Protein AF-0000000065986222 (afdb_homodimer)

InterPro domains:
  IPR003439 ABC transporter-like, ATP-binding domain [PF00005] (18-166)
  IPR003439 ABC transporter-like, ATP-binding domain [PS50893] (3-219)
  IPR003593 AAA+ ATPase domain [SM00382] (27-215)
  IPR017871 ABC transporter-like, conserved site [PS00211] (139-153)
  IPR017911 MacB-like, ATP-binding domain [cd03255] (3-216)
  IPR027417 P-loop containing nucleoside triphosphate hydrolase [G3DSA:3.40.50.300] (1-219)
  IPR027417 P-loop containing nucleoside triphosphate hydrolase [SSF52540] (2-217)

Sequence (438 aa):
MIIEARNIRKSFGSLEVLKGVDIAIDRGEIVSIVGTSGAGKTTLLQILGTLDRADSGELRIDGTDIMGMNNRKQAEFRNRRLGFIFQFHRLLPEFTALENVMIPALIAGKSRKEASCEAERLLSDLNLSDRASHKPSELSGGEKQRIAVARALVNHPAIILADEPSGSLDSAHKEELHALFFRLCREMGQTFLIVTHDEKLAAGTDRILHMRDGLLFSEMIIEARNIRKSFGSLEVLKGVDIAIDRGEIVSIVGTSGAGKTTLLQILGTLDRADSGELRIDGTDIMGMNNRKQAEFRNRRLGFIFQFHRLLPEFTALENVMIPALIAGKSRKEASCEAERLLSDLNLSDRASHKPSELSGGEKQRIAVARALVNHPAIILADEPSGSLDSAHKEELHALFFRLCREMGQTFLIVTHDEKLAAGTDRILHMRDGLLFSE

Nearest PDB structures (foldseek):
  2pcj-assembly1_B  TM=9.667E-01  e=2.003E-29  Aquifex aeolicus VF5
  5xu1-assembly1_A  TM=9.829E-01  e=5.109E-28  Streptococcus pneumoniae R6
  7v8i-assembly1_F  TM=8.915E-01  e=9.882E-28  Escherichia coli K-12
  7ahd-assembly1_D  TM=8.804E-01  e=1.639E-23  Lactococcus lactis subsp. lactis
  7tch-assembly1_C  TM=8.638E-01  e=2.009E-24  Bacillus subtilis subsp. subtilis str. 168

pLDDT: mean 95.99, std 3.54, range [58.41, 98.81]

Secondary structure (DSSP, 8-state):
--EEEEEEEEEETTEEEEEEEEEEE-TT-EEEEEE-TTSSHHHHHHHHTTSS--SEEEEEETTEE-TT--HHHHHHHHHHHEEEEESS----TTS-HHHHHHHHHHHTT--HHHHHHHHHHHHHHTT-GGGTT--GGGS-HHHHHHHHHHHHHTT--SEEEEESTTTTS-HHHHHHHHHHHHHHHHHH---EEEE---HHHHHTSSEEEEEETTEEEE-/--EEEEEEEEEETTEEEEEEEEEEE-TT-EEEEEE-TTSSHHHHHHHHTTSS--SEEEEEETTEE-TT--HHHHHHHHHHHEEEEESS----TTS-HHHHHHHHHHHTT--HHHHHHHHHHHHHHTT-GGGTT--GGGS-HHHHHHHHHHHHHTT--SEEEEESTTTTS-HHHHHHHHHHHHHHHHHH---EEEE---HHHHHTSSEEEEEETTEEEE-

Solvent-accessible surface area (backbone atoms only — not comparable to full-atom values): 22459 Å² total; per-residue (Å²): 102,35,36,42,34,40,45,32,23,32,61,60,88,90,46,72,41,30,73,47,30,62,50,74,40,51,74,41,34,38,36,24,42,32,61,59,90,87,19,33,64,69,61,49,51,31,36,78,60,63,66,41,77,61,76,44,63,46,43,30,48,69,82,37,68,53,80,81,48,53,60,65,57,46,46,53,47,34,52,46,38,40,16,56,35,43,42,64,50,75,73,58,60,84,35,28,45,41,56,54,20,21,46,53,30,36,74,73,58,44,51,60,68,60,21,47,52,50,27,50,50,42,30,43,77,67,74,33,56,94,43,33,66,37,35,56,87,77,47,52,70,58,54,44,44,51,46,27,50,38,29,23,43,54,51,63,32,68,33,36,41,28,46,30,60,52,71,75,48,54,72,70,46,31,52,51,50,48,52,48,54,51,45,43,20,74,75,66,46,40,17,38,43,33,37,43,86,50,60,71,59,39,69,71,35,81,40,56,32,39,32,54,84,14,35,66,40,76,117,102,36,35,42,34,39,43,32,22,33,63,60,88,89,47,72,41,29,72,46,29,62,48,74,41,50,73,43,34,38,35,24,41,34,62,58,90,87,20,34,64,67,60,50,50,31,34,78,60,65,66,40,80,60,76,44,64,45,45,30,49,70,82,38,69,54,79,81,48,52,59,65,56,47,46,52,46,34,52,49,37,41,16,56,36,43,42,64,50,74,70,58,62,86,36,28,46,42,53,53,19,20,44,54,30,37,73,74,58,45,51,59,67,59,21,47,52,50,27,50,51,43,30,43,78,67,74,34,57,92,43,32,66,36,35,56,87,77,47,53,72,58,56,44,43,53,47,27,49,37,29,26,44,56,52,63,32,68,33,35,41,28,45,29,60,52,71,75,46,54,72,70,45,29,52,51,50,48,51,48,53,49,45,44,21,72,76,68,45,40,16,38,42,33,37,42,84,50,60,70,60,39,69,72,34,80,39,54,32,38,31,54,85,14,35,65,37,76,114

Foldseek 3Di:
DFKWWWQFWADDVPRTQAGTETDDFDFLFAEEEEEDPSLCLVVVLCCLLVVDPTPDTWMDGRNDTQNPDDPVVSVLCNLQAEFEAEQPLPFDQVAFLLVSLLVSVVVNPDDPVLSSVLSCVQCVVLVNNVRRRPGPVVDDPLSSLSSSVSSRPSSPHREYEYEASCVVDDPVSSVVVLVVVVCCSPVVRHHYYYYHPDPVSNVPGPFYWYGGNNYIDGD/DFKWWWQFWADDVPRTQAGIETDDFDFLFAEEEEEDPSLCLVVVLCCLLVVDPTPDTWMDGRNDTQNPDDPVVSVLCNLQAEFEAEQPLPFDQVAFLLVSLLVSVVVNPDDPVLSSVLSCVQCVVLVNNVRRRPGPVVDDPLSSLSSSVSSRPSSPHREYEYEASCVVDDPVSSVVVLVVVVCCSPVVRHHYYYYHPDPVSNVPGPFYWYGGNNYIDGD

Organism: Porphyromonas gingivalis (strain ATCC BAA-308 / W83) (NCBI:txid242619)

Structure (mmCIF, N/CA/C/O backbone):
data_AF-0000000065986222-model_v1
#
loop_
_entity.id
_entity.type
_entity.pdbx_description
1 polymer 'Lipoprotein-releasing system ATP-binding protein LolD'
#
loop_
_atom_site.group_PDB
_atom_site.id
_atom_site.type_symbol
_atom_site.label_atom_id
_atom_site.label_alt_id
_atom_site.label_comp_id
_atom_site.label_asym_id
_atom_site.label_entity_id
_atom_site.label_seq_id
_atom_site.pdbx_PDB_ins_code
_atom_site.Cartn_x
_atom_site.Cartn_y
_atom_site.Cartn_z
_atom_site.occupancy
_atom_site.B_iso_or_equiv
_atom_site.auth_seq_id
_atom_site.auth_comp_id
_atom_site.auth_asym_id
_atom_site.auth_atom_id
_atom_site.pdbx_PDB_model_num
ATOM 1 N N . MET A 1 1 ? -9.969 26.844 12.547 1 89.56 1 MET A N 1
ATOM 2 C CA . MET A 1 1 ? -8.664 26.234 12.281 1 89.56 1 MET A CA 1
ATOM 3 C C . MET A 1 1 ? -8.766 24.719 12.211 1 89.56 1 MET A C 1
ATOM 5 O O . MET A 1 1 ? -9.469 24.109 13.016 1 89.56 1 MET A O 1
ATOM 9 N N . ILE A 1 2 ? -8.047 24.219 11.203 1 94.12 2 ILE A N 1
ATOM 10 C CA . ILE A 1 2 ? -8.141 22.781 11.016 1 94.12 2 ILE A CA 1
ATOM 11 C C . ILE A 1 2 ? -7 22.078 11.758 1 94.12 2 ILE A C 1
ATOM 13 O O . ILE A 1 2 ? -7.188 21.016 12.336 1 94.12 2 ILE A O 1
ATOM 17 N N . ILE A 1 3 ? -5.809 22.703 11.789 1 96.81 3 ILE A N 1
ATOM 18 C CA . ILE A 1 3 ? -4.676 22.203 12.562 1 96.81 3 ILE A CA 1
ATOM 19 C C . ILE A 1 3 ? -4.156 23.312 13.484 1 96.81 3 ILE A C 1
ATOM 21 O O . ILE A 1 3 ? -3.973 24.453 13.055 1 96.81 3 ILE A O 1
ATOM 25 N N . GLU A 1 4 ? -3.953 22.938 14.711 1 97.19 4 GLU A N 1
ATOM 26 C CA . GLU A 1 4 ? -3.297 23.781 15.711 1 97.19 4 GLU A CA 1
ATOM 27 C C . GLU A 1 4 ? -2.264 22.984 16.5 1 97.19 4 GLU A C 1
ATOM 29 O O . GLU A 1 4 ? -2.621 22.125 17.297 1 97.19 4 GLU A O 1
ATOM 34 N N . ALA A 1 5 ? -1.058 23.297 16.328 1 97.19 5 ALA A N 1
ATOM 35 C CA . ALA A 1 5 ? 0.041 22.641 17.031 1 97.19 5 ALA A CA 1
ATOM 36 C C . ALA A 1 5 ? 0.904 23.672 17.766 1 97.19 5 ALA A C 1
ATOM 38 O O . ALA A 1 5 ? 1.212 24.734 17.219 1 97.19 5 ALA A O 1
ATOM 39 N N . ARG A 1 6 ? 1.236 23.391 18.953 1 97.12 6 ARG A N 1
ATOM 40 C CA . ARG A 1 6 ? 2.039 24.281 19.781 1 97.12 6 ARG A CA 1
ATOM 41 C C . ARG A 1 6 ? 3.215 23.547 20.406 1 97.12 6 ARG A C 1
ATOM 43 O O . ARG A 1 6 ? 3.033 22.484 21.016 1 97.12 6 ARG A O 1
ATOM 50 N N . ASN A 1 7 ? 4.352 24.109 20.234 1 97.5 7 ASN A N 1
ATOM 51 C CA . ASN A 1 7 ? 5.586 23.641 20.859 1 97.5 7 ASN A CA 1
ATOM 52 C C . ASN A 1 7 ? 5.812 22.156 20.625 1 97.5 7 ASN A C 1
ATOM 54 O O . ASN A 1 7 ? 6.07 21.406 21.562 1 97.5 7 ASN A O 1
ATOM 58 N N . ILE A 1 8 ? 5.648 21.719 19.422 1 97.94 8 ILE A N 1
ATOM 59 C CA . ILE A 1 8 ? 5.855 20.312 19.062 1 97.94 8 ILE A CA 1
ATOM 60 C C . ILE A 1 8 ? 7.348 19.984 19.109 1 97.94 8 ILE A C 1
ATOM 62 O O . ILE A 1 8 ? 8.148 20.625 18.422 1 97.94 8 ILE A O 1
ATOM 66 N N . ARG A 1 9 ? 7.684 19 19.844 1 98.19 9 ARG A N 1
ATOM 67 C CA . ARG A 1 9 ? 9.07 18.562 19.984 1 98.19 9 ARG A CA 1
ATOM 68 C C . ARG A 1 9 ? 9.203 17.078 19.656 1 98.19 9 ARG A C 1
ATOM 70 O O . ARG A 1 9 ? 8.289 16.297 19.922 1 98.19 9 ARG A O 1
ATOM 77 N N . LYS A 1 10 ? 10.266 16.688 19.062 1 97.94 10 LYS A N 1
ATOM 78 C CA . LYS A 1 10 ? 10.539 15.289 18.719 1 97.94 10 LYS A CA 1
ATOM 79 C C . LYS A 1 10 ? 12.039 15.016 18.672 1 97.94 10 LYS A C 1
ATOM 81 O O . LYS A 1 10 ? 12.789 15.773 18.047 1 97.94 10 LYS A O 1
ATOM 86 N N . SER A 1 11 ? 12.414 13.977 19.328 1 97.62 11 SER A N 1
ATOM 87 C CA . SER A 1 11 ? 13.805 13.539 19.312 1 97.62 11 SER A CA 1
ATOM 88 C C . SER A 1 11 ? 13.922 12.07 18.922 1 97.62 11 SER A C 1
ATOM 90 O O . SER A 1 11 ? 13 11.289 19.141 1 97.62 11 SER A O 1
ATOM 92 N N . PHE A 1 12 ? 14.945 11.758 18.266 1 94.12 12 PHE A N 1
ATOM 93 C CA . PHE A 1 12 ? 15.367 10.383 18 1 94.12 12 PHE A CA 1
ATOM 94 C C . PHE A 1 12 ? 16.719 10.094 18.656 1 94.12 12 PHE A C 1
ATOM 96 O O . PHE A 1 12 ? 17.75 10.57 18.188 1 94.12 12 PHE A O 1
ATOM 103 N N . GLY A 1 13 ? 16.672 9.242 19.719 1 93.31 13 GLY A N 1
ATOM 104 C CA . GLY A 1 13 ? 17.875 9.141 20.531 1 93.31 13 GLY A CA 1
ATOM 105 C C . GLY A 1 13 ? 18.328 10.469 21.109 1 93.31 13 GLY A C 1
ATOM 106 O O . GLY A 1 13 ? 17.531 11.172 21.75 1 93.31 13 GLY A O 1
ATOM 107 N N . SER A 1 14 ? 19.547 10.828 20.766 1 93.81 14 SER A N 1
ATOM 108 C CA . SER A 1 14 ? 20.109 12.07 21.297 1 93.81 14 SER A CA 1
ATOM 109 C C . SER A 1 14 ? 19.859 13.234 20.344 1 93.81 14 SER A C 1
ATOM 111 O O . SER A 1 14 ? 20.109 14.391 20.703 1 93.81 14 SER A O 1
ATOM 113 N N . LEU A 1 15 ? 19.359 13.031 19.188 1 95 15 LEU A N 1
ATOM 114 C CA . LEU A 1 15 ? 19.172 14.062 18.172 1 95 15 LEU A CA 1
ATOM 115 C C . LEU A 1 15 ? 17.781 14.68 18.266 1 95 15 LEU A C 1
ATOM 117 O O . LEU A 1 15 ? 16.766 14 18.047 1 95 15 LEU A O 1
ATOM 121 N N . GLU A 1 16 ? 17.75 15.922 18.625 1 97 16 GLU A N 1
ATOM 122 C CA . GLU A 1 16 ? 16.484 16.641 18.625 1 97 16 GLU A CA 1
ATOM 123 C C . GLU A 1 16 ? 16.141 17.172 17.234 1 97 16 GLU A C 1
ATOM 125 O O . GLU A 1 16 ? 16.812 18.078 16.719 1 97 16 GLU A O 1
ATOM 130 N N . VAL A 1 17 ? 15.07 16.688 16.609 1 97.06 17 VAL A N 1
ATOM 131 C CA . VAL A 1 17 ? 14.727 17 15.219 1 97.06 17 VAL A CA 1
ATOM 132 C C . VAL A 1 17 ? 13.75 18.172 15.18 1 97.06 17 VAL A C 1
ATOM 134 O O . VAL A 1 17 ? 13.891 19.062 14.336 1 97.06 17 VAL A O 1
ATOM 137 N N . LEU A 1 18 ? 12.773 18.188 16.031 1 98.06 18 LEU A N 1
ATOM 138 C CA . LEU A 1 18 ? 11.844 19.297 16.188 1 98.06 18 LEU A CA 1
ATOM 139 C C . LEU A 1 18 ? 12.031 19.984 17.531 1 98.06 18 LEU A C 1
ATOM 141 O O . LEU A 1 18 ? 11.969 19.328 18.578 1 98.06 18 LEU A O 1
ATOM 145 N N . LYS A 1 19 ? 12.188 21.297 17.531 1 97.31 19 LYS A N 1
ATOM 146 C CA . LYS A 1 19 ? 12.641 22.031 18.703 1 97.31 19 LYS A CA 1
ATOM 147 C C . LYS A 1 19 ? 11.586 23.031 19.156 1 97.31 19 LYS A C 1
ATOM 149 O O . LYS A 1 19 ? 11.898 24.188 19.438 1 97.31 19 LYS A O 1
ATOM 154 N N . GLY A 1 20 ? 10.398 22.578 19.156 1 96.88 20 GLY A N 1
ATOM 155 C CA . GLY A 1 20 ? 9.312 23.422 19.609 1 96.88 20 GLY A CA 1
ATOM 156 C C . GLY A 1 20 ? 8.648 24.188 18.484 1 96.88 20 GLY A C 1
ATOM 157 O O . GLY A 1 20 ? 8.648 25.422 18.469 1 96.88 20 GLY A O 1
ATOM 158 N N . VAL A 1 21 ? 7.953 23.438 17.609 1 97.06 21 VAL A N 1
ATOM 159 C CA . VAL A 1 21 ? 7.375 24.016 16.406 1 97.06 21 VAL A CA 1
ATOM 160 C C . VAL A 1 21 ? 5.922 24.406 16.656 1 97.06 21 VAL A C 1
ATOM 162 O O . VAL A 1 21 ? 5.156 23.625 17.234 1 97.06 21 VAL A O 1
ATOM 165 N N . ASP A 1 22 ? 5.59 25.641 16.266 1 96.75 22 ASP A N 1
ATOM 166 C CA . ASP A 1 22 ? 4.203 26.109 16.25 1 96.75 22 ASP A CA 1
ATOM 167 C C . ASP A 1 22 ? 3.676 26.219 14.828 1 96.75 22 ASP A C 1
ATOM 169 O O . ASP A 1 22 ? 4.359 26.734 13.945 1 96.75 22 ASP A O 1
ATOM 173 N N . ILE A 1 23 ? 2.486 25.688 14.633 1 96.5 23 ILE A N 1
ATOM 174 C CA . ILE A 1 23 ? 1.9 25.812 13.297 1 96.5 23 ILE A CA 1
ATOM 175 C C . ILE A 1 23 ? 0.377 25.797 13.398 1 96.5 23 ILE A C 1
ATOM 177 O O . ILE A 1 23 ? -0.188 25.062 14.219 1 96.5 23 ILE A O 1
ATOM 181 N N . ALA A 1 24 ? -0.219 26.609 12.602 1 96.38 24 ALA A N 1
ATOM 182 C CA . ALA A 1 24 ? -1.673 26.641 12.461 1 96.38 24 ALA A CA 1
ATOM 183 C C . ALA A 1 24 ? -2.08 26.703 10.992 1 96.38 24 ALA A C 1
ATOM 185 O O . ALA A 1 24 ? -1.449 27.391 10.188 1 96.38 24 ALA A O 1
ATOM 186 N N . ILE A 1 25 ? -3.062 25.922 10.656 1 97.12 25 ILE A N 1
ATOM 187 C CA . ILE A 1 25 ? -3.6 25.891 9.297 1 97.12 25 ILE A CA 1
ATOM 188 C C . ILE A 1 25 ? -5.109 26.109 9.336 1 97.12 25 ILE A C 1
ATOM 190 O O . ILE A 1 25 ? -5.82 25.469 10.117 1 97.12 25 ILE A O 1
ATOM 194 N N . ASP A 1 26 ? -5.598 26.969 8.477 1 97.12 26 ASP A N 1
ATOM 195 C CA . ASP A 1 26 ? -7.027 27.266 8.406 1 97.12 26 ASP A CA 1
ATOM 196 C C . ASP A 1 26 ? -7.734 26.328 7.43 1 97.12 26 ASP A C 1
ATOM 198 O O . ASP A 1 26 ? -7.105 25.766 6.535 1 97.12 26 ASP A O 1
ATOM 202 N N . ARG A 1 27 ? -9.047 26.219 7.641 1 96.75 27 ARG A N 1
ATOM 203 C CA . ARG A 1 27 ? -9.867 25.422 6.719 1 96.75 27 ARG A CA 1
ATOM 204 C C . ARG A 1 27 ? -9.852 26.031 5.32 1 96.75 27 ARG A C 1
ATOM 206 O O . ARG A 1 27 ? -9.977 27.25 5.164 1 96.75 27 ARG A O 1
ATOM 213 N N . GLY A 1 28 ? -9.672 25.172 4.352 1 96.94 28 GLY A N 1
ATOM 214 C CA . GLY A 1 28 ? -9.711 25.609 2.967 1 96.94 28 GL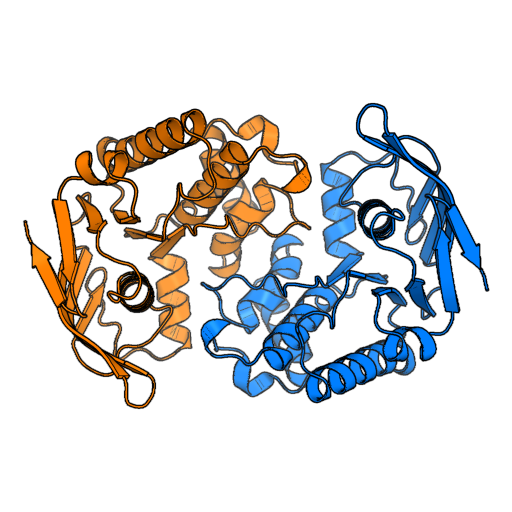Y A CA 1
ATOM 215 C C . GLY A 1 28 ? -8.422 26.281 2.521 1 96.94 28 GLY A C 1
ATOM 216 O O . GLY A 1 28 ? -8.375 26.906 1.454 1 96.94 28 GLY A O 1
ATOM 217 N N . GLU A 1 29 ? -7.441 26.125 3.318 1 97.25 29 GLU A N 1
ATOM 218 C CA . GLU A 1 29 ? -6.137 26.703 3.016 1 97.25 29 GLU A CA 1
ATOM 219 C C . GLU A 1 29 ? -5.191 25.656 2.438 1 97.25 29 GLU A C 1
ATOM 221 O O . GLU A 1 29 ? -5.273 24.484 2.785 1 97.25 29 GLU A O 1
ATOM 226 N N . ILE A 1 30 ? -4.359 26.078 1.495 1 98.06 30 ILE A N 1
ATOM 227 C CA . ILE A 1 30 ? -3.279 25.234 0.992 1 98.06 30 ILE A CA 1
ATOM 228 C C . ILE A 1 30 ? -1.933 25.844 1.388 1 98.06 30 ILE A C 1
ATOM 230 O O . ILE A 1 30 ? -1.604 26.953 0.99 1 98.06 30 ILE A O 1
ATOM 234 N N . VAL A 1 31 ? -1.212 25.109 2.252 1 97.88 31 VAL A N 1
ATOM 235 C CA . VAL A 1 31 ? 0.042 25.594 2.83 1 97.88 31 VAL A CA 1
ATOM 236 C C . VAL A 1 31 ? 1.18 24.656 2.43 1 97.88 31 VAL A C 1
ATOM 238 O O . VAL A 1 31 ? 1.013 23.422 2.422 1 97.88 31 VAL A O 1
ATOM 241 N N . SER A 1 32 ? 2.342 25.188 2.117 1 97.88 32 SER A N 1
ATOM 242 C CA . SER A 1 32 ? 3.529 24.391 1.838 1 97.88 32 SER A CA 1
ATOM 243 C C . SER A 1 32 ? 4.605 24.609 2.896 1 97.88 32 SER A C 1
ATOM 245 O O . SER A 1 32 ? 4.688 25.688 3.494 1 97.88 32 SER A O 1
ATOM 247 N N . ILE A 1 33 ? 5.293 23.609 3.197 1 97.38 33 ILE A N 1
ATOM 248 C CA . ILE A 1 33 ? 6.504 23.656 4.008 1 97.38 33 ILE A CA 1
ATOM 249 C C . ILE A 1 33 ? 7.719 23.344 3.141 1 97.38 33 ILE A C 1
ATOM 251 O O . ILE A 1 33 ? 7.773 22.297 2.492 1 97.38 33 ILE A O 1
ATOM 255 N N . VAL A 1 34 ? 8.648 24.266 3.146 1 96.69 34 VAL A N 1
ATOM 256 C CA . VAL A 1 34 ? 9.875 24.094 2.375 1 96.69 34 VAL A CA 1
ATOM 257 C C . VAL A 1 34 ? 11.086 24.188 3.303 1 96.69 34 VAL A C 1
ATOM 259 O O . VAL A 1 34 ? 10.984 24.703 4.418 1 96.69 34 VAL A O 1
ATOM 262 N N . GLY A 1 35 ? 12.203 23.594 2.854 1 93.44 35 GLY A N 1
ATOM 263 C CA . GLY A 1 35 ? 13.422 23.578 3.641 1 93.44 35 GLY A CA 1
ATOM 264 C C . GLY A 1 35 ? 14.43 22.547 3.16 1 93.44 35 GLY A C 1
ATOM 265 O O . GLY A 1 35 ? 14.141 21.75 2.262 1 93.44 35 GLY A O 1
ATOM 266 N N . THR A 1 36 ? 15.539 22.562 3.768 1 91 36 THR A N 1
ATOM 267 C CA . THR A 1 36 ? 16.625 21.672 3.352 1 91 36 THR A CA 1
ATOM 268 C C . THR A 1 36 ? 16.359 20.234 3.818 1 91 36 THR A C 1
ATOM 270 O O . THR A 1 36 ? 15.5 20.016 4.68 1 91 36 THR A O 1
ATOM 273 N N . SER A 1 37 ? 17.062 19.297 3.186 1 90 37 SER A N 1
ATOM 274 C CA . SER A 1 37 ? 16.969 17.906 3.627 1 90 37 SER A CA 1
ATOM 275 C C . SER A 1 37 ? 17.406 17.766 5.082 1 90 37 SER A C 1
ATOM 277 O O . SER A 1 37 ? 18.391 18.375 5.508 1 90 37 SER A O 1
ATOM 279 N N . GLY A 1 38 ? 16.656 17.078 5.809 1 90.12 38 GLY A N 1
ATOM 280 C CA . GLY A 1 38 ? 17.016 16.828 7.199 1 90.12 38 GLY A CA 1
ATOM 281 C C . GLY A 1 38 ? 16.531 17.922 8.133 1 90.12 38 GLY A C 1
ATOM 282 O O . GLY A 1 38 ? 16.766 17.875 9.344 1 90.12 38 GLY A O 1
ATOM 283 N N . ALA A 1 39 ? 15.742 18.828 7.633 1 93.19 39 ALA A N 1
ATOM 284 C CA . ALA A 1 39 ? 15.328 19.984 8.445 1 93.19 39 ALA A CA 1
ATOM 285 C C . ALA A 1 39 ? 14.195 19.594 9.391 1 93.19 39 ALA A C 1
ATOM 287 O O . ALA A 1 39 ? 13.875 20.344 10.312 1 93.19 39 ALA A O 1
ATOM 288 N N . GLY A 1 40 ? 13.562 18.422 9.141 1 95.31 40 GLY A N 1
ATOM 289 C CA . GLY A 1 40 ? 12.492 17.969 10.008 1 95.31 40 GLY A CA 1
ATOM 290 C C . GLY A 1 40 ? 11.125 18.016 9.359 1 95.31 40 GLY A C 1
ATOM 291 O O . GLY A 1 40 ? 10.109 17.812 10.016 1 95.31 40 GLY A O 1
ATOM 292 N N . LYS A 1 41 ? 11.023 18.344 8.086 1 96.31 41 LYS A N 1
ATOM 293 C CA . LYS A 1 41 ? 9.766 18.531 7.371 1 96.31 41 LYS A CA 1
ATOM 294 C C . LYS A 1 41 ? 8.906 17.266 7.434 1 96.31 41 LYS A C 1
ATOM 296 O O . LYS A 1 41 ? 7.738 17.328 7.828 1 96.31 41 LYS A O 1
ATOM 301 N N . THR A 1 42 ? 9.531 16.141 7.047 1 94.94 42 THR A N 1
ATOM 302 C CA . THR A 1 42 ? 8.805 14.875 7.023 1 94.94 42 THR A CA 1
ATOM 303 C C . THR A 1 42 ? 8.383 14.469 8.43 1 94.94 42 THR A C 1
ATOM 305 O O . THR A 1 42 ? 7.262 14 8.633 1 94.94 42 THR A O 1
ATOM 308 N N . THR A 1 43 ? 9.242 14.641 9.422 1 96.19 43 THR A N 1
ATOM 309 C CA . THR A 1 43 ? 8.906 14.336 10.812 1 96.19 43 THR A CA 1
ATOM 310 C C . THR A 1 43 ? 7.703 15.148 11.273 1 96.19 43 THR A C 1
ATOM 312 O O . THR A 1 43 ? 6.777 14.602 11.875 1 96.19 43 THR A O 1
ATOM 315 N N . LEU A 1 44 ? 7.738 16.438 10.953 1 97.38 44 LEU A N 1
ATOM 316 C CA . LEU A 1 44 ? 6.625 17.297 11.328 1 97.38 44 LEU A CA 1
ATOM 317 C C . LEU A 1 44 ? 5.332 16.828 10.656 1 97.38 44 LEU A C 1
ATOM 319 O O . LEU A 1 44 ? 4.297 16.703 11.312 1 97.38 44 LEU A O 1
ATOM 323 N N . LEU A 1 45 ? 5.383 16.562 9.359 1 97.5 45 LEU A N 1
ATOM 324 C CA . LEU A 1 45 ? 4.203 16.125 8.633 1 97.5 45 LEU A CA 1
ATOM 325 C C . LEU A 1 45 ? 3.646 14.836 9.234 1 97.5 45 LEU A C 1
ATOM 327 O O . LEU A 1 45 ? 2.432 14.688 9.398 1 97.5 45 LEU A O 1
ATOM 331 N N . GLN A 1 46 ? 4.504 13.914 9.578 1 96.56 46 GLN A N 1
ATOM 332 C CA . GLN A 1 46 ? 4.094 12.641 10.148 1 96.56 46 GLN A CA 1
ATOM 333 C C . GLN A 1 46 ? 3.396 12.836 11.492 1 96.56 46 GLN A C 1
ATOM 335 O O . GLN A 1 46 ? 2.428 12.141 11.805 1 96.56 46 GLN A O 1
ATOM 340 N N . ILE A 1 47 ? 3.9 13.75 12.25 1 96.94 47 ILE A N 1
ATOM 341 C CA . ILE A 1 47 ? 3.311 14.031 13.555 1 96.94 47 ILE A CA 1
ATOM 342 C C . ILE A 1 47 ? 1.949 14.703 13.375 1 96.94 47 ILE A C 1
ATOM 344 O O . ILE A 1 47 ? 0.963 14.289 13.992 1 96.94 47 ILE A O 1
ATOM 348 N N . LEU A 1 48 ? 1.888 15.641 12.469 1 97.25 48 LEU A N 1
ATOM 349 C CA . LEU A 1 48 ? 0.632 16.344 12.219 1 97.25 48 LEU A CA 1
ATOM 350 C C . LEU A 1 48 ? -0.399 15.406 11.602 1 97.25 48 LEU A C 1
ATOM 352 O O . LEU A 1 48 ? -1.604 15.617 11.75 1 97.25 48 LEU A O 1
ATOM 356 N N . GLY A 1 49 ? 0.086 14.359 10.93 1 96.81 49 GLY A N 1
ATOM 357 C CA . GLY A 1 49 ? -0.784 13.352 10.336 1 96.81 49 GLY A CA 1
ATOM 358 C C . GLY A 1 49 ? -1.073 12.195 11.273 1 96.81 49 GLY A C 1
ATOM 359 O O . GLY A 1 49 ? -1.709 11.211 10.875 1 96.81 49 GLY A O 1
ATOM 360 N N . THR A 1 50 ? -0.523 12.219 12.43 1 96.38 50 THR A N 1
ATOM 361 C CA . THR A 1 50 ? -0.714 11.219 13.484 1 96.38 50 THR A CA 1
ATOM 362 C C . THR A 1 50 ? -0.058 9.898 13.094 1 96.38 50 THR A C 1
ATOM 364 O O . THR A 1 50 ? -0.43 8.844 13.609 1 96.38 50 THR A O 1
ATOM 367 N N . LEU A 1 51 ? 0.804 9.914 12.18 1 96 51 LEU A N 1
ATOM 368 C CA . LEU A 1 51 ? 1.586 8.742 11.805 1 96 51 LEU A CA 1
ATOM 369 C C . LEU A 1 51 ? 2.725 8.508 12.797 1 96 51 LEU A C 1
ATOM 371 O O . LEU A 1 51 ? 3.291 7.414 12.852 1 96 51 LEU A O 1
ATOM 375 N N . ASP A 1 52 ? 3.084 9.555 13.508 1 94.62 52 ASP A N 1
ATOM 376 C CA . ASP A 1 52 ? 4.043 9.516 14.602 1 94.62 52 ASP A CA 1
ATOM 377 C C . ASP A 1 52 ? 3.582 10.383 15.773 1 94.62 52 ASP A C 1
ATOM 379 O O . ASP A 1 52 ? 2.658 11.188 15.625 1 94.62 52 ASP A O 1
ATOM 383 N N . ARG A 1 53 ? 4.227 10.141 16.891 1 94.25 53 ARG A N 1
ATOM 384 C CA . ARG A 1 53 ? 3.859 10.914 18.078 1 94.25 53 ARG A CA 1
ATOM 385 C C . ARG A 1 53 ? 4.961 11.898 18.453 1 94.25 53 ARG A C 1
ATOM 387 O O . ARG A 1 53 ? 6.145 11.57 18.375 1 94.25 53 ARG A O 1
ATOM 394 N N . ALA A 1 54 ? 4.531 13.078 18.797 1 96.31 54 ALA A N 1
ATOM 395 C CA . ALA A 1 54 ? 5.473 14.055 19.344 1 96.31 54 ALA A CA 1
ATOM 396 C C . ALA A 1 54 ? 5.902 13.664 20.75 1 96.31 54 ALA A C 1
ATOM 398 O O . ALA A 1 54 ? 5.176 12.961 21.453 1 96.31 54 ALA A O 1
ATOM 399 N N . ASP A 1 55 ? 7.094 14.117 21.125 1 96.81 55 ASP A N 1
ATOM 400 C CA . ASP A 1 55 ? 7.551 13.891 22.5 1 96.81 55 ASP A CA 1
ATOM 401 C C . ASP A 1 55 ? 6.812 14.805 23.469 1 96.81 55 ASP A C 1
ATOM 403 O O . ASP A 1 55 ? 6.527 14.406 24.609 1 96.81 55 ASP A O 1
ATOM 407 N N . SER A 1 56 ? 6.574 15.961 23.047 1 97.25 56 SER A N 1
ATOM 408 C CA . SER A 1 56 ? 5.852 16.938 23.859 1 97.25 56 SER A CA 1
ATOM 409 C C . SER A 1 56 ? 5.199 18 22.984 1 97.25 56 SER A C 1
ATOM 411 O O . SER A 1 56 ? 5.453 18.062 21.781 1 97.25 56 SER A O 1
ATOM 413 N N . GLY A 1 57 ? 4.281 18.734 23.625 1 97.5 57 GLY A N 1
ATOM 414 C CA . GLY A 1 57 ? 3.531 19.766 22.922 1 97.5 57 GLY A CA 1
ATOM 415 C C . GLY A 1 57 ? 2.041 19.5 22.875 1 97.5 57 GLY A C 1
ATOM 416 O O . GLY A 1 57 ? 1.531 18.672 23.641 1 97.5 57 GLY A O 1
ATOM 417 N N . GLU A 1 58 ? 1.379 20.375 22.078 1 97.56 58 GLU A N 1
ATOM 418 C CA . GLU A 1 58 ? -0.061 20.234 21.891 1 97.56 58 GLU A CA 1
ATOM 419 C C . GLU A 1 58 ? -0.414 20.141 20.406 1 97.56 58 GLU A C 1
ATOM 421 O O . GLU A 1 58 ? 0.195 20.828 19.578 1 97.56 58 GLU A O 1
ATOM 426 N N . LEU A 1 59 ? -1.339 19.312 20.156 1 97.81 59 LEU A N 1
ATOM 427 C CA . LEU A 1 59 ? -1.812 19.156 18.781 1 97.81 59 LEU A CA 1
ATOM 428 C C . LEU A 1 59 ? -3.324 18.953 18.75 1 97.81 59 LEU A C 1
ATOM 430 O O . LEU A 1 59 ? -3.84 18.016 19.359 1 97.81 59 LEU A O 1
ATOM 434 N N . ARG A 1 60 ? -3.99 19.844 18.109 1 97.56 60 ARG A N 1
ATOM 435 C CA . ARG A 1 60 ? -5.422 19.75 17.844 1 97.56 60 ARG A CA 1
ATOM 436 C C . ARG A 1 60 ? -5.715 19.766 16.344 1 97.56 60 ARG A C 1
ATOM 438 O O . ARG A 1 60 ? -5.168 20.578 15.609 1 97.56 60 ARG A O 1
ATOM 445 N N . ILE A 1 61 ? -6.523 18.812 15.945 1 96.94 61 ILE A N 1
ATOM 446 C CA . ILE A 1 61 ? -6.945 18.734 14.555 1 96.94 61 ILE A CA 1
ATOM 447 C C . ILE A 1 61 ? -8.469 18.688 14.477 1 96.94 61 ILE A C 1
ATOM 449 O O . ILE A 1 61 ? -9.109 17.828 15.078 1 96.94 61 ILE A O 1
ATOM 453 N N . ASP A 1 62 ? -8.953 19.609 13.719 1 95.44 62 ASP A N 1
ATOM 454 C CA . ASP A 1 62 ? -10.398 19.703 13.586 1 95.44 62 ASP A CA 1
ATOM 455 C C . ASP A 1 62 ? -11.078 19.734 14.953 1 95.44 62 ASP A C 1
ATOM 457 O O . ASP A 1 62 ? -12.062 19.016 15.172 1 95.44 62 ASP A O 1
ATOM 461 N N . GLY A 1 63 ? -10.461 20.406 15.852 1 93.69 63 GLY A N 1
ATOM 462 C CA . GLY A 1 63 ? -11.016 20.625 17.188 1 93.69 63 GLY A CA 1
ATOM 463 C C . GLY A 1 63 ? -10.75 19.469 18.141 1 93.69 63 GLY A C 1
ATOM 464 O O . GLY A 1 63 ? -11.094 19.547 19.312 1 93.69 63 GLY A O 1
ATOM 465 N N . THR A 1 64 ? -10.148 18.453 17.688 1 96 64 THR A N 1
ATOM 466 C CA . THR A 1 64 ? -9.93 17.25 18.5 1 96 64 THR A CA 1
ATOM 467 C C . THR A 1 64 ? -8.5 17.219 19.031 1 96 64 THR A C 1
ATOM 469 O O . THR A 1 64 ? -7.547 17.422 18.281 1 96 64 THR A O 1
ATOM 472 N N . ASP A 1 65 ? -8.414 16.984 20.312 1 95.94 65 ASP A N 1
ATOM 473 C CA . ASP A 1 65 ? -7.098 16.812 20.922 1 95.94 65 ASP A CA 1
ATOM 474 C C . ASP A 1 65 ? -6.508 15.438 20.594 1 95.94 65 ASP A C 1
ATOM 476 O O . ASP A 1 65 ? -7.055 14.414 21 1 95.94 65 ASP A O 1
ATOM 480 N N . ILE A 1 66 ? -5.375 15.383 19.9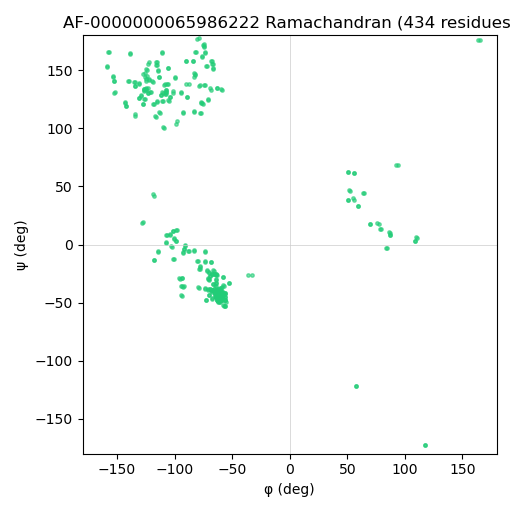69 1 95.38 66 ILE A N 1
ATOM 481 C CA . ILE A 1 66 ? -4.797 14.156 19.422 1 95.38 66 ILE A CA 1
ATOM 482 C C . ILE A 1 66 ? -3.877 13.516 20.453 1 95.38 66 ILE A C 1
ATOM 484 O O . ILE A 1 66 ? -3.777 12.289 20.531 1 95.38 66 ILE A O 1
ATOM 488 N N . MET A 1 67 ? -3.168 14.281 21.234 1 91.69 67 MET A N 1
ATOM 489 C CA . MET A 1 67 ? -2.105 13.805 22.109 1 91.69 67 MET A CA 1
ATOM 490 C C . MET A 1 67 ? -2.664 12.875 23.188 1 91.69 67 MET A C 1
ATOM 492 O O . MET A 1 67 ? -1.968 11.977 23.656 1 91.69 67 MET A O 1
ATOM 496 N N . GLY A 1 68 ? -3.867 13 23.516 1 89.19 68 GLY A N 1
ATOM 497 C CA . GLY A 1 68 ? -4.449 12.203 24.578 1 89.19 68 GLY A CA 1
ATOM 498 C C . GLY A 1 68 ? -5.09 10.914 24.094 1 89.19 68 GLY A C 1
ATOM 499 O O . GLY A 1 68 ? -5.508 10.078 24.891 1 89.19 68 GLY A O 1
ATOM 500 N N . MET A 1 69 ? -5.121 10.703 22.844 1 92.94 69 MET A N 1
ATOM 501 C CA . MET A 1 69 ? -5.797 9.547 22.266 1 92.94 69 MET A CA 1
ATOM 502 C C . MET A 1 69 ? -4.902 8.312 22.328 1 92.94 69 MET A C 1
ATOM 504 O O . MET A 1 69 ? -3.684 8.414 22.172 1 92.94 69 MET A O 1
ATOM 508 N N . ASN A 1 70 ? -5.555 7.191 22.516 1 91.25 70 ASN A N 1
ATOM 509 C CA . ASN A 1 70 ? -4.816 5.945 22.359 1 91.25 70 ASN A CA 1
ATOM 510 C C . ASN A 1 70 ? -4.676 5.57 20.875 1 91.25 70 ASN A C 1
ATOM 512 O O . ASN A 1 70 ? -5.219 6.25 20.016 1 91.25 70 ASN A O 1
ATOM 516 N N . ASN A 1 71 ? -3.977 4.492 20.625 1 90.69 71 ASN A N 1
ATOM 517 C CA . ASN A 1 71 ? -3.639 4.102 19.266 1 90.69 71 ASN A CA 1
ATOM 518 C C . ASN A 1 71 ? -4.891 3.807 18.438 1 90.69 71 ASN A C 1
ATOM 520 O O . ASN A 1 71 ? -4.977 4.191 17.281 1 90.69 71 ASN A O 1
ATOM 524 N N . ARG A 1 72 ? -5.805 3.199 19.062 1 91.31 72 ARG A N 1
ATOM 525 C CA . ARG A 1 72 ? -7.016 2.811 18.344 1 91.31 72 ARG A CA 1
ATOM 526 C C . ARG A 1 72 ? -7.828 4.035 17.938 1 91.31 72 ARG A C 1
ATOM 528 O O . ARG A 1 72 ? -8.281 4.133 16.797 1 91.31 72 ARG A O 1
ATOM 535 N N . LYS A 1 73 ? -8.016 4.926 18.812 1 94.94 73 LYS A N 1
ATOM 536 C CA . LYS A 1 73 ? -8.766 6.145 18.531 1 94.94 73 LYS A CA 1
ATOM 537 C C . LYS A 1 73 ? -8.047 7.02 17.516 1 94.94 73 LYS A C 1
ATOM 539 O O . LYS A 1 73 ? -8.68 7.645 16.656 1 94.94 73 LYS A O 1
ATOM 544 N N . GLN A 1 74 ? -6.738 7.062 17.625 1 96 74 GLN A N 1
ATOM 545 C CA . GLN A 1 74 ? -5.961 7.816 16.641 1 96 74 GLN A CA 1
ATOM 546 C C . GLN A 1 74 ? -6.125 7.227 15.242 1 96 74 GLN A C 1
ATOM 548 O O . GLN A 1 74 ? -6.23 7.965 14.258 1 96 74 GLN A O 1
ATOM 553 N N . ALA A 1 75 ? -6.168 5.918 15.203 1 95.81 75 ALA A N 1
ATOM 554 C CA . ALA A 1 75 ? -6.332 5.238 13.922 1 95.81 75 ALA A CA 1
ATOM 555 C C . ALA A 1 75 ? -7.688 5.559 13.297 1 95.81 75 ALA A C 1
ATOM 557 O O . ALA A 1 75 ? -7.777 5.836 12.102 1 95.81 75 ALA A O 1
ATOM 558 N N . GLU A 1 76 ? -8.664 5.516 14.133 1 96.44 76 GLU A N 1
ATOM 559 C CA . GLU A 1 76 ? -10.008 5.844 13.672 1 96.44 76 GLU A CA 1
ATOM 560 C C . GLU A 1 76 ? -10.086 7.293 13.195 1 96.44 76 GLU A C 1
ATOM 562 O O . GLU A 1 76 ? -10.648 7.574 12.133 1 96.44 76 GLU A O 1
ATOM 567 N N . PHE A 1 77 ? -9.547 8.164 14.023 1 97.31 77 PHE A N 1
ATOM 568 C CA . PHE A 1 77 ? -9.516 9.578 13.664 1 97.31 77 PHE A CA 1
ATOM 569 C C . PHE A 1 77 ? -8.766 9.781 12.352 1 97.31 77 PHE A C 1
ATOM 571 O O . PHE A 1 77 ? -9.258 10.461 11.445 1 97.31 77 PHE A O 1
ATOM 578 N N . ARG A 1 78 ? -7.613 9.195 12.195 1 97.38 78 ARG A N 1
ATOM 579 C CA . ARG A 1 78 ? -6.758 9.297 11.016 1 97.38 78 ARG A CA 1
ATOM 580 C C . ARG A 1 78 ? -7.488 8.828 9.766 1 97.38 78 ARG A C 1
ATOM 582 O O . ARG A 1 78 ? -7.477 9.516 8.742 1 97.38 78 ARG A O 1
ATOM 589 N N . ASN A 1 79 ? -8.125 7.754 9.82 1 97.88 79 ASN A N 1
ATOM 590 C CA . ASN A 1 79 ? -8.852 7.176 8.695 1 97.88 79 ASN A CA 1
ATOM 591 C C . ASN A 1 79 ? -10.008 8.07 8.258 1 97.88 79 ASN A C 1
ATOM 593 O O . ASN A 1 79 ? -10.234 8.25 7.059 1 97.88 79 ASN A O 1
ATOM 597 N N . ARG A 1 80 ? -10.625 8.703 9.188 1 97.12 80 ARG A N 1
ATOM 598 C CA . ARG A 1 80 ? -11.867 9.406 8.898 1 97.12 80 ARG A CA 1
ATOM 599 C C . ARG A 1 80 ? -11.609 10.867 8.555 1 97.12 80 ARG A C 1
ATOM 601 O O . ARG A 1 80 ? -12.352 11.477 7.789 1 97.12 80 ARG A O 1
ATOM 608 N N . ARG A 1 81 ? -10.531 11.406 9.125 1 97.69 81 ARG A N 1
ATOM 609 C CA . ARG A 1 81 ? -10.422 12.859 9.078 1 97.69 81 ARG A CA 1
ATOM 610 C C . ARG A 1 81 ? -9.188 13.297 8.297 1 97.69 81 ARG A C 1
ATOM 612 O O . ARG A 1 81 ? -9.055 14.469 7.93 1 97.69 81 ARG A O 1
ATOM 619 N N . LEU A 1 82 ? -8.32 12.375 8.039 1 98.44 82 LEU A N 1
ATOM 620 C CA . LEU A 1 82 ? -7.066 12.742 7.398 1 98.44 82 LEU A CA 1
ATOM 621 C C . LEU A 1 82 ? -6.871 11.977 6.094 1 98.44 82 LEU A C 1
ATOM 623 O O . LEU A 1 82 ? -7.234 10.805 6.004 1 98.44 82 LEU A O 1
ATOM 627 N N . GLY A 1 83 ? -6.348 12.609 5.105 1 98.31 83 GLY A N 1
ATOM 628 C CA . GLY A 1 83 ? -5.871 11.992 3.879 1 98.31 83 GLY A CA 1
ATOM 629 C C . GLY A 1 83 ? -4.375 12.125 3.682 1 98.31 83 GLY A C 1
ATOM 630 O O . GLY A 1 83 ? -3.77 13.094 4.148 1 98.31 83 GLY A O 1
ATOM 631 N N . PHE A 1 84 ? -3.848 11.211 2.945 1 98.25 84 PHE A N 1
ATOM 632 C CA . PHE A 1 84 ? -2.4 11.219 2.771 1 98.25 84 PHE A CA 1
ATOM 633 C C . PHE A 1 84 ? -2.027 11 1.311 1 98.25 84 PHE A C 1
ATOM 635 O O . PHE A 1 84 ? -2.652 10.188 0.62 1 98.25 84 PHE A O 1
ATOM 642 N N . ILE A 1 85 ? -1.062 11.719 0.929 1 97.69 85 ILE A N 1
ATOM 643 C CA . ILE A 1 85 ? -0.428 11.523 -0.371 1 97.69 85 ILE A CA 1
ATOM 644 C C . ILE A 1 85 ? 1.088 11.461 -0.201 1 97.69 85 ILE A C 1
ATOM 646 O O . ILE A 1 85 ? 1.69 12.359 0.389 1 97.69 85 ILE A O 1
ATOM 650 N N . PHE A 1 86 ? 1.665 10.398 -0.709 1 95.25 86 PHE A N 1
ATOM 651 C CA . PHE A 1 86 ? 3.102 10.188 -0.574 1 95.25 86 PHE A CA 1
ATOM 652 C C . PHE A 1 86 ? 3.799 10.32 -1.922 1 95.25 86 PHE A C 1
ATOM 654 O O . PHE A 1 86 ? 3.146 10.297 -2.969 1 95.25 86 PHE A O 1
ATOM 661 N N . GLN A 1 87 ? 5.117 10.445 -1.747 1 90.69 87 GLN A N 1
ATOM 662 C CA . GLN A 1 87 ? 5.938 10.562 -2.947 1 90.69 87 GLN A CA 1
ATOM 663 C C . GLN A 1 87 ? 5.785 9.336 -3.838 1 90.69 87 GLN A C 1
ATOM 665 O O . GLN A 1 87 ? 5.656 9.461 -5.059 1 90.69 87 GLN A O 1
ATOM 670 N N . PHE A 1 88 ? 5.801 8.164 -3.131 1 90.56 88 PHE A N 1
ATOM 671 C CA . PHE A 1 88 ? 5.52 6.926 -3.85 1 90.56 88 PHE A CA 1
ATOM 672 C C . PHE A 1 88 ? 4.059 6.52 -3.676 1 90.56 88 PHE A C 1
ATOM 674 O O . PHE A 1 88 ? 3.633 6.168 -2.574 1 90.56 88 PHE A O 1
ATOM 681 N N . HIS A 1 89 ? 3.289 6.668 -4.656 1 93.19 89 HIS A N 1
ATOM 682 C CA . HIS A 1 89 ? 1.833 6.582 -4.691 1 93.19 89 HIS A CA 1
ATOM 683 C C . HIS A 1 89 ? 1.323 5.504 -3.738 1 93.19 89 HIS A C 1
ATOM 685 O O . HIS A 1 89 ? 0.18 5.566 -3.279 1 93.19 89 HIS A O 1
ATOM 691 N N . ARG A 1 90 ? 2.139 4.48 -3.438 1 94.88 90 ARG A N 1
ATOM 692 C CA . ARG A 1 90 ? 1.838 3.42 -2.48 1 94.88 90 ARG A CA 1
ATOM 693 C C . ARG A 1 90 ? 0.57 2.67 -2.875 1 94.88 90 ARG A C 1
ATOM 695 O O . ARG A 1 90 ? -0.253 2.34 -2.02 1 94.88 90 ARG A O 1
ATOM 702 N N . LEU A 1 91 ? 0.372 2.564 -4.129 1 97.62 91 LEU A N 1
ATOM 703 C CA . LEU A 1 91 ? -0.729 1.72 -4.578 1 97.62 91 LEU A CA 1
ATOM 704 C C . LEU A 1 91 ? -0.38 0.244 -4.418 1 97.62 91 LEU A C 1
ATOM 706 O O . LEU A 1 91 ? 0.751 -0.164 -4.688 1 97.62 91 LEU A O 1
ATOM 710 N N . LEU A 1 92 ? -1.317 -0.531 -3.936 1 97.75 92 LEU A N 1
ATOM 711 C CA . LEU A 1 92 ? -1.135 -1.975 -3.83 1 97.75 92 LEU A CA 1
ATOM 712 C C . LEU A 1 92 ? -1.291 -2.643 -5.191 1 97.75 92 LEU A C 1
ATOM 714 O O . LEU A 1 92 ? -2.352 -2.553 -5.816 1 97.75 92 LEU A O 1
ATOM 718 N N . PRO A 1 93 ? -0.313 -3.35 -5.66 1 96.5 93 PRO A N 1
ATOM 719 C CA . PRO A 1 93 ? -0.275 -3.816 -7.047 1 96.5 93 PRO A CA 1
ATOM 720 C C . PRO A 1 93 ? -1.314 -4.898 -7.336 1 96.5 93 PRO A C 1
ATOM 722 O O . PRO A 1 93 ? -1.701 -5.094 -8.492 1 96.5 93 PRO A O 1
ATOM 725 N N . GLU A 1 94 ? -1.764 -5.609 -6.363 1 96.75 94 GLU A N 1
ATOM 726 C CA . GLU A 1 94 ? -2.662 -6.738 -6.57 1 96.75 94 GLU A CA 1
ATOM 727 C C . GLU A 1 94 ? -4.113 -6.277 -6.691 1 96.75 94 GLU A C 1
ATOM 729 O O . GLU A 1 94 ? -4.992 -7.062 -7.051 1 96.75 94 GLU A O 1
ATOM 734 N N . PHE A 1 95 ? -4.316 -4.996 -6.488 1 98 95 PHE A N 1
ATOM 735 C CA . PHE A 1 95 ? -5.676 -4.477 -6.559 1 98 95 PHE A CA 1
ATOM 736 C C . PHE A 1 95 ? -5.816 -3.484 -7.707 1 98 95 PHE A C 1
ATOM 738 O O . PHE A 1 95 ? -4.832 -2.885 -8.141 1 98 95 PHE A O 1
ATOM 745 N N . THR A 1 96 ? -7.062 -3.328 -8.164 1 98.06 96 THR A N 1
ATOM 746 C CA . THR A 1 96 ? -7.348 -2.369 -9.227 1 98.06 96 THR A CA 1
ATOM 747 C C . THR A 1 96 ? -7.309 -0.942 -8.688 1 98.06 96 THR A C 1
ATOM 749 O O . THR A 1 96 ? -7.242 -0.73 -7.473 1 98.06 96 THR A O 1
ATOM 752 N N . ALA A 1 97 ? -7.359 -0.002 -9.648 1 98.5 97 ALA A N 1
ATOM 753 C CA . ALA A 1 97 ? -7.438 1.406 -9.266 1 98.5 97 ALA A CA 1
ATOM 754 C C . ALA A 1 97 ? -8.641 1.662 -8.359 1 98.5 97 ALA A C 1
ATOM 756 O O . ALA A 1 97 ? -8.508 2.287 -7.305 1 98.5 97 ALA A O 1
ATOM 757 N N . LEU A 1 98 ? -9.75 1.154 -8.758 1 98.69 98 LEU A N 1
ATOM 758 C CA . LEU A 1 98 ? -10.977 1.32 -7.984 1 98.69 98 LEU A CA 1
ATOM 759 C C . LEU A 1 98 ? -10.812 0.747 -6.582 1 98.69 98 LEU A C 1
ATOM 761 O O . LEU A 1 98 ? -11.125 1.417 -5.594 1 98.69 98 LEU A O 1
ATOM 765 N N . GLU A 1 99 ? -10.305 -0.421 -6.496 1 98.69 99 GLU A N 1
ATOM 766 C CA . GLU A 1 99 ? -10.141 -1.098 -5.215 1 98.69 99 GLU A CA 1
ATOM 767 C C . GLU A 1 99 ? -9.156 -0.349 -4.32 1 98.69 99 GLU A C 1
ATOM 769 O O . GLU A 1 99 ? -9.359 -0.25 -3.109 1 98.69 99 GLU A O 1
ATOM 774 N N . ASN A 1 100 ? -8.141 0.12 -4.875 1 98.75 100 ASN A N 1
ATOM 775 C CA . ASN A 1 100 ? -7.188 0.922 -4.113 1 98.75 100 ASN A CA 1
ATOM 776 C C . ASN A 1 100 ? -7.852 2.148 -3.496 1 98.75 100 ASN A C 1
ATOM 778 O O . ASN A 1 100 ? -7.605 2.477 -2.334 1 98.75 100 ASN A O 1
ATOM 782 N N . VAL A 1 101 ? -8.695 2.807 -4.227 1 98.81 101 VAL A N 1
ATOM 783 C CA . VAL A 1 101 ? -9.359 4.02 -3.768 1 98.81 101 VAL A CA 1
ATOM 784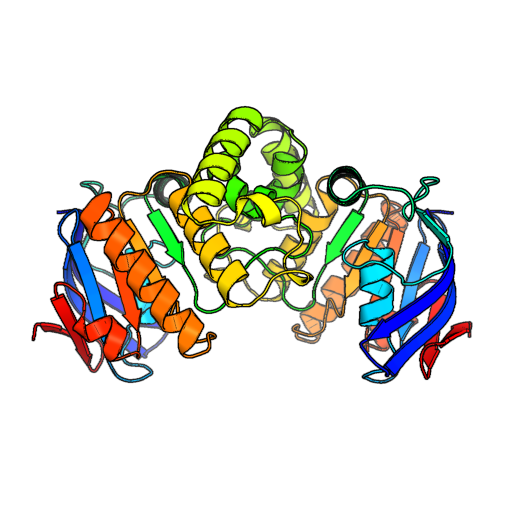 C C . VAL A 1 101 ? -10.367 3.676 -2.666 1 98.81 101 VAL A C 1
ATOM 786 O O . VAL A 1 101 ? -10.57 4.461 -1.737 1 98.81 101 VAL A O 1
ATOM 789 N N . MET A 1 102 ? -10.859 2.504 -2.68 1 98.81 102 MET A N 1
ATOM 790 C CA . MET A 1 102 ? -11.922 2.096 -1.766 1 98.81 102 MET A CA 1
ATOM 791 C C . MET A 1 102 ? -11.367 1.805 -0.377 1 98.81 102 MET A C 1
ATOM 793 O O . MET A 1 102 ? -12.117 1.751 0.6 1 98.81 102 MET A O 1
ATOM 797 N N . ILE A 1 103 ? -10.148 1.585 -0.234 1 98.75 103 ILE A N 1
ATOM 798 C CA . ILE A 1 103 ? -9.523 0.965 0.93 1 98.75 103 ILE A CA 1
ATOM 799 C C . ILE A 1 103 ? -9.875 1.757 2.188 1 98.75 103 ILE A C 1
ATOM 801 O O . ILE A 1 103 ? -10.398 1.198 3.154 1 98.75 103 ILE A O 1
ATOM 805 N N . PRO A 1 104 ? -9.641 3.09 2.201 1 98.81 104 PRO A N 1
ATOM 806 C CA . PRO A 1 104 ? -9.938 3.814 3.439 1 98.81 104 PRO A CA 1
ATOM 807 C C . PRO A 1 104 ? -11.406 3.729 3.838 1 98.81 104 PRO A C 1
ATOM 809 O O . PRO A 1 104 ? -11.727 3.607 5.023 1 98.81 104 PRO A O 1
ATOM 812 N N . ALA A 1 105 ? -12.305 3.789 2.885 1 98.75 105 ALA A N 1
ATOM 813 C CA . ALA A 1 105 ? -13.734 3.721 3.174 1 98.75 105 ALA A CA 1
ATOM 814 C C . ALA A 1 105 ? -14.109 2.363 3.756 1 98.75 105 ALA A C 1
ATOM 816 O O . ALA A 1 105 ? -14.898 2.283 4.703 1 98.75 105 ALA A O 1
ATOM 817 N N . LEU A 1 106 ? -13.539 1.313 3.199 1 98.69 106 LEU A N 1
ATOM 818 C CA . LEU A 1 106 ? -13.805 -0.032 3.695 1 98.69 106 LEU A CA 1
ATOM 819 C C . LEU A 1 106 ? -13.297 -0.191 5.129 1 98.69 106 LEU A C 1
ATOM 821 O O . LEU A 1 106 ? -13.992 -0.757 5.973 1 98.69 106 LEU A O 1
ATOM 825 N N . ILE A 1 107 ? -12.156 0.307 5.367 1 98.19 107 ILE A N 1
ATOM 826 C CA . ILE A 1 107 ? -11.57 0.23 6.699 1 98.19 107 ILE A CA 1
ATOM 827 C C . ILE A 1 107 ? -12.43 1.017 7.688 1 98.19 107 ILE A C 1
ATOM 829 O O . ILE A 1 107 ? -12.578 0.616 8.844 1 98.19 107 ILE A O 1
ATOM 833 N N . ALA A 1 108 ? -13.055 2.092 7.234 1 97.5 108 ALA A N 1
ATOM 834 C CA . ALA A 1 108 ? -13.906 2.932 8.07 1 97.5 108 ALA A CA 1
ATOM 835 C C . ALA A 1 108 ? -15.234 2.244 8.367 1 97.5 108 ALA A C 1
ATOM 837 O O . ALA A 1 108 ? -16.016 2.723 9.188 1 97.5 108 ALA A O 1
ATOM 838 N N . GLY A 1 109 ? -15.562 1.184 7.609 1 97.06 109 GLY A N 1
ATOM 839 C CA . GLY A 1 109 ? -16.75 0.4 7.914 1 97.06 109 GLY A CA 1
ATOM 840 C C . GLY A 1 109 ? -17.859 0.589 6.902 1 97.06 109 GLY A C 1
ATOM 841 O O . GLY A 1 109 ? -18.969 0.085 7.094 1 97.06 109 GLY A O 1
ATOM 842 N N . LYS A 1 110 ? -17.594 1.331 5.914 1 97.38 110 LYS A N 1
ATOM 843 C CA . LYS A 1 110 ? -18.594 1.463 4.852 1 97.38 110 LYS A CA 1
ATOM 844 C C . LYS A 1 110 ? -18.781 0.141 4.117 1 97.38 110 LYS A C 1
ATOM 846 O O . LYS A 1 110 ? -17.859 -0.666 4.02 1 97.38 110 LYS A O 1
ATOM 851 N N . SER A 1 111 ? -20 -0.045 3.59 1 96.56 111 SER A N 1
ATOM 852 C CA . SER A 1 111 ? -20.25 -1.232 2.777 1 96.56 111 SER A CA 1
ATOM 853 C C . SER A 1 111 ? -19.469 -1.178 1.469 1 96.56 111 SER A C 1
ATOM 855 O O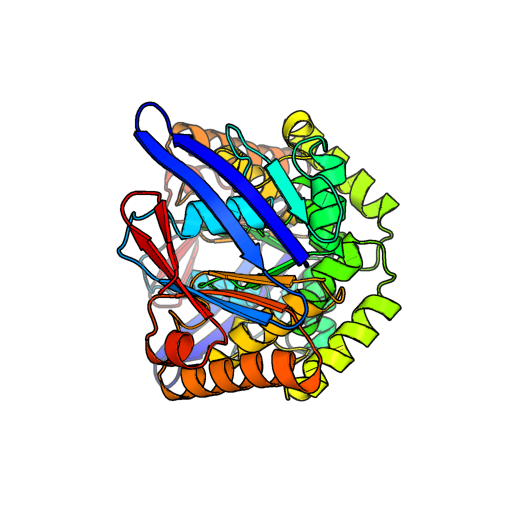 . SER A 1 111 ? -19.078 -0.098 1.013 1 96.56 111 SER A O 1
ATOM 857 N N . ARG A 1 112 ? -19.25 -2.289 0.903 1 96.44 112 ARG A N 1
ATOM 858 C CA . ARG A 1 112 ? -18.562 -2.359 -0.379 1 96.44 112 ARG A CA 1
ATOM 859 C C . ARG A 1 112 ? -19.266 -1.51 -1.431 1 96.44 112 ARG A C 1
ATOM 861 O O . ARG A 1 112 ? -18.609 -0.834 -2.23 1 96.44 112 ARG A O 1
ATOM 868 N N . LYS A 1 113 ? -20.578 -1.564 -1.431 1 96.88 113 LYS A N 1
ATOM 869 C CA . LYS A 1 113 ? -21.359 -0.79 -2.383 1 96.88 113 LYS A CA 1
ATOM 870 C C . LYS A 1 113 ? -21.141 0.708 -2.193 1 96.88 113 LYS A C 1
ATOM 872 O O . LYS A 1 113 ? -20.891 1.43 -3.16 1 96.88 113 LYS A O 1
ATOM 877 N N . GLU A 1 114 ? -21.219 1.204 -0.967 1 97.88 114 GLU A N 1
ATOM 878 C CA . GLU A 1 114 ? -21 2.615 -0.664 1 97.88 114 GLU A CA 1
ATOM 879 C C . GLU A 1 114 ? -19.578 3.047 -1.045 1 97.88 114 GLU A C 1
ATOM 881 O O . GLU A 1 114 ? -19.391 4.105 -1.646 1 97.88 114 GLU A O 1
ATOM 886 N N . ALA A 1 115 ? -18.625 2.223 -0.669 1 98.38 115 ALA A N 1
ATOM 887 C CA . ALA A 1 115 ? -17.234 2.521 -0.97 1 98.38 115 ALA A CA 1
ATOM 888 C C . ALA A 1 115 ? -17 2.586 -2.477 1 98.38 115 ALA A C 1
ATOM 890 O O . ALA A 1 115 ? -16.297 3.48 -2.967 1 98.38 115 ALA A O 1
ATOM 891 N N . SER A 1 116 ? -17.625 1.659 -3.219 1 98.19 116 SER A N 1
ATOM 892 C CA . SER A 1 116 ? -17.453 1.615 -4.668 1 98.19 116 SER A CA 1
ATOM 893 C C . SER A 1 116 ? -18.094 2.83 -5.336 1 98.19 116 SER A C 1
ATOM 895 O O . SER A 1 116 ? -17.5 3.422 -6.246 1 98.19 116 SER A O 1
ATOM 897 N N . CYS A 1 117 ? -19.203 3.209 -4.883 1 98.31 117 CYS A N 1
ATOM 898 C CA . CYS A 1 117 ? -19.891 4.359 -5.445 1 98.31 117 CYS A CA 1
ATOM 899 C C . CYS A 1 117 ? -19.078 5.633 -5.277 1 98.31 117 CYS A C 1
ATOM 901 O O . CYS A 1 117 ? -18.859 6.375 -6.242 1 98.31 117 CYS A O 1
ATOM 903 N N . GLU A 1 118 ? -18.625 5.828 -4.078 1 98.19 118 GLU A N 1
ATOM 904 C CA . GLU A 1 118 ? -17.812 7.012 -3.791 1 98.19 118 GLU A CA 1
ATOM 905 C C . GLU A 1 118 ? -16.516 7 -4.582 1 98.19 118 GLU A C 1
ATOM 907 O O . GLU A 1 118 ? -16.109 8.023 -5.141 1 98.19 118 GLU A O 1
ATOM 912 N N . ALA A 1 119 ? -15.867 5.879 -4.633 1 98.75 119 ALA A N 1
ATOM 913 C CA . ALA A 1 119 ? -14.602 5.738 -5.348 1 98.75 119 ALA A CA 1
ATOM 914 C C . ALA A 1 119 ? -14.789 5.984 -6.844 1 98.75 119 ALA A C 1
ATOM 916 O O . ALA A 1 119 ? -13.977 6.664 -7.469 1 98.75 119 ALA A O 1
ATOM 917 N N . GLU A 1 120 ? -15.844 5.43 -7.371 1 98.62 120 GLU A N 1
ATOM 918 C CA . GLU A 1 120 ? -16.125 5.617 -8.789 1 98.62 120 GLU A CA 1
ATOM 919 C C . GLU A 1 120 ? -16.391 7.086 -9.109 1 98.62 120 GLU A C 1
ATOM 921 O O . GLU A 1 120 ? -15.93 7.594 -10.133 1 98.62 120 GLU A O 1
ATOM 926 N N . ARG A 1 121 ? -17.094 7.715 -8.281 1 98.19 121 ARG A N 1
ATOM 927 C CA . ARG A 1 121 ? -17.359 9.141 -8.461 1 98.19 121 ARG A CA 1
ATOM 928 C C . ARG A 1 121 ? -16.047 9.938 -8.469 1 98.19 121 ARG A C 1
ATOM 930 O O . ARG A 1 121 ? -15.844 10.781 -9.344 1 98.19 121 ARG A O 1
ATOM 937 N N . LEU A 1 122 ? -15.211 9.656 -7.555 1 98.19 122 LEU A N 1
ATOM 938 C CA . LEU A 1 122 ? -13.945 10.375 -7.453 1 98.19 122 LEU A CA 1
ATOM 939 C C . LEU A 1 122 ? -13.07 10.094 -8.672 1 98.19 122 LEU A C 1
ATOM 941 O O . LEU A 1 122 ? -12.438 11.008 -9.203 1 98.19 122 LEU A O 1
ATOM 945 N N . LEU A 1 123 ? -13.031 8.828 -9.055 1 98.5 123 LEU A N 1
ATOM 946 C CA . LEU A 1 123 ? -12.266 8.484 -10.25 1 98.5 123 LEU A CA 1
ATOM 947 C C . LEU A 1 123 ? -12.797 9.227 -11.469 1 98.5 123 LEU A C 1
ATOM 949 O O . LEU A 1 123 ? -12.016 9.695 -12.305 1 98.5 123 LEU A O 1
ATOM 953 N N . SER A 1 124 ? -14.055 9.312 -11.562 1 98.06 124 SER A N 1
ATOM 954 C CA . SER A 1 124 ? -14.672 10.07 -12.648 1 98.06 124 SER A CA 1
ATOM 955 C C . SER A 1 124 ? -14.281 11.547 -12.586 1 98.06 124 SER A C 1
ATOM 957 O O . SER A 1 124 ? -13.875 12.125 -13.594 1 98.06 124 SER A O 1
ATOM 959 N N . ASP A 1 125 ? -14.367 12.164 -11.445 1 95.94 125 ASP A N 1
ATOM 960 C CA . ASP A 1 125 ? -14.016 13.57 -11.25 1 95.94 125 ASP A CA 1
ATOM 961 C C . ASP A 1 125 ? -12.562 13.828 -11.641 1 95.94 125 ASP A C 1
ATOM 963 O O . ASP A 1 125 ? -12.211 14.945 -12.039 1 95.94 125 ASP A O 1
ATOM 967 N N . LEU A 1 126 ? -11.773 12.805 -11.523 1 96.69 126 LEU A N 1
ATOM 968 C CA . LEU A 1 126 ? -10.352 12.961 -11.805 1 96.69 126 LEU A CA 1
ATOM 969 C C . LEU A 1 126 ? -10.008 12.422 -13.188 1 96.69 126 LEU A C 1
ATOM 971 O O . LEU A 1 126 ? -8.836 12.156 -13.477 1 96.69 126 LEU A O 1
ATOM 975 N N . ASN A 1 127 ? -10.992 12.133 -13.977 1 96.19 127 ASN A N 1
ATOM 976 C CA . ASN A 1 127 ? -10.852 11.68 -15.352 1 96.19 127 ASN A CA 1
ATOM 977 C C . ASN A 1 127 ? -10.141 10.336 -15.438 1 96.19 127 ASN A C 1
ATOM 979 O O . ASN A 1 127 ? -9.25 10.156 -16.266 1 96.19 127 ASN A O 1
ATOM 983 N N . LEU A 1 128 ? -10.578 9.43 -14.531 1 97.88 128 LEU A N 1
ATOM 984 C CA . LEU A 1 128 ? -9.953 8.117 -14.477 1 97.88 128 LEU A CA 1
ATOM 985 C C . LEU A 1 128 ? -11 7.012 -14.547 1 97.88 128 LEU A C 1
ATOM 987 O O . LEU A 1 128 ? -10.742 5.875 -14.141 1 97.88 128 LEU A O 1
ATOM 991 N N . SER A 1 129 ? -12.172 7.328 -15.008 1 97.81 129 SER A N 1
ATOM 992 C CA . SER A 1 129 ? -13.242 6.34 -15.07 1 97.81 129 SER A CA 1
ATOM 993 C C . SER A 1 129 ? -12.812 5.113 -15.867 1 97.81 129 SER A C 1
ATOM 995 O O . SER A 1 129 ? -13.062 3.979 -15.453 1 97.81 129 SER A O 1
ATOM 997 N N . ASP A 1 130 ? -12.141 5.371 -16.969 1 97.19 130 ASP A N 1
ATOM 998 C CA . ASP A 1 130 ? -11.758 4.293 -17.875 1 97.19 130 ASP A CA 1
ATOM 999 C C . ASP A 1 130 ? -10.602 3.473 -17.281 1 97.19 130 ASP A C 1
ATOM 1001 O O . ASP A 1 130 ? -10.242 2.43 -17.828 1 97.19 130 ASP A O 1
ATOM 1005 N N . ARG A 1 131 ? -10.047 3.873 -16.188 1 97 131 ARG A N 1
ATOM 1006 C CA . ARG A 1 131 ? -8.898 3.207 -15.586 1 97 131 ARG A CA 1
ATOM 1007 C C . ARG A 1 131 ? -9.297 2.449 -14.32 1 97 131 ARG A C 1
ATOM 1009 O O . ARG A 1 131 ? -8.461 1.791 -13.695 1 97 131 ARG A O 1
ATOM 1016 N N . ALA A 1 132 ? -10.539 2.463 -14 1 97.69 132 ALA A N 1
ATOM 1017 C CA . ALA A 1 132 ? -11.016 1.958 -12.719 1 97.69 132 ALA A CA 1
ATOM 1018 C C . ALA A 1 132 ? -10.625 0.498 -12.516 1 97.69 132 ALA A C 1
ATOM 1020 O O . ALA A 1 132 ? -10.266 0.091 -11.414 1 97.69 132 ALA A O 1
ATOM 1021 N N . SER A 1 133 ? -10.602 -0.296 -13.57 1 96.5 133 SER A N 1
ATOM 1022 C CA . SER A 1 133 ? -10.367 -1.73 -13.445 1 96.5 133 SER A CA 1
ATOM 1023 C C . SER A 1 133 ? -8.914 -2.08 -13.742 1 96.5 133 SER A C 1
ATOM 1025 O O . SER A 1 133 ? -8.531 -3.252 -13.711 1 96.5 133 SER A O 1
ATOM 1027 N N . HIS A 1 134 ? -8.094 -1.143 -13.984 1 96.5 134 HIS A N 1
ATOM 1028 C CA . HIS A 1 134 ? -6.688 -1.377 -14.297 1 96.5 134 HIS A CA 1
ATOM 1029 C C . HIS A 1 134 ? -5.867 -1.566 -13.023 1 96.5 134 HIS A C 1
ATOM 1031 O O . HIS A 1 134 ? -6.168 -0.966 -11.992 1 96.5 134 HIS A O 1
ATOM 1037 N N . LYS A 1 135 ? -4.898 -2.367 -13.172 1 96.19 135 LYS A N 1
ATOM 1038 C CA . LYS A 1 135 ? -3.902 -2.5 -12.109 1 96.19 135 LYS A CA 1
ATOM 1039 C C . LYS A 1 135 ? -2.836 -1.414 -12.219 1 96.19 135 LYS A C 1
ATOM 1041 O O . LYS A 1 135 ? -2.656 -0.816 -13.281 1 96.19 135 LYS A O 1
ATOM 1046 N N . PRO A 1 136 ? -2.16 -1.142 -11.078 1 96.38 136 PRO A N 1
ATOM 1047 C CA . PRO A 1 136 ? -1.137 -0.094 -11.07 1 96.38 136 PRO A CA 1
ATOM 1048 C C . PRO A 1 136 ? -0.098 -0.28 -12.172 1 96.38 136 PRO A C 1
ATOM 1050 O O . PRO A 1 136 ? 0.352 0.699 -12.773 1 96.38 136 PRO A O 1
ATOM 1053 N N . SER A 1 137 ? 0.228 -1.505 -12.539 1 93.44 137 SER A N 1
ATOM 1054 C CA . SER A 1 137 ? 1.241 -1.767 -13.555 1 93.44 137 SER A CA 1
ATOM 1055 C C . SER A 1 137 ? 0.767 -1.321 -14.938 1 93.44 137 SER A C 1
ATOM 1057 O O . SER A 1 137 ? 1.57 -1.188 -15.859 1 93.44 137 SER A O 1
ATOM 1059 N N . GLU A 1 138 ? -0.442 -1.087 -15.086 1 94.19 138 GLU A N 1
ATOM 1060 C CA . GLU A 1 138 ? -1.041 -0.718 -16.359 1 94.19 138 GLU A CA 1
ATOM 1061 C C . GLU A 1 138 ? -1.272 0.788 -16.453 1 94.19 138 GLU A C 1
ATOM 1063 O O . GLU A 1 138 ? -1.866 1.275 -17.406 1 94.19 138 GLU A O 1
ATOM 1068 N N . LEU A 1 139 ? -0.811 1.528 -15.445 1 95.88 139 LEU A N 1
ATOM 1069 C CA . LEU A 1 139 ? -1.095 2.955 -15.336 1 95.88 139 LEU A CA 1
ATOM 1070 C C . LEU A 1 139 ? 0.182 3.777 -15.477 1 95.88 139 LEU A C 1
ATOM 1072 O O . LEU A 1 139 ? 1.263 3.322 -15.094 1 95.88 139 LEU A O 1
ATOM 1076 N N . SER A 1 140 ? 0.023 4.965 -16 1 94.5 140 SER A N 1
ATOM 1077 C CA . SER A 1 140 ? 1.143 5.902 -16.031 1 94.5 140 SER A CA 1
ATOM 1078 C C . SER A 1 140 ? 1.412 6.473 -14.641 1 94.5 140 SER A C 1
ATOM 1080 O O . SER A 1 140 ? 0.579 6.352 -13.734 1 94.5 140 SER A O 1
ATOM 1082 N N . GLY A 1 141 ? 2.582 7.09 -14.477 1 94.31 141 GLY A N 1
ATOM 1083 C CA . GLY A 1 141 ? 2.906 7.734 -13.211 1 94.31 141 GLY A CA 1
ATOM 1084 C C . GLY A 1 141 ? 1.882 8.773 -12.789 1 94.31 141 GLY A C 1
ATOM 1085 O O . GLY A 1 141 ? 1.478 8.812 -11.625 1 94.31 141 GLY A O 1
ATOM 1086 N N . GLY A 1 142 ? 1.488 9.586 -13.711 1 94.5 142 GLY A N 1
ATOM 1087 C CA . GLY A 1 142 ? 0.484 10.602 -13.438 1 94.5 142 GLY A CA 1
ATOM 1088 C C . GLY A 1 142 ? -0.857 10.023 -13.031 1 94.5 142 GLY A C 1
ATOM 1089 O O . GLY A 1 142 ? -1.521 10.547 -12.133 1 94.5 142 GLY A O 1
ATOM 1090 N N . GLU A 1 143 ? -1.264 8.938 -13.742 1 96.81 143 GLU A N 1
ATOM 1091 C CA . GLU A 1 143 ? -2.508 8.258 -13.398 1 96.81 143 GLU A CA 1
ATOM 1092 C C . GLU A 1 143 ? -2.445 7.676 -11.992 1 96.81 143 GLU A C 1
ATOM 1094 O O . GLU A 1 143 ? -3.391 7.816 -11.211 1 96.81 143 GLU A O 1
ATOM 1099 N N . LYS A 1 144 ? -1.318 7.059 -11.688 1 97.69 144 LYS A N 1
ATOM 1100 C CA . LYS A 1 144 ? -1.133 6.488 -10.352 1 97.69 144 LYS A CA 1
ATOM 1101 C C . LYS A 1 144 ? -1.252 7.559 -9.273 1 97.69 144 LYS A C 1
ATOM 1103 O O . LYS A 1 144 ? -1.896 7.344 -8.25 1 97.69 144 LYS A O 1
ATOM 1108 N N . GLN A 1 145 ? -0.655 8.68 -9.484 1 96.69 145 GLN A N 1
ATOM 1109 C CA . GLN A 1 145 ? -0.689 9.766 -8.508 1 96.69 145 GLN A CA 1
ATOM 1110 C C . GLN A 1 145 ? -2.107 10.297 -8.32 1 96.69 145 GLN A C 1
ATOM 1112 O O . GLN A 1 145 ? -2.521 10.609 -7.203 1 96.69 145 GLN A O 1
ATOM 1117 N N . ARG A 1 146 ? -2.834 10.414 -9.406 1 97.12 146 ARG A N 1
ATOM 1118 C CA . ARG A 1 146 ? -4.211 10.891 -9.305 1 97.12 146 ARG A CA 1
ATOM 1119 C C . ARG A 1 146 ? -5.082 9.875 -8.57 1 97.12 146 ARG A C 1
ATOM 1121 O O . ARG A 1 146 ? -6 10.25 -7.836 1 97.12 146 ARG A O 1
ATOM 1128 N N . ILE A 1 147 ? -4.781 8.602 -8.75 1 98.44 147 ILE A N 1
ATOM 1129 C CA . ILE A 1 147 ? -5.492 7.566 -8.008 1 98.44 147 ILE A CA 1
ATOM 1130 C C . ILE A 1 147 ? -5.168 7.691 -6.52 1 98.44 147 ILE A C 1
ATOM 1132 O O . ILE A 1 147 ? -6.055 7.551 -5.672 1 98.44 147 ILE A O 1
ATOM 1136 N N . ALA A 1 148 ? -3.916 7.973 -6.219 1 98.31 148 ALA A N 1
ATOM 1137 C CA . ALA A 1 148 ? -3.523 8.203 -4.832 1 98.31 148 ALA A CA 1
ATOM 1138 C C . ALA A 1 148 ? -4.27 9.398 -4.242 1 98.31 148 ALA A C 1
ATOM 1140 O O . ALA A 1 148 ? -4.652 9.383 -3.068 1 98.31 148 ALA A O 1
ATOM 1141 N N . VAL A 1 149 ? -4.488 10.422 -5.008 1 98.19 149 VAL A N 1
ATOM 1142 C CA . VAL A 1 149 ? -5.262 11.578 -4.578 1 98.19 149 VAL A CA 1
ATOM 1143 C C . VAL A 1 149 ? -6.703 11.164 -4.293 1 98.19 149 VAL A C 1
ATOM 1145 O O . VAL A 1 149 ? -7.27 11.539 -3.264 1 98.19 149 VAL A O 1
ATOM 1148 N N . ALA A 1 150 ? -7.262 10.359 -5.211 1 98.62 150 ALA A N 1
ATOM 1149 C CA . ALA A 1 150 ? -8.625 9.859 -5.012 1 98.62 150 ALA A CA 1
ATOM 1150 C C . ALA A 1 150 ? -8.734 9.07 -3.711 1 98.62 150 ALA A C 1
ATOM 1152 O O . ALA A 1 150 ? -9.688 9.242 -2.951 1 98.62 150 ALA A O 1
ATOM 1153 N N . ARG A 1 151 ? -7.766 8.25 -3.479 1 98.75 151 ARG A N 1
ATOM 1154 C CA . ARG A 1 151 ? -7.754 7.453 -2.256 1 98.75 151 ARG A CA 1
ATOM 1155 C C . ARG A 1 151 ? -7.727 8.344 -1.02 1 98.75 151 ARG A C 1
ATOM 1157 O O . ARG A 1 151 ? -8.414 8.07 -0.034 1 98.75 151 ARG A O 1
ATOM 1164 N N . ALA A 1 152 ? -6.98 9.391 -1.086 1 98.56 152 ALA A N 1
ATOM 1165 C CA . ALA A 1 152 ? -6.848 10.32 0.031 1 98.56 152 ALA A CA 1
ATOM 1166 C C . ALA A 1 152 ? -8.164 11.047 0.301 1 98.56 152 ALA A C 1
ATOM 1168 O O . ALA A 1 152 ? -8.438 11.453 1.433 1 98.56 152 ALA A O 1
ATOM 1169 N N . LEU A 1 153 ? -9.055 11.125 -0.68 1 98.56 153 LEU A N 1
ATOM 1170 C CA . LEU A 1 153 ? -10.234 11.977 -0.616 1 98.56 153 LEU A CA 1
ATOM 1171 C C . LEU A 1 153 ? -11.477 11.156 -0.269 1 98.56 153 LEU A C 1
ATOM 1173 O O . LEU A 1 153 ? -12.516 11.719 0.079 1 98.56 153 LEU A O 1
ATOM 1177 N N . VAL A 1 154 ? -11.383 9.891 -0.327 1 98.56 154 VAL A N 1
ATOM 1178 C CA . VAL A 1 154 ? -12.562 9.031 -0.429 1 98.56 154 VAL A CA 1
ATOM 1179 C C . VAL A 1 154 ? -13.414 9.172 0.833 1 98.56 154 VAL A C 1
ATOM 1181 O O . VAL A 1 154 ? -14.633 9.039 0.782 1 98.56 154 VAL A O 1
ATOM 1184 N N . ASN A 1 155 ? -12.797 9.453 1.966 1 98.25 155 ASN A N 1
ATOM 1185 C CA . ASN A 1 155 ? -13.539 9.609 3.211 1 98.25 155 ASN A CA 1
ATOM 1186 C C . ASN A 1 155 ? -13.805 11.078 3.529 1 98.25 155 ASN A C 1
ATOM 1188 O O . ASN A 1 155 ? -14.094 11.43 4.676 1 98.25 155 ASN A O 1
ATOM 1192 N N . HIS A 1 156 ? -13.578 11.977 2.541 1 97.38 156 HIS A N 1
ATOM 1193 C CA . HIS A 1 156 ? -13.828 13.406 2.697 1 97.38 156 HIS A CA 1
ATOM 1194 C C . HIS A 1 156 ? -13.062 13.969 3.895 1 97.38 156 HIS A C 1
ATOM 1196 O O . HIS A 1 156 ? -13.672 14.531 4.809 1 97.38 156 HIS A O 1
ATOM 1202 N N . PRO A 1 157 ? -11.766 13.891 3.875 1 98.19 157 PRO A N 1
ATOM 1203 C CA . PRO A 1 157 ? -10.938 14.297 5.012 1 98.19 157 PRO A CA 1
ATOM 1204 C C . PRO A 1 157 ? -10.992 15.797 5.27 1 98.19 157 PRO A C 1
ATOM 1206 O O . PRO A 1 157 ? -11.281 16.578 4.355 1 98.19 157 PRO A O 1
ATOM 1209 N N . ALA A 1 158 ? -10.711 16.156 6.512 1 97.38 158 ALA A N 1
ATOM 1210 C CA . ALA A 1 158 ? -10.633 17.578 6.875 1 97.38 158 ALA A CA 1
ATOM 1211 C C . ALA A 1 158 ? -9.398 18.234 6.266 1 97.38 158 ALA A C 1
ATOM 1213 O O . ALA A 1 158 ? -9.414 19.422 5.969 1 97.38 158 ALA A O 1
ATOM 1214 N N . ILE A 1 159 ? -8.383 17.438 6.09 1 98.25 159 ILE A N 1
ATOM 1215 C CA . ILE A 1 159 ? -7.133 17.953 5.543 1 98.25 159 ILE A CA 1
ATOM 1216 C C . ILE A 1 159 ? -6.375 16.828 4.84 1 98.25 159 ILE A C 1
ATOM 1218 O O . ILE A 1 159 ? -6.426 15.672 5.266 1 98.25 159 ILE A O 1
ATOM 1222 N N . ILE A 1 160 ? -5.723 17.156 3.779 1 98.56 160 ILE A N 1
ATOM 1223 C CA . ILE A 1 160 ? -4.809 16.266 3.084 1 98.56 160 ILE A CA 1
ATOM 1224 C C . ILE A 1 160 ? -3.363 16.656 3.395 1 98.56 160 ILE A C 1
ATOM 1226 O O . ILE A 1 160 ? -2.994 17.828 3.291 1 98.56 160 ILE A O 1
ATOM 1230 N N . LEU A 1 161 ? -2.605 15.703 3.832 1 98.56 161 LEU A N 1
ATOM 1231 C CA . LEU A 1 161 ? -1.175 15.867 4.059 1 98.56 161 LEU A CA 1
ATOM 1232 C C . LEU A 1 161 ? -0.369 15.172 2.965 1 98.56 161 LEU A C 1
ATOM 1234 O O . LEU A 1 161 ? -0.544 13.977 2.723 1 98.56 161 LEU A O 1
ATOM 1238 N N . ALA A 1 162 ? 0.469 15.922 2.332 1 98.25 162 ALA A N 1
ATOM 1239 C CA . ALA A 1 162 ? 1.227 15.383 1.207 1 98.25 162 ALA A CA 1
ATOM 1240 C C . ALA A 1 162 ? 2.729 15.531 1.434 1 98.25 162 ALA A C 1
ATOM 1242 O O . ALA A 1 162 ? 3.199 16.594 1.836 1 98.25 162 ALA A O 1
ATOM 1243 N N . ASP A 1 163 ? 3.449 14.477 1.246 1 96.88 163 ASP A N 1
ATOM 1244 C CA . ASP A 1 163 ? 4.906 14.461 1.357 1 96.88 163 ASP A CA 1
ATOM 1245 C C . ASP A 1 163 ? 5.559 14.281 -0.011 1 96.88 163 ASP A C 1
ATOM 1247 O O . ASP A 1 163 ? 5.641 13.156 -0.519 1 96.88 163 ASP A O 1
ATOM 1251 N N . GLU A 1 164 ? 6 15.312 -0.539 1 96.12 164 GLU A N 1
ATOM 1252 C CA . GLU A 1 164 ? 6.641 15.352 -1.852 1 96.12 164 GLU A CA 1
ATOM 1253 C C . GLU A 1 164 ? 5.781 14.656 -2.904 1 96.12 164 GLU A C 1
ATOM 1255 O O . GLU A 1 164 ? 6.262 13.781 -3.627 1 96.12 164 GLU A O 1
ATOM 1260 N N . PRO A 1 165 ? 4.586 15.18 -3.143 1 95.94 165 PRO A N 1
ATOM 1261 C CA . PRO A 1 165 ? 3.611 14.453 -3.959 1 95.94 165 PRO A CA 1
ATOM 1262 C C . PRO A 1 165 ? 3.98 14.43 -5.441 1 95.94 165 PRO A C 1
ATOM 1264 O O . PRO A 1 165 ? 3.52 13.562 -6.184 1 95.94 165 PRO A O 1
ATOM 1267 N N . SER A 1 166 ? 4.793 15.375 -5.891 1 94 166 SER A N 1
ATOM 1268 C CA . SER A 1 166 ? 5.113 15.453 -7.312 1 94 166 SER A CA 1
ATOM 1269 C C . SER A 1 166 ? 6.539 14.984 -7.582 1 94 166 SER A C 1
ATOM 1271 O O . SER A 1 166 ? 7.039 15.117 -8.703 1 94 166 SER A O 1
ATOM 1273 N N . GLY A 1 167 ? 7.199 14.43 -6.57 1 90.44 167 GLY A N 1
ATOM 1274 C CA . GLY A 1 167 ? 8.617 14.133 -6.664 1 90.44 167 GLY A CA 1
ATOM 1275 C C . GLY A 1 167 ? 8.945 13.094 -7.727 1 90.44 167 GLY A C 1
ATOM 1276 O O . GLY A 1 167 ? 10.047 13.094 -8.281 1 90.44 167 GLY A O 1
ATOM 1277 N N . SER A 1 168 ? 8.078 12.25 -8.055 1 88.62 168 SER A N 1
ATOM 1278 C CA . SER A 1 168 ? 8.359 11.148 -8.977 1 88.62 168 SER A CA 1
ATOM 1279 C C . SER A 1 168 ? 7.77 11.422 -10.352 1 88.62 168 SER A C 1
ATOM 1281 O O . SER A 1 168 ? 7.805 10.555 -11.227 1 88.62 168 SER A O 1
ATOM 1283 N N . LEU A 1 169 ? 7.285 12.586 -10.586 1 93.38 169 LEU A N 1
ATOM 1284 C CA . LEU A 1 169 ? 6.562 12.867 -11.82 1 93.38 169 LEU A CA 1
ATOM 1285 C C . LEU A 1 169 ? 7.414 13.703 -12.773 1 93.38 169 LEU A C 1
ATOM 1287 O O . LEU A 1 169 ? 8.266 14.484 -12.328 1 93.38 169 LEU A O 1
ATOM 1291 N N . ASP A 1 170 ? 7.125 13.508 -14.023 1 92.88 170 ASP A N 1
ATOM 1292 C CA . ASP A 1 170 ? 7.711 14.414 -15 1 92.88 170 ASP A CA 1
ATOM 1293 C C . ASP A 1 170 ? 7.02 15.781 -14.977 1 92.88 170 ASP A C 1
ATOM 1295 O O . ASP A 1 170 ? 6.035 15.969 -14.258 1 92.88 170 ASP A O 1
ATOM 1299 N N . SER A 1 171 ? 7.598 16.719 -15.734 1 93.06 171 SER A N 1
ATOM 1300 C CA . SER A 1 171 ? 7.168 18.109 -15.648 1 93.06 171 SER A CA 1
ATOM 1301 C C . SER A 1 171 ? 5.699 18.266 -16.031 1 93.06 171 SER A C 1
ATOM 1303 O O . SER A 1 171 ? 4.953 18.984 -15.359 1 93.06 171 SER A O 1
ATOM 1305 N N . ALA A 1 172 ? 5.344 17.625 -17.062 1 93.62 172 ALA A N 1
ATOM 1306 C CA . ALA A 1 172 ? 3.965 17.766 -17.516 1 93.62 172 ALA A CA 1
ATOM 1307 C C . ALA A 1 172 ? 2.984 17.219 -16.484 1 93.62 172 ALA A C 1
ATOM 1309 O O . ALA A 1 172 ? 1.992 17.875 -16.156 1 93.62 172 ALA A O 1
ATOM 1310 N N . HIS A 1 173 ? 3.256 16.125 -15.961 1 93.62 173 HIS A N 1
ATOM 1311 C CA . HIS A 1 173 ? 2.389 15.508 -14.961 1 93.62 173 HIS A CA 1
ATOM 1312 C C . HIS A 1 173 ? 2.439 16.266 -13.641 1 93.62 173 HIS A C 1
ATOM 1314 O O . HIS A 1 173 ? 1.439 16.328 -12.922 1 93.62 173 HIS A O 1
ATOM 1320 N N . LYS A 1 174 ? 3.535 16.859 -13.383 1 95.31 174 LYS A N 1
ATOM 1321 C CA . LYS A 1 174 ? 3.648 17.703 -12.195 1 95.31 174 LYS A CA 1
ATOM 1322 C C . LYS A 1 174 ? 2.676 18.875 -12.258 1 95.31 174 LYS A C 1
ATOM 1324 O O . LYS A 1 174 ? 1.959 19.141 -11.289 1 95.31 174 LYS A O 1
ATOM 1329 N N . GLU A 1 175 ? 2.705 19.484 -13.344 1 95.69 175 GLU A N 1
ATOM 1330 C CA . GLU A 1 175 ? 1.836 20.641 -13.523 1 95.69 175 GLU A CA 1
ATOM 1331 C C . GLU A 1 175 ? 0.365 20.25 -13.398 1 95.69 175 GLU A C 1
ATOM 1333 O O . GLU A 1 175 ? -0.424 20.984 -12.797 1 95.69 175 GLU A O 1
ATOM 1338 N N . GLU A 1 176 ? 0.067 19.125 -13.938 1 95.31 176 GLU A N 1
ATOM 1339 C CA . GLU A 1 176 ? -1.304 18.641 -13.852 1 95.31 176 GLU A CA 1
ATOM 1340 C C . GLU A 1 176 ? -1.701 18.375 -12.398 1 95.31 176 GLU A C 1
ATOM 1342 O O . GLU A 1 176 ? -2.807 18.719 -11.984 1 95.31 176 GLU A O 1
ATOM 1347 N N . LEU A 1 177 ? -0.833 17.797 -11.719 1 95.81 177 LEU A N 1
ATOM 1348 C CA . LEU A 1 177 ? -1.098 17.5 -10.312 1 95.81 177 LEU A CA 1
ATOM 1349 C C . LEU A 1 177 ? -1.258 18.781 -9.508 1 95.81 177 LEU A C 1
ATOM 1351 O O . LEU A 1 177 ? -2.156 18.891 -8.672 1 95.81 177 LEU A O 1
ATOM 1355 N N . HIS A 1 178 ? -0.381 19.766 -9.727 1 97.06 178 HIS A N 1
ATOM 1356 C CA . HIS A 1 178 ? -0.478 21.047 -9.055 1 97.06 178 HIS A CA 1
ATOM 1357 C C . HIS A 1 178 ? -1.84 21.703 -9.289 1 97.06 178 HIS A C 1
ATOM 1359 O O . HIS A 1 178 ? -2.502 22.125 -8.336 1 97.06 178 HIS A O 1
ATOM 1365 N N . ALA A 1 179 ? -2.178 21.688 -10.531 1 97.19 179 ALA A N 1
ATOM 1366 C CA . ALA A 1 179 ? -3.463 22.281 -10.891 1 97.19 179 ALA A CA 1
ATOM 1367 C C . ALA A 1 179 ? -4.613 21.562 -10.18 1 97.19 179 ALA A C 1
ATOM 1369 O O . ALA A 1 179 ? -5.578 22.203 -9.758 1 97.19 179 ALA A O 1
ATOM 1370 N N . LEU A 1 180 ? -4.48 20.297 -10.117 1 97.12 180 LEU A N 1
ATOM 1371 C CA . LEU A 1 180 ? -5.496 19.5 -9.438 1 97.12 180 LEU A CA 1
ATOM 1372 C C . LEU A 1 180 ? -5.605 19.891 -7.973 1 97.12 180 LEU A C 1
ATOM 1374 O O . LEU A 1 180 ? -6.707 20.094 -7.457 1 97.12 180 LEU A O 1
ATOM 1378 N N . PHE A 1 181 ? -4.496 20.047 -7.273 1 97.81 181 PHE A N 1
ATOM 1379 C CA . PHE A 1 181 ? -4.488 20.438 -5.871 1 97.81 181 PHE A CA 1
ATOM 1380 C C . PHE A 1 181 ? -5.18 21.797 -5.688 1 97.81 181 PHE A C 1
ATOM 1382 O O . PHE A 1 181 ? -6.031 21.938 -4.809 1 97.81 181 PHE A O 1
ATOM 1389 N N . PHE A 1 182 ? -4.883 22.672 -6.504 1 97.94 182 PHE A N 1
ATOM 1390 C CA . PHE A 1 182 ? -5.434 24.016 -6.379 1 97.94 182 PHE A CA 1
ATOM 1391 C C . PHE A 1 182 ? -6.926 24.016 -6.688 1 97.94 182 PHE A C 1
ATOM 1393 O O . PHE A 1 182 ? -7.699 24.719 -6.023 1 97.94 182 PHE A O 1
ATOM 1400 N N . ARG A 1 183 ? -7.285 23.25 -7.648 1 97.12 183 ARG A N 1
ATOM 1401 C CA . ARG A 1 183 ? -8.703 23.125 -7.969 1 97.12 183 ARG A CA 1
ATOM 1402 C C . ARG A 1 183 ? -9.484 22.562 -6.793 1 97.12 183 ARG A C 1
ATOM 1404 O O . ARG A 1 183 ? -10.539 23.078 -6.422 1 97.12 183 ARG A O 1
ATOM 1411 N N . LEU A 1 184 ? -8.953 21.484 -6.23 1 97.25 184 LEU A N 1
ATOM 1412 C CA . LEU A 1 184 ? -9.602 20.859 -5.09 1 97.25 184 LEU A CA 1
ATOM 1413 C C . LEU A 1 184 ? -9.727 21.844 -3.928 1 97.25 184 LEU A C 1
ATOM 1415 O O . LEU A 1 184 ? -10.75 21.859 -3.232 1 97.25 184 LEU A O 1
ATOM 1419 N N . CYS A 1 185 ? -8.766 22.656 -3.758 1 97.12 185 CYS A N 1
ATOM 1420 C CA . CYS A 1 185 ? -8.773 23.641 -2.684 1 97.12 185 CYS A CA 1
ATOM 1421 C C . CYS A 1 185 ? -9.758 24.766 -2.99 1 97.12 185 CYS A C 1
ATOM 1423 O O . CYS A 1 185 ? -10.648 25.062 -2.186 1 97.12 185 CYS A O 1
ATOM 1425 N N . ARG A 1 186 ? -9.719 25.297 -4.137 1 95.62 186 ARG A N 1
ATOM 1426 C CA . ARG A 1 186 ? -10.461 26.516 -4.484 1 95.62 186 ARG A CA 1
ATOM 1427 C C . ARG A 1 186 ? -11.922 26.203 -4.766 1 95.62 186 ARG A C 1
ATOM 1429 O O . ARG A 1 186 ? -12.812 26.969 -4.395 1 95.62 186 ARG A O 1
ATOM 1436 N N . GLU A 1 187 ? -12.117 25.094 -5.367 1 94.56 187 GLU A N 1
ATOM 1437 C CA . GLU A 1 187 ? -13.484 24.797 -5.797 1 94.56 187 GLU A CA 1
ATOM 1438 C C . GLU A 1 187 ? -14.203 23.922 -4.77 1 94.56 187 GLU A C 1
ATOM 1440 O O . GLU A 1 187 ? -15.422 24.031 -4.609 1 94.56 187 GLU A O 1
ATOM 1445 N N . MET A 1 188 ? -13.43 23.141 -4.082 1 93.56 188 MET A N 1
ATOM 1446 C CA . MET A 1 188 ? -14.094 22.203 -3.193 1 93.56 188 MET A CA 1
ATOM 1447 C C . MET A 1 188 ? -13.789 22.516 -1.733 1 93.56 188 MET A C 1
ATOM 1449 O O . MET A 1 188 ? -14.328 21.875 -0.829 1 93.56 188 MET A O 1
ATOM 1453 N N . GLY A 1 189 ? -12.938 23.422 -1.464 1 96.25 189 GLY A N 1
ATOM 1454 C CA . GLY A 1 189 ? -12.633 23.859 -0.112 1 96.25 189 GLY A CA 1
ATOM 1455 C C . GLY A 1 189 ? -11.734 22.891 0.64 1 96.25 189 GLY A C 1
ATOM 1456 O O . GLY A 1 189 ? -11.703 22.891 1.873 1 96.25 189 GLY A O 1
ATOM 1457 N N . GLN A 1 190 ? -11.086 22.047 -0.062 1 97.69 190 GLN A N 1
ATOM 1458 C CA . GLN A 1 190 ? -10.211 21.062 0.566 1 97.69 190 GLN A CA 1
ATOM 1459 C C . GLN A 1 190 ? -8.984 21.734 1.181 1 97.69 190 GLN A C 1
ATOM 1461 O O . GLN A 1 190 ? -8.398 22.641 0.58 1 97.69 190 GLN A O 1
ATOM 1466 N N . THR A 1 191 ? -8.617 21.391 2.363 1 98.44 191 THR A N 1
ATOM 1467 C CA . THR A 1 191 ? -7.434 21.906 3.043 1 98.44 191 THR A CA 1
ATOM 1468 C C . THR A 1 191 ? -6.219 21.031 2.746 1 98.44 191 THR A C 1
ATOM 1470 O O . THR A 1 191 ? -6.312 19.797 2.75 1 98.44 191 THR A O 1
ATOM 1473 N N . PHE A 1 192 ? -5.004 21.703 2.48 1 98.44 192 PHE A N 1
ATOM 1474 C CA . PHE A 1 192 ? -3.795 20.953 2.158 1 98.44 192 PHE A CA 1
ATOM 1475 C C . PHE A 1 192 ? -2.621 21.422 3.002 1 98.44 192 PHE A C 1
ATOM 1477 O O . PHE A 1 192 ? -2.461 22.625 3.23 1 98.44 192 PHE A O 1
ATOM 1484 N N . LEU A 1 193 ? -1.842 20.547 3.482 1 98.44 193 LEU A N 1
ATOM 1485 C CA . LEU A 1 193 ? -0.477 20.766 3.943 1 98.44 193 LEU A CA 1
ATOM 1486 C C . LEU A 1 193 ? 0.516 19.953 3.127 1 98.44 193 LEU A C 1
ATOM 1488 O O . LEU A 1 193 ? 0.454 18.719 3.125 1 98.44 193 LEU A O 1
ATOM 1492 N N . ILE A 1 194 ? 1.477 20.641 2.475 1 98.25 19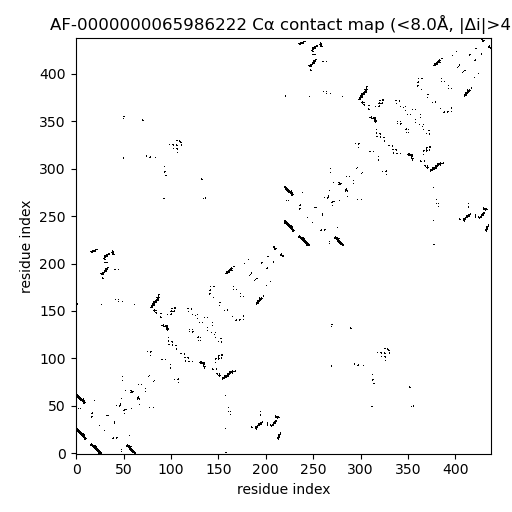4 ILE A N 1
ATOM 1493 C CA . ILE A 1 194 ? 2.34 19.969 1.513 1 98.25 194 ILE A CA 1
ATOM 1494 C C . ILE A 1 194 ? 3.805 20.234 1.856 1 98.25 194 ILE A C 1
ATOM 1496 O O . ILE A 1 194 ? 4.219 21.391 1.977 1 98.25 194 ILE A O 1
ATOM 1500 N N . VAL A 1 195 ? 4.477 19.188 2.08 1 97.5 195 VAL A N 1
ATOM 1501 C CA . VAL A 1 195 ? 5.93 19.281 2.133 1 97.5 195 VAL A CA 1
ATOM 1502 C C . VAL A 1 195 ? 6.516 19.078 0.738 1 97.5 195 VAL A C 1
ATOM 1504 O O . VAL A 1 195 ? 6.227 18.078 0.083 1 97.5 195 VAL A O 1
ATOM 1507 N N . THR A 1 196 ? 7.379 20.047 0.273 1 96.5 196 THR A N 1
ATOM 1508 C CA . THR A 1 196 ? 7.855 19.906 -1.099 1 96.5 196 THR A CA 1
ATOM 1509 C C . THR A 1 196 ? 9.148 20.703 -1.303 1 96.5 196 THR A C 1
ATOM 1511 O O . THR A 1 196 ? 9.391 21.688 -0.613 1 96.5 196 THR A O 1
ATOM 1514 N N . HIS A 1 197 ? 9.836 20.203 -2.217 1 93.62 197 HIS A N 1
ATOM 1515 C CA . HIS A 1 197 ? 10.977 20.953 -2.723 1 93.62 197 HIS A CA 1
ATOM 1516 C C . HIS A 1 197 ? 10.656 21.609 -4.062 1 93.62 197 HIS A C 1
ATOM 1518 O O . HIS A 1 197 ? 11.5 22.297 -4.641 1 93.62 197 HIS A O 1
ATOM 1524 N N . ASP A 1 198 ? 9.539 21.391 -4.516 1 93.31 198 ASP A N 1
ATOM 1525 C CA . ASP A 1 198 ? 9.094 21.969 -5.781 1 93.31 198 ASP A CA 1
ATOM 1526 C C . ASP A 1 198 ? 8.711 23.438 -5.605 1 93.31 198 ASP A C 1
ATOM 1528 O O . ASP A 1 198 ? 7.645 23.75 -5.07 1 93.31 198 ASP A O 1
ATOM 1532 N N . GLU A 1 199 ? 9.461 24.297 -6.203 1 92.44 199 GLU A N 1
ATOM 1533 C CA . GLU A 1 199 ? 9.289 25.719 -6.008 1 92.44 199 GLU A CA 1
ATOM 1534 C C . GLU A 1 199 ? 8.008 26.219 -6.676 1 92.44 199 GLU A C 1
ATOM 1536 O O . GLU A 1 199 ? 7.344 27.125 -6.168 1 92.44 199 GLU A O 1
ATOM 1541 N N . LYS A 1 200 ? 7.746 25.688 -7.777 1 94.88 200 LYS A N 1
ATOM 1542 C CA . LYS A 1 200 ? 6.543 26.109 -8.492 1 94.88 200 LYS A CA 1
ATOM 1543 C C . LYS A 1 200 ? 5.285 25.766 -7.699 1 94.88 200 LYS A C 1
ATOM 1545 O O . LYS A 1 200 ? 4.371 26.594 -7.594 1 94.88 200 LYS A O 1
ATOM 1550 N N . LEU A 1 201 ? 5.316 24.562 -7.203 1 96 201 LEU A N 1
ATOM 1551 C CA . LEU A 1 201 ? 4.191 24.156 -6.367 1 96 201 LEU A CA 1
ATOM 1552 C C . LEU A 1 201 ? 4.082 25.062 -5.137 1 96 201 LEU A C 1
ATOM 1554 O O . LEU A 1 201 ? 3.006 25.578 -4.832 1 96 201 LEU A O 1
ATOM 1558 N N . ALA A 1 202 ? 5.145 25.266 -4.453 1 96.62 202 ALA A N 1
ATOM 1559 C CA . ALA A 1 202 ? 5.176 26.062 -3.236 1 96.62 202 ALA A CA 1
ATOM 1560 C C . ALA A 1 202 ? 4.711 27.5 -3.512 1 96.62 202 ALA A C 1
ATOM 1562 O O . ALA A 1 202 ? 3.934 28.062 -2.74 1 96.62 202 ALA A O 1
ATOM 1563 N N . ALA A 1 203 ? 5.125 28.031 -4.598 1 95.75 203 ALA A N 1
ATOM 1564 C CA . ALA A 1 203 ? 4.852 29.422 -4.934 1 95.75 203 ALA A CA 1
ATOM 1565 C C . ALA A 1 203 ? 3.357 29.656 -5.152 1 95.75 203 ALA A C 1
ATOM 1567 O O . ALA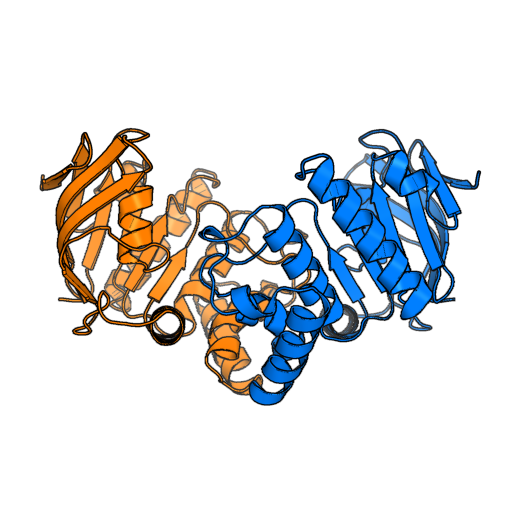 A 1 203 ? 2.859 30.766 -4.977 1 95.75 203 ALA A O 1
ATOM 1568 N N . GLY A 1 204 ? 2.633 28.609 -5.531 1 95.56 204 GLY A N 1
ATOM 1569 C CA . GLY A 1 204 ? 1.215 28.734 -5.828 1 95.56 204 GLY A CA 1
ATOM 1570 C C . GLY A 1 204 ? 0.332 28.562 -4.605 1 95.56 204 GLY A C 1
ATOM 1571 O O . GLY A 1 204 ? -0.883 28.766 -4.68 1 95.56 204 GLY A O 1
ATOM 1572 N N . THR A 1 205 ? 0.928 28.219 -3.494 1 97.25 205 THR A N 1
ATOM 1573 C CA . THR A 1 205 ? 0.136 27.953 -2.299 1 97.25 205 THR A CA 1
ATOM 1574 C C . THR A 1 205 ? -0.227 29.25 -1.591 1 97.25 205 THR A C 1
ATOM 1576 O O . THR A 1 205 ? 0.323 30.312 -1.905 1 97.25 205 THR A O 1
ATOM 1579 N N . ASP A 1 206 ? -1.187 29.188 -0.665 1 96.94 206 ASP A N 1
ATOM 1580 C CA . ASP A 1 206 ? -1.636 30.375 0.054 1 96.94 206 ASP A CA 1
ATOM 1581 C C . ASP A 1 206 ? -0.541 30.906 0.977 1 96.94 206 ASP A C 1
ATOM 1583 O O . ASP A 1 206 ? -0.426 32.125 1.183 1 96.94 206 ASP A O 1
ATOM 1587 N N . ARG A 1 207 ? 0.14 30 1.576 1 96.31 207 ARG A N 1
ATOM 1588 C CA . ARG A 1 207 ? 1.22 30.312 2.504 1 96.31 207 ARG A CA 1
ATOM 1589 C C . ARG A 1 207 ? 2.387 29.359 2.34 1 96.31 207 ARG A C 1
ATOM 1591 O O . ARG A 1 207 ? 2.184 28.156 2.139 1 96.31 207 ARG A O 1
ATOM 1598 N N . ILE A 1 208 ? 3.58 29.953 2.453 1 96.88 208 ILE A N 1
ATOM 1599 C CA . ILE A 1 208 ? 4.797 29.141 2.434 1 96.88 208 ILE A CA 1
ATOM 1600 C C . ILE A 1 208 ? 5.504 29.234 3.785 1 96.88 208 ILE A C 1
ATOM 1602 O O . ILE A 1 208 ? 5.816 30.328 4.254 1 96.88 208 ILE A O 1
ATOM 1606 N N . LEU A 1 209 ? 5.707 28.141 4.391 1 97 209 LEU A N 1
ATOM 1607 C CA . LEU A 1 209 ? 6.465 28.062 5.637 1 97 209 LEU A CA 1
ATOM 1608 C C . LEU A 1 209 ? 7.848 27.469 5.391 1 97 209 LEU A C 1
ATOM 1610 O O . LEU A 1 209 ? 7.996 26.516 4.625 1 97 209 LEU A O 1
ATOM 1614 N N . HIS A 1 210 ? 8.828 28.047 6.031 1 96.62 210 HIS A N 1
ATOM 1615 C CA . HIS A 1 210 ? 10.203 27.578 5.883 1 96.62 210 HIS A CA 1
ATOM 1616 C C . HIS A 1 210 ? 10.688 26.875 7.145 1 96.62 210 HIS A C 1
ATOM 1618 O O . HIS A 1 210 ? 10.547 27.406 8.25 1 96.62 210 HIS A O 1
ATOM 1624 N N . MET A 1 211 ? 11.203 25.734 6.867 1 96.06 211 MET A N 1
ATOM 1625 C CA . MET A 1 211 ? 11.75 24.984 7.992 1 96.06 211 MET A CA 1
ATOM 1626 C C . MET A 1 211 ? 13.273 24.984 7.957 1 96.06 211 MET A C 1
ATOM 1628 O O . MET A 1 211 ? 13.875 24.734 6.914 1 96.06 211 MET A O 1
ATOM 1632 N N . ARG A 1 212 ? 13.844 25.312 9.172 1 93.62 212 ARG A N 1
ATOM 1633 C CA . ARG A 1 212 ? 15.289 25.312 9.336 1 93.62 212 ARG A CA 1
ATOM 1634 C C . ARG A 1 212 ? 15.688 24.812 10.719 1 93.62 212 ARG A C 1
ATOM 1636 O O . ARG A 1 212 ? 15.234 25.344 11.734 1 93.62 212 ARG A O 1
ATOM 1643 N N . ASP A 1 213 ? 16.5 23.75 10.75 1 92.56 213 ASP A N 1
ATOM 1644 C CA . ASP A 1 213 ? 17.094 23.219 11.977 1 92.56 213 ASP A CA 1
ATOM 1645 C C . ASP A 1 213 ? 16.016 22.906 13.008 1 92.56 213 ASP A C 1
ATOM 1647 O O . ASP A 1 213 ? 16.156 23.266 14.18 1 92.56 213 ASP A O 1
ATOM 1651 N N . GLY A 1 214 ? 14.93 22.375 12.531 1 94.69 214 GLY A N 1
ATOM 1652 C CA . GLY A 1 214 ? 13.898 21.891 13.438 1 94.69 214 GLY A CA 1
ATOM 1653 C C . GLY A 1 214 ? 12.93 22.969 13.867 1 94.69 214 GLY A C 1
ATOM 1654 O O . GLY A 1 214 ? 12.141 22.766 14.797 1 94.69 214 GLY A O 1
ATOM 1655 N N . LEU A 1 215 ? 13.016 24.125 13.203 1 94.62 215 LEU A N 1
ATOM 1656 C CA . LEU A 1 215 ? 12.133 25.234 13.5 1 94.62 215 LEU A CA 1
ATOM 1657 C C . LEU A 1 215 ? 11.383 25.703 12.25 1 94.62 215 LEU A C 1
ATOM 1659 O O . LEU A 1 215 ? 11.852 25.469 11.133 1 94.62 215 LEU A O 1
ATOM 1663 N N . LEU A 1 216 ? 10.211 26.219 12.484 1 94.5 216 LEU A N 1
ATOM 1664 C CA . LEU A 1 216 ? 9.367 26.688 11.391 1 94.5 216 LEU A CA 1
ATOM 1665 C C . LEU A 1 216 ? 9.258 28.203 11.398 1 94.5 216 LEU A C 1
ATOM 1667 O O . LEU A 1 216 ? 9.07 28.812 12.453 1 94.5 216 LEU A O 1
ATOM 1671 N N . PHE A 1 217 ? 9.477 28.797 10.258 1 89 217 PHE A N 1
ATOM 1672 C CA . PHE A 1 217 ? 9.43 30.25 10.102 1 89 217 PHE A CA 1
ATOM 1673 C C . PHE A 1 217 ? 8.453 30.641 9 1 89 217 PHE A C 1
ATOM 1675 O O . PHE A 1 217 ? 8.289 29.906 8.023 1 89 217 PHE A O 1
ATOM 1682 N N . SER A 1 218 ? 7.617 31.625 9.336 1 80.31 218 SER A N 1
ATOM 1683 C CA . SER A 1 218 ? 6.754 32.188 8.297 1 80.31 218 SER A CA 1
ATOM 1684 C C . SER A 1 218 ? 7.516 33.156 7.41 1 80.31 218 SER A C 1
ATOM 1686 O O . SER A 1 218 ? 8.461 33.812 7.867 1 80.31 218 SER A O 1
ATOM 1688 N N . GLU A 1 219 ? 7.281 33.031 6.082 1 58.41 219 GLU A N 1
ATOM 1689 C CA . GLU A 1 219 ? 7.816 34.188 5.367 1 58.41 219 GLU A CA 1
ATOM 1690 C C . GLU A 1 219 ? 7.043 35.469 5.719 1 58.41 219 GLU A C 1
ATOM 1692 O O . GLU A 1 219 ? 5.855 35.406 6.031 1 58.41 219 GLU A O 1
ATOM 1697 N N . MET B 1 1 ? -3.619 -30.156 -9.266 1 89.25 1 MET B N 1
ATOM 1698 C CA . MET B 1 1 ? -2.674 -29.094 -9.594 1 89.25 1 MET B CA 1
ATOM 1699 C C . MET B 1 1 ? -3.291 -27.719 -9.344 1 89.25 1 MET B C 1
ATOM 1701 O O . MET B 1 1 ? -4.461 -27.5 -9.656 1 89.25 1 MET B O 1
ATOM 1705 N N . ILE B 1 2 ? -2.43 -26.906 -8.75 1 93.81 2 ILE B N 1
ATOM 1706 C CA . ILE B 1 2 ? -2.965 -25.594 -8.398 1 93.81 2 ILE B CA 1
ATOM 1707 C C . ILE B 1 2 ? -2.654 -24.594 -9.508 1 93.81 2 ILE B C 1
ATOM 1709 O O . ILE B 1 2 ? -3.477 -23.734 -9.828 1 93.81 2 ILE B O 1
ATOM 1713 N N . ILE B 1 3 ? -1.477 -24.719 -10.156 1 96.75 3 ILE B N 1
ATOM 1714 C CA . ILE B 1 3 ? -1.111 -23.906 -11.312 1 96.75 3 ILE B CA 1
ATOM 1715 C C . ILE B 1 3 ? -0.709 -24.812 -12.469 1 96.75 3 ILE B C 1
ATOM 1717 O O . ILE B 1 3 ? 0.066 -25.75 -12.289 1 96.75 3 ILE B O 1
ATOM 1721 N N . GLU B 1 4 ? -1.262 -24.516 -13.609 1 97.12 4 GLU B N 1
ATOM 1722 C CA . GLU B 1 4 ? -0.879 -25.125 -14.867 1 97.12 4 GLU B CA 1
ATOM 1723 C C . GLU B 1 4 ? -0.718 -24.094 -15.977 1 97.12 4 GLU B C 1
ATOM 1725 O O . GLU B 1 4 ? -1.703 -23.5 -16.422 1 97.12 4 GLU B O 1
ATOM 1730 N N . ALA B 1 5 ? 0.454 -23.891 -16.391 1 97.12 5 ALA B N 1
ATOM 1731 C CA . ALA B 1 5 ? 0.762 -22.953 -17.469 1 97.12 5 ALA B CA 1
ATOM 1732 C C . ALA B 1 5 ? 1.503 -23.641 -18.609 1 97.12 5 ALA B C 1
ATOM 1734 O O . ALA B 1 5 ? 2.404 -24.438 -18.375 1 97.12 5 ALA B O 1
ATOM 1735 N N . ARG B 1 6 ? 1.108 -23.375 -19.781 1 97.06 6 ARG B N 1
ATOM 1736 C CA . ARG B 1 6 ? 1.704 -23.969 -20.969 1 97.06 6 ARG B CA 1
ATOM 1737 C C . ARG B 1 6 ? 2.074 -22.906 -22 1 97.06 6 ARG B C 1
ATOM 1739 O O . ARG B 1 6 ? 1.244 -22.062 -22.359 1 97.06 6 ARG B O 1
ATOM 1746 N N . ASN B 1 7 ? 3.275 -22.969 -22.422 1 97.5 7 ASN B N 1
ATOM 1747 C CA . ASN B 1 7 ? 3.797 -22.141 -23.5 1 97.5 7 ASN B CA 1
ATOM 1748 C C . ASN B 1 7 ? 3.531 -20.656 -23.25 1 97.5 7 ASN B C 1
ATOM 1750 O O . ASN B 1 7 ? 3.021 -19.953 -24.125 1 97.5 7 ASN B O 1
ATOM 1754 N N . ILE B 1 8 ? 3.789 -20.203 -22.062 1 97.88 8 ILE B N 1
ATOM 1755 C CA . ILE B 1 8 ? 3.596 -18.797 -21.719 1 97.88 8 ILE B CA 1
ATOM 1756 C C . ILE B 1 8 ? 4.645 -17.938 -22.406 1 97.88 8 ILE B C 1
ATOM 1758 O O . ILE B 1 8 ? 5.848 -18.172 -22.25 1 97.88 8 ILE B O 1
ATOM 1762 N N . ARG B 1 9 ? 4.188 -16.969 -23.141 1 98.12 9 ARG B N 1
ATOM 1763 C CA . ARG B 1 9 ? 5.07 -16.047 -23.844 1 98.12 9 ARG B CA 1
ATOM 1764 C C . ARG B 1 9 ? 4.77 -14.602 -23.469 1 98.12 9 ARG B C 1
ATOM 1766 O O . ARG B 1 9 ? 3.617 -14.25 -23.219 1 98.12 9 ARG B O 1
ATOM 1773 N N . LYS B 1 10 ? 5.754 -13.781 -23.406 1 97.94 10 LYS B N 1
ATOM 1774 C CA . LYS B 1 10 ? 5.605 -12.367 -23.109 1 97.94 10 LYS B CA 1
ATOM 1775 C C . LYS B 1 10 ? 6.73 -11.547 -23.719 1 97.94 10 LYS B C 1
ATOM 1777 O O . LYS B 1 10 ? 7.906 -11.891 -23.594 1 97.94 10 LYS B O 1
ATOM 1782 N N . SER B 1 11 ? 6.328 -10.508 -24.391 1 97.56 11 SER B N 1
ATOM 1783 C CA . SER B 1 11 ? 7.285 -9.578 -24.969 1 97.56 11 SER B CA 1
ATOM 1784 C C . SER B 1 11 ? 7.008 -8.148 -24.531 1 97.56 11 SER B C 1
ATOM 1786 O O . SER B 1 11 ? 5.867 -7.801 -24.219 1 97.56 11 SER B O 1
ATOM 1788 N N . PHE B 1 12 ? 8.008 -7.406 -24.406 1 94.06 12 PHE B N 1
ATOM 1789 C CA . PHE B 1 12 ? 7.945 -5.961 -24.234 1 94.06 12 PHE B CA 1
ATOM 1790 C C . PHE B 1 12 ? 8.609 -5.25 -25.406 1 94.06 12 PHE B C 1
ATOM 1792 O O . PHE B 1 12 ? 9.836 -5.25 -25.531 1 94.06 12 PHE B O 1
ATOM 1799 N N . GLY B 1 13 ? 7.762 -4.578 -26.234 1 93.31 13 GLY B N 1
ATOM 1800 C CA . GLY B 1 13 ? 8.312 -4.117 -27.5 1 93.31 13 GLY B CA 1
ATOM 1801 C C . GLY B 1 13 ? 8.898 -5.23 -28.344 1 93.31 13 GLY B C 1
ATOM 1802 O O . GLY B 1 13 ? 8.234 -6.234 -28.609 1 93.31 13 GLY B O 1
ATOM 1803 N N . SER B 1 14 ? 10.164 -5.07 -28.656 1 93.75 14 SER B N 1
ATOM 1804 C CA . SER B 1 14 ? 10.828 -6.055 -29.5 1 93.75 14 SER B CA 1
ATOM 1805 C C . SER B 1 14 ? 11.523 -7.121 -28.656 1 93.75 14 SER B C 1
ATOM 1807 O O . SER B 1 14 ? 11.992 -8.125 -29.203 1 93.75 14 SER B O 1
ATOM 1809 N N . LEU B 1 15 ? 11.578 -7.012 -27.375 1 95.06 15 LEU B N 1
ATOM 1810 C CA . LEU B 1 15 ? 12.297 -7.93 -26.5 1 95.06 15 LEU B CA 1
ATOM 1811 C C . LEU B 1 15 ? 11.367 -9.039 -26 1 95.06 15 LEU B C 1
ATOM 1813 O O . LEU B 1 15 ? 10.406 -8.773 -25.281 1 95.06 15 LEU B O 1
ATOM 1817 N N . GLU B 1 16 ? 11.648 -10.227 -26.422 1 96.94 16 GLU B N 1
ATOM 1818 C CA . GLU B 1 16 ? 10.914 -11.375 -25.906 1 96.94 16 GLU B CA 1
ATOM 1819 C C . GLU B 1 16 ? 11.492 -11.852 -24.578 1 96.94 16 GLU B C 1
ATOM 1821 O O . GLU B 1 16 ? 12.609 -12.375 -24.531 1 96.94 16 GLU B O 1
ATOM 1826 N N . VAL B 1 17 ? 10.75 -11.742 -23.484 1 97 17 VAL B N 1
ATOM 1827 C CA . VAL B 1 17 ? 11.227 -12.023 -22.141 1 97 17 VAL B CA 1
ATOM 1828 C C . VAL B 1 17 ? 10.914 -13.469 -21.766 1 97 17 VAL B C 1
ATOM 1830 O O . VAL B 1 17 ? 11.75 -14.156 -21.172 1 97 17 VAL B O 1
ATOM 1833 N N . LEU B 1 18 ? 9.742 -13.93 -22.047 1 98 18 LEU B N 1
ATOM 1834 C CA . LEU B 1 18 ? 9.352 -15.32 -21.859 1 98 18 LEU B CA 1
ATOM 1835 C C . LEU B 1 18 ? 9.133 -16.016 -23.203 1 98 18 LEU B C 1
ATOM 1837 O O . LEU B 1 18 ? 8.344 -15.539 -24.031 1 98 18 LEU B O 1
ATOM 1841 N N . LYS B 1 19 ? 9.75 -17.172 -23.406 1 97.31 19 LYS B N 1
ATOM 1842 C CA . LYS B 1 19 ? 9.852 -17.797 -24.719 1 97.31 19 LYS B CA 1
ATOM 1843 C C . LYS B 1 19 ? 9.156 -19.156 -24.734 1 97.31 19 LYS B C 1
ATOM 1845 O O . LYS B 1 19 ? 9.711 -20.141 -25.25 1 97.31 19 LYS B O 1
ATOM 1850 N N . GLY B 1 20 ? 8.055 -19.172 -24.125 1 96.88 20 GLY B N 1
ATOM 1851 C CA . GLY B 1 20 ? 7.297 -20.422 -24.109 1 96.88 20 GLY B CA 1
ATOM 1852 C C . GLY B 1 20 ? 7.574 -21.266 -22.875 1 96.88 20 GLY B C 1
ATOM 1853 O O . GLY B 1 20 ? 8.039 -22.391 -23 1 96.88 20 GLY B O 1
ATOM 1854 N N . VAL B 1 21 ? 7.125 -20.75 -21.719 1 96.94 21 VAL B N 1
ATOM 1855 C CA . VAL B 1 21 ? 7.441 -21.375 -20.438 1 96.94 21 VAL B CA 1
ATOM 1856 C C . VAL B 1 21 ? 6.309 -22.312 -20.031 1 96.94 21 VAL B C 1
ATOM 1858 O O . VAL B 1 21 ? 5.133 -21.953 -20.109 1 96.94 21 VAL B O 1
ATOM 1861 N N . ASP B 1 22 ? 6.695 -23.547 -19.656 1 96.69 22 ASP B N 1
ATOM 1862 C CA . ASP B 1 22 ? 5.766 -24.484 -19.047 1 96.69 22 ASP B CA 1
ATOM 1863 C C . ASP B 1 22 ? 6.047 -24.656 -17.562 1 96.69 22 ASP B C 1
ATOM 1865 O O . ASP B 1 22 ? 7.199 -24.781 -17.141 1 96.69 22 ASP B O 1
ATOM 1869 N N . ILE B 1 23 ? 4.977 -24.594 -16.781 1 96.38 23 ILE B N 1
ATOM 1870 C CA . ILE B 1 23 ? 5.172 -24.812 -15.352 1 96.38 23 ILE B CA 1
ATOM 1871 C C . ILE B 1 23 ? 3.896 -25.375 -14.734 1 96.38 23 ILE B C 1
ATOM 1873 O O . ILE B 1 23 ? 2.789 -24.984 -15.117 1 96.38 23 ILE B O 1
ATOM 1877 N N . ALA B 1 24 ? 4.105 -26.281 -13.836 1 96.25 24 ALA B N 1
ATOM 1878 C CA . ALA B 1 24 ? 3.018 -26.844 -13.039 1 96.25 24 ALA B CA 1
ATOM 1879 C C . ALA B 1 24 ? 3.395 -26.906 -11.562 1 96.25 24 ALA B C 1
ATOM 1881 O O . ALA B 1 24 ? 4.531 -27.234 -11.219 1 96.25 24 ALA B O 1
ATOM 1882 N N . ILE B 1 25 ? 2.469 -26.531 -10.734 1 97 25 ILE B N 1
ATOM 1883 C CA . ILE B 1 25 ? 2.656 -26.562 -9.289 1 97 25 ILE B CA 1
ATOM 1884 C C . ILE B 1 25 ? 1.512 -27.344 -8.641 1 97 25 ILE B C 1
ATOM 1886 O O . ILE B 1 25 ? 0.341 -27.109 -8.945 1 97 25 ILE B O 1
ATOM 1890 N N . ASP B 1 26 ? 1.843 -28.234 -7.738 1 97.06 26 ASP B N 1
ATOM 1891 C CA . ASP B 1 26 ? 0.845 -29.047 -7.043 1 97.06 26 ASP B CA 1
ATOM 1892 C C . ASP B 1 26 ? 0.379 -28.359 -5.762 1 97.06 26 ASP B C 1
ATOM 1894 O O . ASP B 1 26 ? 1.086 -27.516 -5.211 1 97.06 26 ASP B O 1
ATOM 1898 N N . ARG B 1 27 ? -0.816 -28.781 -5.324 1 96.69 27 ARG B N 1
ATOM 1899 C CA . ARG B 1 27 ? -1.338 -28.281 -4.059 1 96.69 27 ARG B CA 1
ATOM 1900 C C . ARG B 1 27 ? -0.446 -28.703 -2.895 1 96.69 27 ARG B C 1
ATOM 1902 O O . ARG B 1 27 ? -0.009 -29.844 -2.822 1 96.69 27 ARG B O 1
ATOM 1909 N N . GLY B 1 28 ? -0.179 -27.734 -2.037 1 96.88 28 GLY B N 1
ATOM 1910 C CA . GLY B 1 28 ? 0.604 -28.016 -0.845 1 96.88 28 GLY B CA 1
ATOM 1911 C C . GLY B 1 28 ? 2.094 -28.109 -1.117 1 96.88 28 GLY B C 1
ATOM 1912 O O . GLY B 1 28 ? 2.859 -28.562 -0.263 1 96.88 28 GLY B O 1
ATOM 1913 N N . GLU B 1 29 ? 2.445 -27.672 -2.264 1 97.19 29 GLU B N 1
ATOM 1914 C CA . GLU B 1 29 ? 3.85 -27.672 -2.664 1 97.19 29 GLU B CA 1
ATOM 1915 C C . GLU B 1 29 ? 4.477 -26.297 -2.49 1 97.19 29 GLU B C 1
ATOM 1917 O O . GLU B 1 29 ? 3.801 -25.281 -2.639 1 97.19 29 GLU B O 1
ATOM 1922 N N . ILE B 1 30 ? 5.738 -26.281 -2.084 1 98.06 30 ILE B N 1
ATOM 1923 C CA . ILE B 1 30 ? 6.52 -25.047 -2.059 1 98.06 30 ILE B CA 1
ATOM 1924 C C . ILE B 1 30 ? 7.645 -25.125 -3.092 1 98.06 30 ILE B C 1
ATOM 1926 O O . ILE B 1 30 ? 8.516 -26 -3.004 1 98.06 30 ILE B O 1
ATOM 1930 N N . VAL B 1 31 ? 7.551 -24.281 -4.117 1 97.88 31 VAL B N 1
ATOM 1931 C CA . VAL B 1 31 ? 8.469 -24.297 -5.254 1 97.88 31 VAL B CA 1
ATOM 1932 C C . VAL B 1 31 ? 9.211 -22.969 -5.34 1 97.88 31 VAL B C 1
ATOM 1934 O O . VAL B 1 31 ? 8.617 -21.906 -5.137 1 97.88 31 VAL B O 1
ATOM 1937 N N . SER B 1 32 ? 10.492 -22.984 -5.652 1 97.88 32 SER B N 1
ATOM 1938 C CA . SER B 1 32 ? 11.266 -21.766 -5.879 1 97.88 32 SER B CA 1
ATOM 1939 C C . SER B 1 32 ? 11.719 -21.656 -7.332 1 97.88 32 SER B C 1
ATOM 1941 O O . SER B 1 32 ? 11.922 -22.672 -8 1 97.88 32 SER B O 1
ATOM 1943 N N . ILE B 1 33 ? 11.742 -20.516 -7.82 1 97.31 33 ILE B N 1
ATOM 1944 C CA . ILE B 1 33 ? 12.359 -20.188 -9.102 1 97.31 33 ILE B CA 1
ATOM 1945 C C . ILE B 1 33 ? 13.617 -19.359 -8.867 1 97.31 33 ILE B C 1
ATOM 1947 O O . ILE B 1 33 ? 13.57 -18.312 -8.219 1 97.31 33 ILE B O 1
ATOM 1951 N N . VAL B 1 34 ? 14.711 -19.844 -9.383 1 96.62 34 VAL B N 1
ATOM 1952 C CA . VAL B 1 34 ? 15.992 -19.156 -9.25 1 96.62 34 VAL B CA 1
ATOM 1953 C C . VAL B 1 34 ? 16.578 -18.875 -10.641 1 96.62 34 VAL B C 1
ATOM 1955 O O . VAL B 1 34 ? 16.172 -19.5 -11.617 1 96.62 34 VAL B O 1
ATOM 1958 N N . GLY B 1 35 ? 17.438 -17.844 -10.711 1 93.19 35 GLY B N 1
ATOM 1959 C CA . GLY B 1 35 ? 18.047 -17.453 -11.969 1 93.19 35 GLY B CA 1
ATOM 1960 C C . GLY B 1 35 ? 18.688 -16.078 -11.914 1 93.19 35 GLY B C 1
ATOM 1961 O O . GLY B 1 35 ? 18.578 -15.375 -10.914 1 93.19 35 GLY B O 1
ATOM 1962 N N . THR B 1 36 ? 19.297 -15.734 -12.969 1 90.75 36 THR B N 1
ATOM 1963 C CA . THR B 1 36 ? 20.016 -14.469 -13.016 1 90.75 36 THR B CA 1
ATOM 1964 C C . THR B 1 36 ? 19.047 -13.297 -13.164 1 90.75 36 THR B C 1
ATOM 1966 O O . THR B 1 36 ? 17.875 -13.492 -13.508 1 90.75 36 THR B O 1
ATOM 1969 N N . SER B 1 37 ? 19.547 -12.102 -12.844 1 89.88 37 SER B N 1
ATOM 1970 C CA . SER B 1 37 ? 18.75 -10.891 -13.062 1 89.88 37 SER B CA 1
ATOM 1971 C C . SER B 1 37 ? 18.375 -10.742 -14.531 1 89.88 37 SER B C 1
ATOM 1973 O O . SER B 1 37 ? 19.188 -10.969 -15.414 1 89.88 37 SER B O 1
ATOM 1975 N N . GLY B 1 38 ? 17.172 -10.461 -14.742 1 89.81 38 GLY B N 1
ATOM 1976 C CA . GLY B 1 38 ? 16.719 -10.242 -16.109 1 89.81 38 GLY B CA 1
ATOM 1977 C C . GLY B 1 38 ? 16.312 -11.523 -16.812 1 89.81 38 GLY B C 1
ATOM 1978 O O . GLY B 1 38 ? 15.906 -11.5 -17.984 1 89.81 38 GLY B O 1
ATOM 1979 N N . ALA B 1 39 ? 16.25 -12.594 -16.094 1 93 39 ALA B N 1
ATOM 1980 C CA . ALA B 1 39 ? 15.977 -13.883 -16.734 1 93 39 ALA B CA 1
ATOM 1981 C C . ALA B 1 39 ? 14.484 -14.055 -17 1 93 39 ALA B C 1
ATOM 1983 O O . ALA B 1 39 ? 14.078 -14.961 -17.734 1 93 39 ALA B O 1
ATOM 1984 N N . GLY B 1 40 ? 13.656 -13.195 -16.375 1 95.25 40 GLY B N 1
ATOM 1985 C CA . GLY B 1 40 ? 12.219 -13.258 -16.594 1 95.25 40 GLY B CA 1
ATOM 1986 C C . GLY B 1 40 ? 11.445 -13.766 -15.398 1 95.25 40 GLY B C 1
ATOM 1987 O O . GLY B 1 40 ? 10.242 -14.016 -15.484 1 95.25 40 GLY B O 1
ATOM 1988 N N . LYS B 1 41 ? 12.078 -13.984 -14.258 1 96.19 41 LYS B N 1
ATOM 1989 C CA . LYS B 1 41 ? 11.477 -14.555 -13.062 1 96.19 41 LYS B CA 1
ATOM 1990 C C . LYS B 1 41 ? 10.281 -13.734 -12.602 1 96.19 41 LYS B C 1
ATOM 1992 O O . LYS B 1 41 ? 9.188 -14.266 -12.414 1 96.19 41 LYS B O 1
ATOM 1997 N N . THR B 1 42 ? 10.531 -12.414 -12.43 1 94.88 42 THR B N 1
ATOM 1998 C CA . THR B 1 42 ? 9.492 -11.523 -11.945 1 94.88 42 THR B CA 1
ATOM 1999 C C . THR B 1 42 ? 8.344 -11.438 -12.953 1 94.88 42 THR B C 1
ATOM 2001 O O . THR B 1 42 ? 7.172 -11.445 -12.562 1 94.88 42 THR B O 1
ATOM 2004 N N . THR B 1 43 ? 8.641 -11.367 -14.242 1 96.12 43 THR B N 1
ATOM 2005 C CA . THR B 1 43 ? 7.613 -11.344 -15.281 1 96.12 43 THR B CA 1
ATOM 2006 C C . THR B 1 43 ? 6.742 -12.586 -15.211 1 96.12 43 THR B C 1
ATOM 2008 O O . THR B 1 43 ? 5.512 -12.5 -15.258 1 96.12 43 THR B O 1
ATOM 2011 N N . LEU B 1 44 ? 7.406 -13.727 -15.07 1 97.31 44 LEU B N 1
ATOM 2012 C CA . LEU B 1 44 ? 6.66 -14.977 -14.969 1 97.31 44 LEU B CA 1
ATOM 2013 C C . LEU B 1 44 ? 5.762 -14.977 -13.734 1 97.31 44 LEU B C 1
ATOM 2015 O O . LEU B 1 44 ? 4.582 -15.312 -13.828 1 97.31 44 LEU B O 1
ATOM 2019 N N . LEU B 1 45 ? 6.297 -14.594 -12.594 1 97.44 45 LEU B N 1
ATOM 2020 C CA . LEU B 1 45 ? 5.516 -14.555 -11.367 1 97.44 45 LEU B CA 1
ATOM 2021 C C . LEU B 1 45 ? 4.309 -13.641 -11.508 1 97.44 45 LEU B C 1
ATOM 2023 O O . LEU B 1 45 ? 3.207 -13.984 -11.078 1 97.44 45 LEU B O 1
ATOM 2027 N N . GLN B 1 46 ? 4.496 -12.508 -12.117 1 96.44 46 GLN B N 1
ATOM 2028 C CA . GLN B 1 46 ? 3.42 -11.539 -12.305 1 96.44 46 GLN B CA 1
ATOM 2029 C C . GLN B 1 46 ? 2.314 -12.117 -13.188 1 96.44 46 GLN B C 1
ATOM 2031 O O . GLN B 1 46 ? 1.13 -11.867 -12.945 1 96.44 46 GLN B O 1
ATOM 2036 N N . ILE B 1 47 ? 2.707 -12.844 -14.18 1 96.81 47 ILE B N 1
ATOM 2037 C CA . ILE B 1 47 ? 1.736 -13.445 -15.078 1 96.81 47 ILE B CA 1
ATOM 2038 C C . ILE B 1 47 ? 0.982 -14.562 -14.352 1 96.81 47 ILE B C 1
ATOM 2040 O O . ILE B 1 47 ? -0.25 -14.617 -14.398 1 96.81 47 ILE B O 1
ATOM 2044 N N . LEU B 1 48 ? 1.709 -15.359 -13.625 1 97.12 48 LEU B N 1
ATOM 2045 C CA . LEU B 1 48 ? 1.08 -16.453 -12.891 1 97.12 48 LEU B CA 1
ATOM 2046 C C . LEU B 1 48 ? 0.184 -15.922 -11.781 1 97.12 48 LEU B C 1
ATOM 2048 O O . LEU B 1 48 ? -0.776 -16.578 -11.375 1 97.12 48 LEU B O 1
ATOM 2052 N N . GLY B 1 49 ? 0.495 -14.711 -11.312 1 96.69 49 GLY B N 1
ATOM 2053 C CA . GLY B 1 49 ? -0.306 -14.055 -10.289 1 96.69 49 GLY B CA 1
ATOM 2054 C C . GLY B 1 49 ? -1.408 -13.18 -10.859 1 96.69 49 GLY B C 1
ATOM 2055 O O . GLY B 1 49 ? -2.104 -12.484 -10.117 1 96.69 49 GLY B O 1
ATOM 2056 N N . THR B 1 50 ? -1.499 -13.109 -12.148 1 96.25 50 THR B N 1
ATOM 2057 C CA . THR B 1 50 ? -2.516 -12.367 -12.883 1 96.25 50 THR B CA 1
ATOM 2058 C C . THR B 1 50 ? -2.312 -10.867 -12.719 1 96.25 50 THR B C 1
ATOM 2060 O O . THR B 1 50 ? -3.252 -10.086 -12.891 1 96.25 50 THR B O 1
ATOM 2063 N N . LEU B 1 51 ? -1.189 -10.469 -12.305 1 95.88 51 LEU B N 1
ATOM 2064 C CA . LEU B 1 51 ? -0.834 -9.062 -12.227 1 95.88 51 LEU B CA 1
ATOM 2065 C C . LEU B 1 51 ? -0.467 -8.508 -13.602 1 95.88 51 LEU B C 1
ATOM 2067 O O . LEU B 1 51 ? -0.449 -7.293 -13.805 1 95.88 51 LEU B O 1
ATOM 2071 N N . ASP B 1 52 ? -0.111 -9.391 -14.492 1 94.5 52 ASP B N 1
ATOM 2072 C CA . ASP B 1 52 ? 0.136 -9.102 -15.898 1 94.5 52 ASP B CA 1
ATOM 2073 C C . ASP B 1 52 ? -0.444 -10.188 -16.797 1 94.5 52 ASP B C 1
ATOM 2075 O O . ASP B 1 52 ? -0.795 -11.273 -16.328 1 94.5 52 ASP B O 1
ATOM 2079 N N . ARG B 1 53 ? -0.55 -9.828 -18.062 1 94.06 53 ARG B N 1
ATOM 2080 C CA . ARG B 1 53 ? -1.101 -10.797 -19.016 1 94.06 53 ARG B CA 1
ATOM 2081 C C . ARG B 1 53 ? -0.017 -11.328 -19.938 1 94.06 53 ARG B C 1
ATOM 2083 O O . ARG B 1 53 ? 0.849 -10.57 -20.391 1 94.06 53 ARG B O 1
ATOM 2090 N N . ALA B 1 54 ? -0.08 -12.602 -20.172 1 96.19 54 ALA B N 1
ATOM 2091 C CA . ALA B 1 54 ? 0.788 -13.195 -21.172 1 96.19 54 ALA B CA 1
ATOM 2092 C C . ALA B 1 54 ? 0.333 -12.82 -22.578 1 96.19 54 ALA B C 1
ATOM 2094 O O . ALA B 1 54 ? -0.842 -12.516 -22.797 1 96.19 54 ALA B O 1
ATOM 2095 N N . ASP B 1 55 ? 1.286 -12.82 -23.5 1 96.75 55 ASP B N 1
ATOM 2096 C CA . ASP B 1 55 ? 0.932 -12.578 -24.906 1 96.75 55 ASP B CA 1
ATOM 2097 C C . ASP B 1 55 ? 0.229 -13.789 -25.5 1 96.75 55 ASP B C 1
ATOM 2099 O O . ASP B 1 55 ? -0.671 -13.641 -26.328 1 96.75 55 ASP B O 1
ATOM 2103 N N . SER B 1 56 ? 0.671 -14.898 -25.125 1 97.19 56 SER B N 1
ATOM 2104 C CA . SER B 1 56 ? 0.087 -16.141 -25.594 1 97.19 56 SER B CA 1
ATOM 2105 C C . SER B 1 56 ? 0.381 -17.297 -24.641 1 97.19 56 SER B C 1
ATOM 2107 O O . SER B 1 56 ? 1.165 -17.125 -23.703 1 97.19 56 SER B O 1
ATOM 2109 N N . GLY B 1 57 ? -0.376 -18.391 -24.844 1 97.5 57 GLY B N 1
ATOM 2110 C CA . GLY B 1 57 ? -0.265 -19.547 -23.984 1 97.5 57 GLY B CA 1
ATOM 2111 C C . GLY B 1 57 ? -1.543 -19.859 -23.219 1 97.5 57 GLY B C 1
ATOM 2112 O O . GLY B 1 57 ? -2.615 -19.375 -23.578 1 97.5 57 GLY B O 1
ATOM 2113 N N . GLU B 1 58 ? -1.363 -20.844 -22.297 1 97.5 58 GLU B N 1
ATOM 2114 C CA . GLU B 1 58 ? -2.484 -21.234 -21.453 1 97.5 58 GLU B CA 1
ATOM 2115 C C . GLU B 1 58 ? -2.115 -21.141 -19.984 1 97.5 58 GLU B C 1
ATOM 2117 O O . GLU B 1 58 ? -0.987 -21.453 -19.594 1 97.5 58 GLU B O 1
ATOM 2122 N N . LEU B 1 59 ? -3.061 -20.719 -19.25 1 97.81 59 LEU B N 1
ATOM 2123 C CA . LEU B 1 59 ? -2.865 -20.609 -17.812 1 97.81 59 LEU B CA 1
ATOM 2124 C C . LEU B 1 59 ? -4.141 -21 -17.062 1 97.81 59 LEU B C 1
ATOM 2126 O O . LEU B 1 59 ? -5.188 -20.375 -17.25 1 97.81 59 LEU B O 1
ATOM 2130 N N . ARG B 1 60 ? -4.031 -22.016 -16.266 1 97.5 60 ARG B N 1
ATOM 2131 C CA . ARG B 1 60 ? -5.102 -22.438 -15.375 1 97.5 60 ARG B CA 1
ATOM 2132 C C . ARG B 1 60 ? -4.637 -22.422 -13.922 1 97.5 60 ARG B C 1
ATOM 2134 O O . ARG B 1 60 ? -3.547 -22.891 -13.602 1 97.5 60 ARG B O 1
ATOM 2141 N N . ILE B 1 61 ? -5.453 -21.812 -13.102 1 96.81 61 ILE B N 1
ATOM 2142 C CA . ILE B 1 61 ? -5.176 -21.75 -11.664 1 96.81 61 ILE B CA 1
ATOM 2143 C C . ILE B 1 61 ? -6.375 -22.297 -10.883 1 96.81 61 ILE B C 1
ATOM 2145 O O . ILE B 1 61 ? -7.496 -21.797 -11.039 1 96.81 61 ILE B O 1
ATOM 2149 N N . ASP B 1 62 ? -6.066 -23.234 -10.078 1 95.25 62 ASP B N 1
ATOM 2150 C CA . ASP B 1 62 ? -7.125 -23.859 -9.297 1 95.25 62 ASP B CA 1
ATOM 2151 C C . ASP B 1 62 ? -8.297 -24.281 -10.188 1 95.25 62 ASP B C 1
ATOM 2153 O O . ASP B 1 62 ? -9.453 -24.016 -9.859 1 95.25 62 ASP B O 1
ATOM 2157 N N . GLY B 1 63 ? -7.965 -24.75 -11.344 1 93.44 63 GLY B N 1
ATOM 2158 C CA . GLY B 1 63 ? -8.938 -25.297 -12.281 1 93.44 63 GLY B CA 1
ATOM 2159 C C 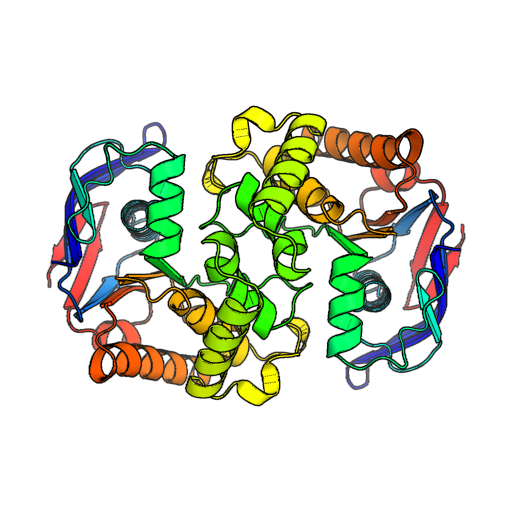. GLY B 1 63 ? -9.602 -24.219 -13.133 1 93.44 63 GLY B C 1
ATOM 2160 O O . GLY B 1 63 ? -10.406 -24.547 -14.016 1 93.44 63 GLY B O 1
ATOM 2161 N N . THR B 1 64 ? -9.312 -23.016 -12.922 1 95.81 64 THR B N 1
ATOM 2162 C CA . THR B 1 64 ? -9.969 -21.922 -13.625 1 95.81 64 THR B CA 1
ATOM 2163 C C . THR B 1 64 ? -9.086 -21.391 -14.75 1 95.81 64 THR B C 1
ATOM 2165 O O . THR B 1 64 ? -7.895 -21.141 -14.547 1 95.81 64 THR B O 1
ATOM 2168 N N . ASP B 1 65 ? -9.695 -21.25 -15.891 1 95.81 65 ASP B N 1
ATOM 2169 C CA . ASP B 1 65 ? -8.984 -20.656 -17.016 1 95.81 65 ASP B CA 1
ATOM 2170 C C . ASP B 1 65 ? -8.883 -19.141 -16.859 1 95.81 65 ASP B C 1
ATOM 2172 O O . ASP B 1 65 ? -9.898 -18.438 -16.844 1 95.81 65 ASP B O 1
ATOM 2176 N N . ILE B 1 66 ? -7.711 -18.609 -16.844 1 95.19 66 ILE B N 1
ATOM 2177 C CA . ILE B 1 66 ? -7.453 -17.219 -16.5 1 95.19 66 ILE B CA 1
ATOM 2178 C C . ILE B 1 66 ? -7.438 -16.375 -17.781 1 95.19 66 ILE B C 1
ATOM 2180 O O . ILE B 1 66 ? -7.852 -15.211 -17.766 1 95.19 66 ILE B O 1
ATOM 2184 N N . MET B 1 67 ? -6.941 -16.875 -18.859 1 91.62 67 MET B N 1
ATOM 2185 C CA . MET B 1 67 ? -6.676 -16.109 -20.078 1 91.62 67 MET B CA 1
ATOM 2186 C C . MET B 1 67 ? -7.969 -15.57 -20.672 1 91.62 67 MET B C 1
ATOM 2188 O O . MET B 1 67 ? -7.965 -14.516 -21.328 1 91.62 67 MET B O 1
ATOM 2192 N N . GLY B 1 68 ? -9.039 -16.172 -20.422 1 89.06 68 GLY B N 1
ATOM 2193 C CA . GLY B 1 68 ? -10.305 -15.75 -21.016 1 89.06 68 GLY B CA 1
ATOM 2194 C C . GLY B 1 68 ? -11.062 -14.758 -20.156 1 89.06 68 GLY B C 1
ATOM 2195 O O . GLY B 1 68 ? -12.086 -14.219 -20.594 1 89.06 68 GLY B O 1
ATOM 2196 N N . MET B 1 69 ? -10.594 -14.461 -19.031 1 92.75 69 MET B N 1
ATOM 2197 C CA . MET B 1 69 ? -11.305 -13.594 -18.094 1 92.75 69 MET B CA 1
ATOM 2198 C C . MET B 1 69 ? -11.07 -12.125 -18.422 1 92.75 69 MET B C 1
ATOM 2200 O O . MET B 1 69 ? -9.977 -11.75 -18.859 1 92.75 69 MET B O 1
ATOM 2204 N N . ASN B 1 70 ? -12.109 -11.367 -18.203 1 90.94 70 ASN B N 1
ATOM 2205 C CA . ASN B 1 70 ? -11.898 -9.922 -18.281 1 90.94 70 ASN B CA 1
ATOM 2206 C C . ASN B 1 70 ? -11.25 -9.383 -17 1 90.94 70 ASN B C 1
ATOM 2208 O O . ASN B 1 70 ? -11.023 -10.133 -16.047 1 90.94 70 ASN B O 1
ATOM 2212 N N . ASN B 1 71 ? -10.977 -8.102 -17 1 90.38 71 ASN B N 1
ATOM 2213 C CA . ASN B 1 71 ? -10.219 -7.488 -15.914 1 90.38 71 ASN B CA 1
ATOM 2214 C C . ASN B 1 71 ? -10.961 -7.609 -14.586 1 90.38 71 ASN B C 1
ATOM 2216 O O . ASN B 1 71 ? -10.344 -7.887 -13.555 1 90.38 71 ASN B O 1
ATOM 2220 N N . ARG B 1 72 ? -12.219 -7.461 -14.648 1 91.19 72 ARG B N 1
ATOM 2221 C CA . ARG B 1 72 ? -13.008 -7.496 -13.43 1 91.19 72 ARG B CA 1
ATOM 2222 C C . ARG B 1 72 ? -13.008 -8.891 -12.812 1 91.19 72 ARG B C 1
ATOM 2224 O O . ARG B 1 72 ? -12.812 -9.047 -11.609 1 91.19 72 ARG B O 1
ATOM 2231 N N . LYS B 1 73 ? -13.219 -9.859 -13.57 1 94.75 73 LYS B N 1
ATOM 2232 C CA . LYS B 1 73 ? -13.242 -11.242 -13.102 1 94.75 73 LYS B CA 1
ATOM 2233 C C . LYS B 1 73 ? -11.859 -11.68 -12.617 1 94.75 73 LYS B C 1
ATOM 2235 O O . LYS B 1 73 ? -11.742 -12.414 -11.641 1 94.75 73 LYS B O 1
ATOM 2240 N N . GLN B 1 74 ? -10.844 -11.234 -13.328 1 95.81 74 GLN B N 1
ATOM 2241 C CA . GLN B 1 74 ? -9.484 -11.539 -12.891 1 95.81 74 GLN B CA 1
ATOM 2242 C C . GLN B 1 74 ? -9.188 -10.93 -11.523 1 95.81 74 GLN B C 1
ATOM 2244 O O . GLN B 1 74 ? -8.539 -11.555 -10.68 1 95.81 74 GLN B O 1
ATOM 2249 N N . ALA B 1 75 ? -9.695 -9.734 -11.336 1 95.62 75 ALA B N 1
ATOM 2250 C CA . ALA B 1 75 ? -9.492 -9.047 -10.062 1 95.62 75 ALA B CA 1
ATOM 2251 C C . ALA B 1 75 ? -10.172 -9.797 -8.922 1 95.62 75 ALA B C 1
ATOM 2253 O O . ALA B 1 75 ? -9.586 -9.969 -7.852 1 95.62 75 ALA B O 1
ATOM 2254 N N . GLU B 1 76 ? -11.359 -10.211 -9.211 1 96.25 76 GLU B N 1
ATOM 2255 C CA . GLU B 1 76 ? -12.102 -10.977 -8.211 1 96.25 76 GLU B CA 1
ATOM 2256 C C . GLU B 1 76 ? -11.398 -12.297 -7.902 1 96.25 76 GLU B C 1
ATOM 2258 O O . GLU B 1 76 ? -11.25 -12.664 -6.734 1 96.25 76 GLU B O 1
ATOM 2263 N N . PHE B 1 77 ? -11.023 -12.969 -8.969 1 97.12 77 PHE B N 1
ATOM 2264 C CA . PHE B 1 77 ? -10.297 -14.227 -8.797 1 97.12 77 PHE B CA 1
ATOM 2265 C C . PHE B 1 77 ? -9.016 -14 -8.008 1 97.12 77 PHE B C 1
ATOM 2267 O O . PHE B 1 77 ? -8.734 -14.727 -7.047 1 97.12 77 PHE B O 1
ATOM 2274 N N . ARG B 1 78 ? -8.227 -13.008 -8.336 1 97.31 78 ARG B N 1
ATOM 2275 C CA . ARG B 1 78 ? -6.953 -12.672 -7.699 1 97.31 78 ARG B CA 1
ATOM 2276 C C . ARG B 1 78 ? -7.141 -12.391 -6.211 1 97.31 78 ARG B C 1
ATOM 2278 O O . ARG B 1 78 ? -6.402 -12.922 -5.379 1 97.31 78 ARG B O 1
ATOM 2285 N N . ASN B 1 79 ? -8.094 -11.648 -5.875 1 97.81 79 ASN B N 1
ATOM 2286 C CA . ASN B 1 79 ? -8.367 -11.281 -4.488 1 97.81 79 ASN B CA 1
ATOM 2287 C C . ASN B 1 79 ? -8.75 -12.5 -3.652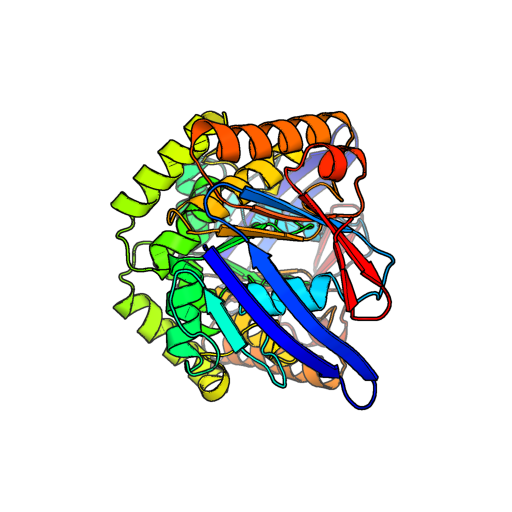 1 97.81 79 ASN B C 1
ATOM 2289 O O . ASN B 1 79 ? -8.312 -12.633 -2.508 1 97.81 79 ASN B O 1
ATOM 2293 N N . ARG B 1 80 ? -9.43 -13.406 -4.254 1 97.06 80 ARG B N 1
ATOM 2294 C CA . ARG B 1 80 ? -10.023 -14.492 -3.49 1 97.06 80 ARG B CA 1
ATOM 2295 C C . ARG B 1 80 ? -9.102 -15.711 -3.457 1 97.06 80 ARG B C 1
ATOM 2297 O O . ARG B 1 80 ? -9.109 -16.484 -2.494 1 97.06 80 ARG B O 1
ATOM 2304 N N . ARG B 1 81 ? -8.297 -15.859 -4.5 1 97.62 81 ARG B N 1
ATOM 2305 C CA . ARG B 1 81 ? -7.637 -17.156 -4.656 1 97.62 81 ARG B CA 1
ATOM 2306 C C . ARG B 1 81 ? -6.121 -17.016 -4.582 1 97.62 81 ARG B C 1
ATOM 2308 O O . ARG B 1 81 ? -5.402 -18 -4.438 1 97.62 81 ARG B O 1
ATOM 2315 N N . LEU B 1 82 ? -5.66 -15.805 -4.668 1 98.44 82 LEU B N 1
ATOM 2316 C CA . LEU B 1 82 ? -4.215 -15.609 -4.723 1 98.44 82 LEU B CA 1
ATOM 2317 C C . LEU B 1 82 ? -3.748 -14.703 -3.588 1 98.44 82 LEU B C 1
ATOM 2319 O O . LEU B 1 82 ? -4.445 -13.75 -3.221 1 98.44 82 LEU B O 1
ATOM 2323 N N . GLY B 1 83 ? -2.623 -14.984 -3.027 1 98.31 83 GLY B N 1
ATOM 2324 C CA . GLY B 1 83 ? -1.905 -14.117 -2.105 1 98.31 83 GLY B CA 1
ATOM 2325 C C . GLY B 1 83 ? -0.56 -13.656 -2.639 1 98.31 83 GLY B C 1
ATOM 2326 O O . GLY B 1 83 ? 0.076 -14.367 -3.422 1 98.31 83 GLY B O 1
ATOM 2327 N N . PHE B 1 84 ? -0.152 -12.531 -2.143 1 98.25 84 PHE B N 1
ATOM 2328 C CA . PHE B 1 84 ? 1.091 -11.977 -2.662 1 98.25 84 PHE B CA 1
ATOM 2329 C C . PHE B 1 84 ? 1.985 -11.492 -1.524 1 98.25 84 PHE B C 1
ATOM 2331 O O . PHE B 1 84 ? 1.501 -10.922 -0.546 1 98.25 84 PHE B O 1
ATOM 2338 N N . ILE B 1 85 ? 3.215 -11.758 -1.702 1 97.69 85 ILE B N 1
ATOM 2339 C CA . ILE B 1 85 ? 4.25 -11.211 -0.832 1 97.69 85 ILE B CA 1
ATOM 2340 C C . ILE B 1 85 ? 5.363 -10.594 -1.677 1 97.69 85 ILE B C 1
ATOM 2342 O O . ILE B 1 85 ? 5.91 -11.25 -2.568 1 97.69 85 ILE B O 1
ATOM 2346 N N . PHE B 1 86 ? 5.656 -9.352 -1.397 1 95.19 86 PHE B N 1
ATOM 2347 C CA . PHE B 1 86 ? 6.66 -8.617 -2.158 1 95.19 86 PHE B CA 1
ATOM 2348 C C . PHE B 1 86 ? 7.895 -8.352 -1.307 1 95.19 86 PHE B C 1
ATOM 2350 O O . PHE B 1 86 ? 7.848 -8.469 -0.081 1 95.19 86 PHE B O 1
ATOM 2357 N N . GLN B 1 87 ? 8.914 -7.984 -2.078 1 90.69 87 GLN B N 1
ATOM 2358 C CA . GLN B 1 87 ? 10.18 -7.664 -1.414 1 90.69 87 GLN B CA 1
ATOM 2359 C C . GLN B 1 87 ? 10.008 -6.504 -0.438 1 90.69 87 GLN B C 1
ATOM 2361 O O . GLN B 1 87 ? 10.523 -6.551 0.683 1 90.69 87 GLN B O 1
ATOM 2366 N N . PHE B 1 88 ? 9.234 -5.484 -0.939 1 90.44 88 PHE B N 1
ATOM 2367 C CA . PHE B 1 88 ? 8.891 -4.379 -0.056 1 90.44 88 PHE B CA 1
ATOM 2368 C C . PHE B 1 88 ? 7.488 -4.555 0.512 1 90.44 88 PHE B C 1
ATOM 2370 O O . PHE B 1 88 ? 6.5 -4.418 -0.209 1 90.44 88 PHE B O 1
ATOM 2377 N N . HIS B 1 89 ? 7.375 -4.938 1.681 1 93.25 89 HIS B N 1
ATOM 2378 C CA . HIS B 1 89 ? 6.191 -5.402 2.396 1 93.25 89 HIS B CA 1
ATOM 2379 C C . HIS B 1 89 ? 4.938 -4.684 1.906 1 93.25 89 HIS B C 1
ATOM 2381 O O . HIS B 1 89 ? 3.828 -5.207 2.037 1 93.25 89 HIS B O 1
ATOM 2387 N N . ARG B 1 90 ? 5.055 -3.461 1.367 1 94.88 90 ARG B N 1
ATOM 2388 C CA . ARG B 1 90 ? 3.973 -2.689 0.767 1 94.88 90 ARG B CA 1
ATOM 2389 C C . ARG B 1 90 ? 2.855 -2.438 1.774 1 94.88 90 ARG B C 1
ATOM 2391 O O . ARG B 1 90 ? 1.675 -2.52 1.434 1 94.88 90 ARG B O 1
ATOM 2398 N N . LEU B 1 91 ? 3.236 -2.301 2.982 1 97.62 91 LEU B N 1
ATOM 2399 C CA . LEU B 1 91 ? 2.242 -1.895 3.971 1 97.62 91 LEU B CA 1
ATOM 2400 C C . LEU B 1 91 ? 1.887 -0.421 3.811 1 97.62 91 LEU B C 1
ATOM 2402 O O . LEU B 1 91 ? 2.762 0.41 3.559 1 97.62 91 LEU B O 1
ATOM 2406 N N . LEU B 1 92 ? 0.616 -0.109 3.9 1 97.75 92 LEU B N 1
ATOM 2407 C CA . LEU B 1 92 ? 0.165 1.278 3.861 1 97.75 92 LEU B CA 1
ATOM 2408 C C . LEU B 1 92 ? 0.417 1.971 5.195 1 97.75 92 LEU B C 1
ATOM 2410 O O . LEU B 1 92 ? -0.114 1.553 6.227 1 97.75 92 LEU B O 1
ATOM 2414 N N . PRO B 1 93 ? 1.146 3.039 5.223 1 96.56 93 PRO B N 1
ATOM 2415 C CA . PRO B 1 93 ? 1.644 3.621 6.473 1 96.56 93 PRO B CA 1
ATOM 2416 C C . PRO B 1 93 ? 0.534 4.246 7.312 1 96.56 93 PRO B C 1
ATOM 2418 O O . PRO B 1 93 ? 0.686 4.391 8.531 1 96.56 93 PRO B O 1
ATOM 2421 N N . GLU B 1 94 ? -0.544 4.637 6.719 1 96.81 94 GLU B N 1
ATOM 2422 C CA . GLU B 1 94 ? -1.596 5.355 7.434 1 96.81 94 GLU B CA 1
ATOM 2423 C C . GLU B 1 94 ? -2.521 4.391 8.172 1 96.81 94 GLU B C 1
ATOM 2425 O O . GLU B 1 94 ? -3.354 4.816 8.977 1 96.81 94 GLU B O 1
ATOM 2430 N N . PHE B 1 95 ? -2.297 3.111 7.961 1 98 95 PHE B N 1
ATOM 2431 C CA . PHE B 1 95 ? -3.154 2.125 8.609 1 98 95 PHE B CA 1
ATOM 2432 C C . PHE B 1 95 ? -2.357 1.276 9.594 1 98 95 PHE B C 1
ATOM 2434 O O . PHE B 1 95 ? -1.138 1.146 9.461 1 98 95 PHE B O 1
ATOM 2441 N N . THR B 1 96 ? -3.084 0.703 10.555 1 98.12 96 THR B N 1
ATOM 2442 C CA . THR B 1 96 ? -2.455 -0.183 11.523 1 98.12 96 THR B CA 1
ATOM 2443 C C . THR B 1 96 ? -2.131 -1.534 10.898 1 98.12 96 THR B C 1
ATOM 2445 O O . THR B 1 96 ? -2.557 -1.821 9.773 1 98.12 96 THR B O 1
ATOM 2448 N N . ALA B 1 97 ? -1.372 -2.326 11.68 1 98.5 97 ALA B N 1
ATOM 2449 C CA . ALA B 1 97 ? -1.079 -3.691 11.25 1 98.5 97 ALA B CA 1
ATOM 2450 C C . ALA B 1 97 ? -2.365 -4.469 10.984 1 98.5 97 ALA B C 1
ATOM 2452 O O . ALA B 1 97 ? -2.512 -5.094 9.93 1 98.5 97 ALA B O 1
ATOM 2453 N N . LEU B 1 98 ? -3.262 -4.383 11.891 1 98.69 98 LEU B N 1
ATOM 2454 C CA . LEU B 1 98 ? -4.539 -5.074 11.766 1 98.69 98 LEU B CA 1
ATOM 2455 C C . LEU B 1 98 ? -5.281 -4.621 10.508 1 98.69 98 LEU B C 1
ATOM 2457 O O . LEU B 1 98 ? -5.734 -5.449 9.719 1 98.69 98 LEU B O 1
ATOM 2461 N N . GLU B 1 99 ? -5.359 -3.361 10.32 1 98.69 99 GLU B N 1
ATOM 2462 C CA . GLU B 1 99 ? -6.074 -2.801 9.18 1 98.69 99 GLU B CA 1
ATOM 2463 C C . GLU B 1 99 ? -5.422 -3.205 7.859 1 98.69 99 GLU B C 1
ATOM 2465 O O . GLU B 1 99 ? -6.109 -3.492 6.879 1 98.69 99 GLU B O 1
ATOM 2470 N N . ASN B 1 100 ? -4.168 -3.199 7.824 1 98.75 100 ASN B N 1
ATOM 2471 C CA . ASN B 1 100 ? -3.457 -3.652 6.637 1 98.75 100 ASN B CA 1
ATOM 2472 C C . ASN B 1 100 ? -3.812 -5.094 6.281 1 98.75 100 ASN B C 1
ATOM 2474 O O . ASN B 1 100 ? -4.031 -5.414 5.113 1 98.75 100 ASN B O 1
ATOM 2478 N N . VAL B 1 101 ? -3.893 -5.941 7.25 1 98.81 101 VAL B N 1
ATOM 2479 C CA . VAL B 1 101 ? -4.18 -7.355 7.039 1 98.81 101 VAL B CA 1
ATOM 2480 C C . VAL B 1 101 ? -5.625 -7.527 6.57 1 98.81 101 VAL B C 1
ATOM 2482 O O . VAL B 1 101 ? -5.922 -8.414 5.77 1 98.81 101 VAL B O 1
ATOM 2485 N N . MET B 1 102 ? -6.461 -6.641 6.926 1 98.81 102 MET B N 1
ATOM 2486 C CA . MET B 1 102 ? -7.891 -6.754 6.656 1 98.81 102 MET B CA 1
ATOM 2487 C C . MET B 1 102 ? -8.195 -6.41 5.203 1 98.81 102 MET B C 1
ATOM 2489 O O . MET B 1 102 ? -9.273 -6.738 4.695 1 98.81 102 MET B O 1
ATOM 2493 N N . ILE B 1 103 ? -7.375 -5.762 4.535 1 98.75 103 ILE B N 1
ATOM 2494 C CA . ILE B 1 103 ? -7.652 -5.066 3.281 1 98.75 103 ILE B CA 1
ATOM 2495 C C . ILE B 1 103 ? -8.219 -6.051 2.258 1 98.75 103 ILE B C 1
ATOM 2497 O O . ILE B 1 103 ? -9.297 -5.828 1.705 1 98.75 103 ILE B O 1
ATOM 2501 N N . PRO B 1 104 ? -7.531 -7.191 2.004 1 98.81 104 PRO B N 1
ATOM 2502 C CA . PRO B 1 104 ? -8.07 -8.094 0.978 1 98.81 104 PRO B CA 1
ATOM 2503 C C . PRO B 1 104 ? -9.461 -8.609 1.317 1 98.81 104 PRO B C 1
ATOM 2505 O O . PRO B 1 104 ? -10.312 -8.734 0.431 1 98.81 104 PRO B O 1
ATOM 2508 N N . ALA B 1 105 ? -9.711 -8.914 2.561 1 98.75 105 ALA B N 1
ATOM 2509 C CA . ALA B 1 105 ? -11.016 -9.422 2.975 1 98.75 105 ALA B CA 1
ATOM 2510 C C . ALA B 1 105 ? -12.102 -8.375 2.771 1 98.75 105 ALA B C 1
ATOM 2512 O O . ALA B 1 105 ? -13.203 -8.688 2.309 1 98.75 105 ALA B O 1
ATOM 2513 N N . LEU B 1 106 ? -11.789 -7.137 3.102 1 98.69 106 LEU B N 1
ATOM 2514 C CA . LEU B 1 106 ? -12.742 -6.047 2.918 1 98.69 106 LEU B CA 1
ATOM 2515 C C . LEU B 1 106 ? -13.07 -5.852 1.441 1 98.69 106 LEU B C 1
ATOM 2517 O O . LEU B 1 106 ? -14.234 -5.676 1.073 1 98.69 106 LEU B O 1
ATOM 2521 N N . ILE B 1 107 ? -12.07 -5.898 0.651 1 98.19 107 ILE B N 1
ATOM 2522 C CA . ILE B 1 107 ? -12.25 -5.734 -0.788 1 98.19 107 ILE B CA 1
ATOM 2523 C C . ILE B 1 107 ? -13.094 -6.879 -1.337 1 98.19 107 ILE B C 1
ATOM 2525 O O . ILE B 1 107 ? -13.906 -6.684 -2.244 1 98.19 107 ILE B O 1
ATOM 2529 N N . ALA B 1 108 ? -12.977 -8.062 -0.76 1 97.5 108 ALA B N 1
ATOM 2530 C CA . ALA B 1 108 ? -13.727 -9.242 -1.185 1 97.5 108 ALA B CA 1
ATOM 2531 C C . ALA B 1 108 ? -15.188 -9.141 -0.756 1 97.5 108 ALA B C 1
ATOM 2533 O O . ALA B 1 108 ? -16.016 -9.969 -1.153 1 97.5 108 ALA B O 1
ATOM 2534 N N . GLY B 1 109 ? -15.5 -8.211 0.158 1 97.06 109 GLY B N 1
ATOM 2535 C CA . GLY B 1 109 ? -16.891 -7.973 0.517 1 97.06 109 GLY B CA 1
ATOM 2536 C C . GLY B 1 109 ? -17.234 -8.469 1.906 1 97.06 109 GLY B C 1
ATOM 2537 O O . GLY B 1 109 ? -18.406 -8.453 2.303 1 97.06 109 GLY B O 1
ATOM 2538 N N . LYS B 1 110 ? -16.297 -8.953 2.584 1 97.31 110 LYS B N 1
ATOM 2539 C CA . LYS B 1 110 ? -16.547 -9.352 3.967 1 97.31 110 LYS B CA 1
ATOM 2540 C C . LYS B 1 110 ? -16.859 -8.133 4.836 1 97.31 110 LYS B C 1
ATOM 2542 O O . LYS B 1 110 ? -16.375 -7.031 4.566 1 97.31 110 LYS B O 1
ATOM 2547 N N . SER B 1 111 ? -17.641 -8.367 5.887 1 96.5 111 SER B N 1
ATOM 2548 C CA . SER B 1 111 ? -17.922 -7.289 6.832 1 96.5 111 SER B CA 1
ATOM 2549 C C . SER B 1 111 ? -16.656 -6.918 7.617 1 96.5 111 SER B C 1
ATOM 2551 O O . SER B 1 111 ? -15.734 -7.723 7.738 1 96.5 111 SER B O 1
ATOM 2553 N N . ARG B 1 112 ? -16.656 -5.766 8.125 1 96.5 112 ARG B N 1
ATOM 2554 C CA . ARG B 1 112 ? -15.539 -5.312 8.938 1 96.5 112 ARG B CA 1
ATOM 2555 C C . ARG B 1 112 ? -15.297 -6.262 10.109 1 96.5 112 ARG B C 1
ATOM 2557 O O . ARG B 1 112 ? -14.148 -6.559 10.445 1 96.5 112 ARG B O 1
ATOM 2564 N N . LYS B 1 113 ? -16.359 -6.695 10.719 1 96.88 113 LYS B N 1
ATOM 2565 C CA . LYS B 1 113 ? -16.266 -7.617 11.852 1 96.88 113 LYS B CA 1
ATOM 2566 C C . LYS B 1 113 ? -15.609 -8.93 11.43 1 96.88 113 LYS B C 1
ATOM 2568 O O . LYS B 1 113 ? -14.68 -9.398 12.094 1 96.88 113 LYS B O 1
ATOM 2573 N N . GLU B 1 114 ? -16.047 -9.539 10.336 1 97.81 114 GLU B N 1
ATOM 2574 C CA . GLU B 1 114 ? -15.477 -10.781 9.828 1 97.81 114 GLU B CA 1
ATOM 2575 C C . GLU B 1 114 ? -14.008 -10.609 9.469 1 97.81 114 GLU B C 1
ATOM 2577 O O . GLU B 1 114 ? -13.172 -11.453 9.805 1 97.81 114 GLU B O 1
ATOM 2582 N N . ALA B 1 115 ? -13.727 -9.523 8.773 1 98.38 115 ALA B N 1
ATOM 2583 C CA . ALA B 1 115 ? -12.352 -9.242 8.367 1 98.38 115 ALA B CA 1
ATOM 2584 C C . ALA B 1 115 ? -11.438 -9.062 9.578 1 98.38 115 ALA B C 1
ATOM 2586 O O . ALA B 1 115 ? -10.32 -9.578 9.594 1 98.38 115 ALA B O 1
ATOM 2587 N N . SER B 1 116 ? -11.945 -8.375 10.609 1 98.19 116 SER B N 1
ATOM 2588 C CA . SER B 1 116 ? -11.156 -8.133 11.812 1 98.19 116 SER B CA 1
ATOM 2589 C C . SER B 1 116 ? -10.898 -9.43 12.57 1 98.19 116 SER B C 1
ATOM 2591 O O . SER B 1 116 ? -9.781 -9.656 13.047 1 98.19 116 SER B O 1
ATOM 2593 N N . CYS B 1 117 ? -11.852 -10.242 12.648 1 98.31 117 CYS B N 1
ATOM 2594 C CA . CYS B 1 117 ? -11.711 -11.516 13.359 1 98.31 117 CYS B CA 1
ATOM 2595 C C . CYS B 1 117 ? -10.648 -12.391 12.703 1 98.31 117 CYS B C 1
ATOM 2597 O O . CYS B 1 117 ? -9.75 -12.891 13.383 1 98.31 117 CYS B O 1
ATOM 2599 N N . GLU B 1 118 ? -10.766 -12.516 11.422 1 98.19 118 GLU B N 1
ATOM 2600 C CA . GLU B 1 118 ? -9.805 -13.328 10.68 1 98.19 118 GLU B CA 1
ATOM 2601 C C . GLU B 1 118 ? -8.398 -12.742 10.773 1 98.19 118 GLU B C 1
ATOM 2603 O O . GLU B 1 118 ? -7.43 -13.477 10.984 1 98.19 118 GLU B O 1
ATOM 2608 N N . ALA B 1 119 ? -8.281 -11.461 10.633 1 98.75 119 ALA B N 1
ATOM 2609 C CA . ALA B 1 119 ? -6.992 -10.781 10.688 1 98.75 119 ALA B CA 1
ATOM 2610 C C . ALA B 1 119 ? -6.355 -10.93 12.07 1 98.75 119 ALA B C 1
ATOM 2612 O O . ALA B 1 119 ? -5.152 -11.188 12.18 1 98.75 119 ALA B O 1
ATOM 2613 N N . GLU B 1 120 ? -7.168 -10.766 13.078 1 98.62 120 GLU B N 1
ATOM 2614 C CA . GLU B 1 120 ? -6.668 -10.914 14.438 1 98.62 120 GLU B CA 1
ATOM 2615 C C . GLU B 1 120 ? -6.164 -12.336 14.695 1 98.62 120 GLU B C 1
ATOM 2617 O O . GLU B 1 120 ? -5.133 -12.523 15.336 1 98.62 120 GLU B O 1
ATOM 2622 N N . ARG B 1 121 ? -6.875 -13.258 14.234 1 98.19 121 ARG B N 1
ATOM 2623 C CA . ARG B 1 121 ? -6.457 -14.648 14.367 1 98.19 121 ARG B CA 1
ATOM 2624 C C . ARG B 1 121 ? -5.109 -14.883 13.695 1 98.19 121 ARG B C 1
ATOM 2626 O O . ARG B 1 121 ? -4.211 -15.492 14.289 1 98.19 121 ARG B O 1
ATOM 2633 N N . LEU B 1 122 ? -4.961 -14.406 12.531 1 98.19 122 LEU B N 1
ATOM 2634 C CA . LEU B 1 122 ? -3.721 -14.586 11.781 1 98.19 122 LEU B CA 1
ATOM 2635 C C . LEU B 1 122 ? -2.559 -13.883 12.477 1 98.19 122 LEU B C 1
ATOM 2637 O O . LEU B 1 122 ? -1.458 -14.43 12.562 1 98.19 122 LEU B O 1
ATOM 2641 N N . LEU B 1 123 ? -2.834 -12.664 12.922 1 98.5 123 LEU B N 1
ATOM 2642 C CA . LEU B 1 123 ? -1.795 -11.945 13.641 1 98.5 123 LEU B CA 1
ATOM 2643 C C . LEU B 1 123 ? -1.372 -12.711 14.891 1 98.5 123 LEU B C 1
ATOM 2645 O O . LEU B 1 123 ? -0.184 -12.766 15.219 1 98.5 123 LEU B O 1
ATOM 2649 N N . SER B 1 124 ? -2.307 -13.258 15.547 1 98.06 124 SER B N 1
ATOM 2650 C CA . SER B 1 124 ? -2.01 -14.078 16.719 1 98.06 124 SER B CA 1
ATOM 2651 C C . SER B 1 124 ? -1.165 -15.289 16.328 1 98.06 124 SER B C 1
ATOM 2653 O O . SER B 1 124 ? -0.149 -15.57 16.969 1 98.06 124 SER B O 1
ATOM 2655 N N . ASP B 1 125 ? -1.523 -16 15.312 1 95.88 125 ASP B N 1
ATOM 2656 C CA . ASP B 1 125 ? -0.801 -17.172 14.836 1 95.88 125 ASP B CA 1
ATOM 2657 C C . ASP B 1 125 ? 0.643 -16.828 14.484 1 95.88 125 ASP B C 1
ATOM 2659 O O . ASP B 1 125 ? 1.53 -17.688 14.562 1 95.88 125 ASP B O 1
ATOM 2663 N N . LEU B 1 126 ? 0.828 -15.602 14.117 1 96.62 126 LEU B N 1
ATOM 2664 C CA . LEU B 1 126 ? 2.158 -15.188 13.688 1 96.62 126 LEU B CA 1
ATOM 2665 C C . LEU B 1 126 ? 2.873 -14.422 14.797 1 96.62 126 LEU B C 1
ATOM 2667 O O . LEU B 1 126 ? 3.838 -13.695 14.531 1 96.62 126 LEU B O 1
ATOM 2671 N N . ASN B 1 127 ? 2.342 -14.445 15.969 1 96.12 127 ASN B N 1
ATOM 2672 C CA . ASN B 1 127 ? 2.924 -13.844 17.172 1 96.12 127 ASN B CA 1
ATOM 2673 C C . ASN B 1 127 ? 3.02 -12.328 17.047 1 96.12 127 ASN B C 1
ATOM 2675 O O . ASN B 1 127 ? 4.051 -11.734 17.375 1 96.12 127 ASN B O 1
ATOM 2679 N N . LEU B 1 128 ? 1.917 -11.75 16.531 1 97.81 128 LEU B N 1
ATOM 2680 C CA . LEU B 1 128 ? 1.894 -10.305 16.328 1 97.81 128 LEU B CA 1
ATOM 2681 C C . LEU B 1 128 ? 0.667 -9.68 16.984 1 97.81 128 LEU B C 1
ATOM 2683 O O . LEU B 1 128 ? 0.257 -8.578 16.625 1 97.81 128 LEU B O 1
ATOM 2687 N N . SER B 1 129 ? 0.061 -10.367 17.922 1 97.81 129 SER B N 1
ATOM 2688 C CA . SER B 1 129 ? -1.145 -9.859 18.562 1 97.81 129 SER B CA 1
ATOM 2689 C C . SER B 1 129 ? -0.902 -8.492 19.188 1 97.81 129 SER B C 1
ATOM 2691 O O . SER B 1 129 ? -1.724 -7.586 19.047 1 97.81 129 SER B O 1
ATOM 2693 N N . ASP B 1 130 ? 0.237 -8.367 19.812 1 97.19 130 ASP B N 1
ATOM 2694 C CA . ASP B 1 130 ? 0.554 -7.141 20.531 1 97.19 130 ASP B CA 1
ATOM 2695 C C . ASP B 1 130 ? 0.891 -6.004 19.578 1 97.19 130 ASP B C 1
ATOM 2697 O O . ASP B 1 130 ? 1.044 -4.855 19.984 1 97.19 130 ASP B O 1
ATOM 2701 N N . ARG B 1 131 ? 0.974 -6.27 18.297 1 97.06 131 ARG B N 1
ATOM 2702 C CA . ARG B 1 131 ? 1.368 -5.277 17.297 1 97.06 131 ARG B CA 1
ATOM 2703 C C . ARG B 1 131 ? 0.177 -4.852 16.453 1 97.06 131 ARG B C 1
ATOM 2705 O O . ARG B 1 131 ? 0.306 -3.99 15.578 1 97.06 131 ARG B O 1
ATOM 2712 N N . ALA B 1 132 ? -0.961 -5.367 16.734 1 97.69 132 ALA B N 1
ATOM 2713 C CA . ALA B 1 132 ? -2.135 -5.211 15.883 1 97.69 132 ALA B CA 1
ATOM 2714 C C . ALA B 1 132 ? -2.461 -3.736 15.672 1 97.69 132 ALA B C 1
ATOM 2716 O O . ALA B 1 132 ? -2.836 -3.332 14.562 1 97.69 132 ALA B O 1
ATOM 2717 N N . SER B 1 133 ? -2.256 -2.891 16.656 1 96.56 133 SER B N 1
ATOM 2718 C CA . SER B 1 133 ? -2.668 -1.493 16.578 1 96.56 133 SER B CA 1
ATOM 2719 C C . SER B 1 133 ? -1.496 -0.593 16.203 1 96.56 133 SER B C 1
ATOM 2721 O O . SER B 1 133 ? -1.649 0.626 16.109 1 96.56 133 SER B O 1
ATOM 2723 N N . HIS B 1 134 ? -0.377 -1.131 15.953 1 96.56 134 HIS B N 1
ATOM 2724 C CA . HIS B 1 134 ? 0.804 -0.354 15.594 1 96.56 134 HIS B CA 1
ATOM 2725 C C . HIS B 1 134 ? 0.797 0.005 14.109 1 96.56 134 HIS B C 1
ATOM 2727 O O . HIS B 1 134 ? 0.293 -0.76 13.281 1 96.56 134 HIS B O 1
ATOM 2733 N N . LYS B 1 135 ? 1.33 1.123 13.859 1 96.31 135 LYS B N 1
ATOM 2734 C CA . LYS B 1 135 ? 1.581 1.518 12.477 1 96.31 135 LYS B CA 1
ATOM 2735 C C . LYS B 1 135 ? 2.898 0.936 11.969 1 96.31 135 LYS B C 1
ATOM 2737 O O . LYS B 1 135 ? 3.764 0.56 12.766 1 96.31 135 LYS B O 1
ATOM 2742 N N . PRO B 1 136 ? 3.02 0.831 10.633 1 96.56 136 PRO B N 1
ATOM 2743 C CA . PRO B 1 136 ? 4.234 0.256 10.047 1 96.56 136 PRO B CA 1
ATOM 2744 C C . PRO B 1 136 ? 5.508 0.93 10.555 1 96.56 136 PRO B C 1
ATOM 2746 O O . PRO B 1 136 ? 6.52 0.259 10.781 1 96.56 136 PRO B O 1
ATOM 2749 N N . SER B 1 137 ? 5.465 2.219 10.844 1 93.62 137 SER B N 1
ATOM 2750 C CA . SER B 1 137 ? 6.648 2.945 11.289 1 93.62 137 SER B CA 1
ATOM 2751 C C . SER B 1 137 ? 7.078 2.49 12.688 1 93.62 137 SER B C 1
ATOM 2753 O O . SER B 1 137 ? 8.203 2.764 13.109 1 93.62 137 SER B O 1
ATOM 2755 N N . GLU B 1 138 ? 6.27 1.828 13.352 1 94.38 138 GLU B N 1
ATOM 2756 C CA . GLU B 1 138 ? 6.523 1.389 14.719 1 94.38 138 GLU B CA 1
ATOM 2757 C C . GLU B 1 138 ? 6.953 -0.076 14.758 1 94.38 138 GLU B C 1
ATOM 2759 O O . GLU B 1 138 ? 7.109 -0.654 15.836 1 94.38 138 GLU B O 1
ATOM 2764 N N . LEU B 1 139 ? 7.137 -0.685 13.594 1 95.94 139 LEU B N 1
ATOM 2765 C CA . LEU B 1 139 ? 7.398 -2.115 13.484 1 95.94 139 LEU B CA 1
ATOM 2766 C C . LEU B 1 139 ? 8.797 -2.373 12.945 1 95.94 139 LEU B C 1
ATOM 2768 O O . LEU B 1 139 ? 9.32 -1.582 12.148 1 95.94 139 LEU B O 1
ATOM 2772 N N . SER B 1 140 ? 9.375 -3.473 13.359 1 94.56 140 SER B N 1
ATOM 2773 C CA . SER B 1 140 ? 10.633 -3.906 12.766 1 94.56 140 SER B CA 1
ATOM 2774 C C . SER B 1 140 ? 10.43 -4.469 11.367 1 94.56 140 SER B C 1
ATOM 2776 O O . SER B 1 140 ? 9.297 -4.758 10.969 1 94.56 140 SER B O 1
ATOM 2778 N N . GLY B 1 141 ? 11.516 -4.617 10.625 1 94.31 141 GLY B N 1
ATOM 2779 C CA . GLY B 1 141 ? 11.438 -5.211 9.297 1 94.31 141 GLY B CA 1
ATOM 2780 C C . GLY B 1 141 ? 10.812 -6.594 9.297 1 94.31 141 GLY B C 1
ATOM 2781 O O . GLY B 1 141 ? 9.969 -6.902 8.453 1 94.31 141 GLY B O 1
ATOM 2782 N N . GLY B 1 142 ? 11.234 -7.398 10.219 1 94.5 142 GLY B N 1
ATOM 2783 C CA . GLY B 1 142 ? 10.688 -8.742 10.344 1 94.5 142 GLY B CA 1
ATOM 2784 C C . GLY B 1 142 ? 9.203 -8.75 10.664 1 94.5 142 GLY B C 1
ATOM 2785 O O . GLY B 1 142 ? 8.453 -9.57 10.125 1 94.5 142 GLY B O 1
ATOM 2786 N N . GLU B 1 143 ? 8.805 -7.844 11.578 1 96.81 143 GLU B N 1
ATOM 2787 C CA . GLU B 1 143 ? 7.387 -7.723 11.914 1 96.81 143 GLU B CA 1
ATOM 2788 C C . GLU B 1 143 ? 6.562 -7.301 10.703 1 96.81 143 GLU B C 1
ATOM 2790 O O . GLU B 1 143 ? 5.496 -7.863 10.445 1 96.81 143 GLU B O 1
ATOM 2795 N N . LYS B 1 144 ? 7.094 -6.34 9.977 1 97.69 144 LYS B N 1
ATOM 2796 C CA . LYS B 1 144 ? 6.41 -5.875 8.773 1 97.69 144 LYS B CA 1
ATOM 2797 C C . LYS B 1 144 ? 6.219 -7.016 7.777 1 97.69 144 LYS B C 1
ATOM 2799 O O . LYS B 1 144 ? 5.145 -7.16 7.191 1 97.69 144 LYS B O 1
ATOM 2804 N N . GLN B 1 145 ? 7.211 -7.797 7.57 1 96.69 145 GLN B N 1
ATOM 2805 C CA . GLN B 1 145 ? 7.141 -8.898 6.621 1 96.69 145 GLN B CA 1
ATOM 2806 C C . GLN B 1 145 ? 6.121 -9.945 7.07 1 96.69 145 GLN B C 1
ATOM 2808 O O . GLN B 1 145 ? 5.391 -10.5 6.246 1 96.69 145 GLN B O 1
ATOM 2813 N N . ARG B 1 146 ? 6.098 -10.219 8.344 1 97.12 146 ARG B N 1
ATOM 2814 C CA . ARG B 1 146 ? 5.125 -11.188 8.844 1 97.12 146 ARG B CA 1
ATOM 2815 C C . ARG B 1 146 ? 3.701 -10.656 8.703 1 97.12 146 ARG B C 1
ATOM 2817 O O . ARG B 1 146 ? 2.77 -11.422 8.445 1 97.12 146 ARG B O 1
ATOM 2824 N N . ILE B 1 147 ? 3.539 -9.359 8.852 1 98.44 147 ILE B N 1
ATOM 2825 C CA . ILE B 1 147 ? 2.234 -8.75 8.625 1 98.44 147 ILE B CA 1
ATOM 2826 C C . ILE B 1 147 ? 1.849 -8.883 7.152 1 98.44 147 ILE B C 1
ATOM 2828 O O . ILE B 1 147 ? 0.694 -9.18 6.832 1 98.44 147 ILE B O 1
ATOM 2832 N N . ALA B 1 148 ? 2.82 -8.703 6.285 1 98.31 148 ALA B N 1
ATOM 2833 C CA . ALA B 1 148 ? 2.58 -8.898 4.859 1 98.31 148 ALA B CA 1
ATOM 2834 C C . ALA B 1 148 ? 2.158 -10.336 4.57 1 98.31 148 ALA B C 1
ATOM 2836 O O . ALA B 1 148 ? 1.303 -10.578 3.715 1 98.31 148 ALA B O 1
ATOM 2837 N N . VAL B 1 149 ? 2.73 -11.281 5.242 1 98.19 149 VAL B N 1
ATOM 2838 C CA . VAL B 1 149 ? 2.352 -12.68 5.105 1 98.19 149 VAL B CA 1
ATOM 2839 C C . VAL B 1 149 ? 0.907 -12.875 5.562 1 98.19 149 VAL B C 1
ATOM 2841 O O . VAL B 1 149 ? 0.116 -13.531 4.887 1 98.19 149 VAL B O 1
ATOM 2844 N N . ALA B 1 150 ? 0.581 -12.258 6.707 1 98.62 150 ALA B N 1
ATOM 2845 C CA . ALA B 1 150 ? -0.789 -12.336 7.211 1 98.62 150 ALA B CA 1
ATOM 2846 C C . ALA B 1 150 ? -1.779 -11.773 6.195 1 98.62 150 ALA B C 1
ATOM 2848 O O . ALA B 1 150 ? -2.83 -12.375 5.949 1 98.62 150 ALA B O 1
ATOM 2849 N N . ARG B 1 151 ? -1.43 -10.68 5.633 1 98.69 151 ARG B N 1
ATOM 2850 C CA . ARG B 1 151 ? -2.289 -10.055 4.629 1 98.69 151 ARG B CA 1
ATOM 2851 C C . ARG B 1 151 ? -2.502 -10.984 3.439 1 98.69 151 ARG B C 1
ATOM 2853 O O . ARG B 1 151 ? -3.611 -11.086 2.916 1 98.69 151 ARG B O 1
ATOM 2860 N N . ALA B 1 152 ? -1.477 -11.656 3.045 1 98.56 152 ALA B N 1
ATOM 2861 C CA . ALA B 1 152 ? -1.538 -12.578 1.908 1 98.56 152 ALA B CA 1
ATOM 2862 C C . ALA B 1 152 ? -2.443 -13.766 2.213 1 98.56 152 ALA B C 1
ATOM 2864 O O . ALA B 1 152 ? -3.033 -14.352 1.303 1 98.56 152 ALA B O 1
ATOM 2865 N N . LEU B 1 153 ? -2.662 -14.086 3.471 1 98.56 153 LEU B N 1
ATOM 2866 C CA . LEU B 1 153 ? -3.314 -15.328 3.881 1 98.56 153 LEU B CA 1
ATOM 2867 C C . LEU B 1 153 ? -4.777 -15.078 4.23 1 98.56 153 LEU B C 1
ATOM 2869 O O . LEU B 1 153 ? -5.562 -16.031 4.352 1 98.56 153 LEU B O 1
ATOM 2873 N N . VAL B 1 154 ? -5.164 -13.867 4.367 1 98.56 154 VAL B N 1
ATOM 2874 C CA . VAL B 1 154 ? -6.387 -13.523 5.09 1 98.56 154 VAL B CA 1
ATOM 2875 C C . VAL B 1 154 ? -7.598 -14.094 4.355 1 98.56 154 VAL B C 1
ATOM 2877 O O . VAL B 1 154 ? -8.609 -14.438 4.98 1 98.56 154 VAL B O 1
ATOM 2880 N N . ASN B 1 155 ? -7.527 -14.234 3.047 1 98.25 155 ASN B N 1
ATOM 2881 C CA . ASN B 1 155 ? -8.641 -14.773 2.277 1 98.25 155 ASN B CA 1
ATOM 2882 C C . ASN B 1 155 ? -8.438 -16.266 1.974 1 98.25 155 ASN B C 1
ATOM 2884 O O . ASN B 1 155 ? -9.07 -16.797 1.062 1 98.25 155 ASN B O 1
ATOM 2888 N N . HIS B 1 156 ? -7.457 -16.906 2.65 1 97.31 156 HIS B N 1
ATOM 2889 C CA . HIS B 1 156 ? -7.184 -18.328 2.488 1 97.31 156 HIS B CA 1
ATOM 2890 C C . HIS B 1 156 ? -6.922 -18.672 1.027 1 97.31 156 HIS B C 1
ATOM 2892 O O . HIS B 1 156 ? -7.613 -19.516 0.45 1 97.31 156 HIS B O 1
ATOM 2898 N N . PRO B 1 157 ? -5.898 -18.109 0.45 1 98.19 157 PRO B N 1
ATOM 2899 C CA . PRO B 1 157 ? -5.609 -18.281 -0.977 1 98.19 157 PRO B CA 1
ATOM 2900 C C . PRO B 1 157 ? -5.203 -19.703 -1.332 1 98.19 157 PRO B C 1
ATOM 2902 O O . PRO B 1 157 ? -4.711 -20.453 -0.473 1 98.19 157 PRO B O 1
ATOM 2905 N N . ALA B 1 158 ? -5.422 -20.047 -2.586 1 97.38 158 ALA B N 1
ATOM 2906 C CA . ALA B 1 158 ? -4.996 -21.344 -3.09 1 97.38 158 ALA B CA 1
ATOM 2907 C C . ALA B 1 158 ? -3.473 -21.422 -3.188 1 97.38 158 ALA B C 1
ATOM 2909 O O . ALA B 1 158 ? -2.891 -22.5 -3.035 1 97.38 158 ALA B O 1
ATOM 2910 N N . ILE B 1 159 ? -2.885 -20.281 -3.424 1 98.19 159 ILE B N 1
ATOM 2911 C CA . ILE B 1 159 ? -1.435 -20.234 -3.566 1 98.19 159 ILE B CA 1
ATOM 2912 C C . ILE B 1 159 ? -0.929 -18.844 -3.184 1 98.19 159 ILE B C 1
ATOM 2914 O O . ILE B 1 159 ? -1.607 -17.844 -3.424 1 98.19 159 ILE B O 1
ATOM 2918 N N . ILE B 1 160 ? 0.22 -18.797 -2.588 1 98.56 160 ILE B N 1
ATOM 2919 C CA . ILE B 1 160 ? 0.936 -17.562 -2.312 1 98.56 160 ILE B CA 1
ATOM 2920 C C . ILE B 1 160 ? 2.096 -17.406 -3.293 1 98.56 160 ILE B C 1
ATOM 2922 O O . ILE B 1 160 ? 2.885 -18.328 -3.484 1 98.56 160 ILE B O 1
ATOM 2926 N N . LEU B 1 161 ? 2.137 -16.281 -3.941 1 98.56 161 LEU B N 1
ATOM 2927 C CA . LEU B 1 161 ? 3.236 -15.914 -4.824 1 98.56 161 LEU B CA 1
ATOM 2928 C C . LEU B 1 161 ? 4.129 -14.867 -4.164 1 98.56 161 LEU B C 1
ATOM 2930 O O . LEU B 1 161 ? 3.652 -13.812 -3.752 1 98.56 161 LEU B O 1
ATOM 2934 N N . ALA B 1 162 ? 5.387 -15.188 -4.066 1 98.25 162 ALA B N 1
ATOM 2935 C CA . ALA B 1 162 ? 6.312 -14.297 -3.375 1 98.25 162 ALA B CA 1
ATOM 2936 C C . ALA B 1 162 ? 7.465 -13.883 -4.285 1 98.25 162 ALA B C 1
ATOM 2938 O O . ALA B 1 162 ? 8.055 -14.727 -4.965 1 98.25 162 ALA B O 1
ATOM 2939 N N . ASP B 1 163 ? 7.723 -12.617 -4.352 1 96.81 163 ASP B N 1
ATOM 2940 C CA . ASP B 1 163 ? 8.828 -12.055 -5.121 1 96.81 163 ASP B CA 1
ATOM 2941 C C . ASP B 1 163 ? 9.922 -11.516 -4.199 1 96.81 163 ASP B C 1
ATOM 2943 O O . ASP B 1 163 ? 9.797 -10.406 -3.676 1 96.81 163 ASP B O 1
ATOM 2947 N N . GLU B 1 164 ? 10.914 -12.242 -4.039 1 96.06 164 GLU B N 1
ATOM 2948 C CA . GLU B 1 164 ? 12.047 -11.914 -3.182 1 96.06 164 GLU B CA 1
ATOM 2949 C C . GLU B 1 164 ? 11.586 -11.5 -1.79 1 96.06 164 GLU B C 1
ATOM 2951 O O . GLU B 1 164 ? 11.977 -10.445 -1.288 1 96.06 164 GLU B O 1
ATOM 2956 N N . PRO B 1 165 ? 10.938 -12.406 -1.075 1 95.88 165 PRO B N 1
ATOM 2957 C CA . PRO B 1 165 ? 10.258 -12.031 0.168 1 95.88 165 PRO B CA 1
ATOM 2958 C C . PRO B 1 165 ? 11.234 -11.727 1.301 1 95.88 165 PRO B C 1
ATOM 2960 O O . PRO B 1 165 ? 10.883 -11.031 2.256 1 95.88 165 PRO B O 1
ATOM 2963 N N . SER B 1 166 ? 12.453 -12.234 1.229 1 93.88 166 SER B N 1
ATOM 2964 C CA . SER B 1 166 ? 13.398 -12.047 2.322 1 93.88 166 SER B CA 1
ATOM 2965 C C . SER B 1 166 ? 14.492 -11.055 1.942 1 93.88 166 SER B C 1
ATOM 2967 O O . SER B 1 166 ? 15.469 -10.883 2.68 1 93.88 166 SER B O 1
ATOM 2969 N N . GLY B 1 167 ? 14.336 -10.398 0.792 1 90.31 167 GLY B N 1
ATOM 2970 C CA . GLY B 1 167 ? 15.406 -9.578 0.239 1 90.31 167 GLY B CA 1
ATOM 2971 C C . GLY B 1 167 ? 15.773 -8.398 1.121 1 90.31 167 GLY B C 1
ATOM 2972 O O . GLY B 1 167 ? 16.906 -7.93 1.093 1 90.31 167 GLY B O 1
ATOM 2973 N N . SER B 1 168 ? 14.922 -7.914 1.901 1 88.56 168 SER B N 1
ATOM 2974 C CA . SER B 1 168 ? 15.156 -6.707 2.686 1 88.56 168 SER B CA 1
ATOM 2975 C C . SER B 1 168 ? 15.43 -7.039 4.148 1 88.56 168 SER B C 1
ATOM 2977 O O . SER B 1 168 ? 15.539 -6.145 4.988 1 88.56 168 SER B O 1
ATOM 2979 N N . LEU B 1 169 ? 15.586 -8.266 4.469 1 93.5 169 LEU B N 1
ATOM 2980 C CA . LEU B 1 169 ? 15.68 -8.68 5.863 1 93.5 169 LEU B CA 1
ATOM 2981 C C . LEU B 1 169 ? 17.109 -9.039 6.23 1 93.5 169 LEU B C 1
ATOM 2983 O O . LEU B 1 169 ? 17.891 -9.477 5.371 1 93.5 169 LEU B O 1
ATOM 2987 N N . ASP B 1 170 ? 17.375 -8.852 7.484 1 92.81 170 ASP B N 1
ATOM 2988 C CA . ASP B 1 170 ? 18.641 -9.367 7.996 1 92.81 170 ASP B CA 1
ATOM 2989 C C . ASP B 1 170 ? 18.594 -10.883 8.164 1 92.81 170 ASP B C 1
ATOM 2991 O O . ASP B 1 170 ? 17.547 -11.5 7.961 1 92.81 170 ASP B O 1
ATOM 2995 N N . SER B 1 171 ? 19.766 -11.461 8.461 1 93 171 SER B N 1
ATOM 2996 C CA . SER B 1 171 ? 19.922 -12.914 8.453 1 93 171 SER B CA 1
ATOM 2997 C C . SER B 1 171 ? 18.969 -13.57 9.445 1 93 171 SER B C 1
ATOM 2999 O O . SER B 1 171 ? 18.328 -14.578 9.133 1 93 171 SER B O 1
ATOM 3001 N N . ALA B 1 172 ? 18.922 -13.016 10.578 1 93.69 172 ALA B N 1
ATOM 3002 C CA . ALA B 1 172 ? 18.078 -13.617 11.609 1 93.69 172 ALA B CA 1
ATOM 3003 C C . ALA B 1 172 ? 16.594 -13.586 11.203 1 93.69 172 ALA B C 1
ATOM 3005 O O . ALA B 1 172 ? 15.898 -14.594 11.312 1 93.69 172 ALA B O 1
ATOM 3006 N N . HIS B 1 173 ? 16.172 -12.531 10.727 1 93.5 173 HIS B N 1
ATOM 3007 C CA . HIS B 1 173 ? 14.773 -12.383 10.312 1 93.5 173 HIS B CA 1
ATOM 3008 C C . HIS B 1 173 ? 14.484 -13.188 9.047 1 93.5 173 HIS B C 1
ATOM 3010 O O . HIS B 1 173 ? 13.375 -13.703 8.875 1 93.5 173 HIS B O 1
ATOM 3016 N N . LYS B 1 174 ? 15.477 -13.367 8.258 1 95.25 174 LYS B N 1
ATOM 3017 C CA . LYS B 1 174 ? 15.336 -14.211 7.078 1 95.25 174 LYS B CA 1
ATOM 3018 C C . LYS B 1 174 ? 15.031 -15.656 7.469 1 95.25 174 LYS B C 1
ATOM 3020 O O . LYS B 1 174 ? 14.109 -16.266 6.926 1 95.25 174 LYS B O 1
ATOM 3025 N N . GLU B 1 175 ? 15.781 -16.094 8.352 1 95.56 175 GLU B N 1
ATOM 3026 C CA . GLU B 1 175 ? 15.609 -17.469 8.805 1 95.56 175 GLU B CA 1
ATOM 3027 C C . GLU B 1 175 ? 14.227 -17.672 9.406 1 95.56 175 GLU B C 1
ATOM 3029 O O . GLU B 1 175 ? 13.594 -18.703 9.172 1 95.56 175 GLU B O 1
ATOM 3034 N N . GLU B 1 176 ? 13.82 -16.703 10.133 1 95.31 176 GLU B N 1
ATOM 3035 C CA . GLU B 1 176 ? 12.5 -16.781 10.742 1 95.31 176 GLU B CA 1
ATOM 3036 C C . GLU B 1 176 ? 11.406 -16.828 9.672 1 95.31 176 GLU B C 1
ATOM 3038 O O . GLU B 1 176 ? 10.461 -17.609 9.781 1 95.31 176 GLU B O 1
ATOM 3043 N N . LEU B 1 177 ? 11.562 -16.031 8.734 1 95.75 177 LEU B N 1
ATOM 3044 C CA . LEU B 1 177 ? 10.586 -15.992 7.648 1 95.75 177 LEU B CA 1
ATOM 3045 C C . LEU B 1 177 ? 10.57 -17.312 6.887 1 95.75 177 LEU B C 1
ATOM 3047 O O . LEU B 1 177 ? 9.5 -17.828 6.559 1 95.75 177 LEU B O 1
ATOM 3051 N N . HIS B 1 178 ? 11.75 -17.859 6.582 1 97 178 HIS B N 1
ATOM 3052 C CA . HIS B 1 178 ? 11.844 -19.156 5.906 1 97 178 HIS B CA 1
ATOM 3053 C C . HIS B 1 178 ? 11.102 -20.234 6.68 1 97 178 HIS B C 1
ATOM 3055 O O . HIS B 1 178 ? 10.289 -20.969 6.105 1 97 178 HIS B O 1
ATOM 3061 N N . ALA B 1 179 ? 11.414 -20.25 7.918 1 97.12 179 ALA B N 1
ATOM 3062 C CA . ALA B 1 179 ? 10.773 -21.234 8.773 1 97.12 179 ALA B CA 1
ATOM 3063 C C . ALA B 1 179 ? 9.258 -21.078 8.758 1 97.12 179 ALA B C 1
ATOM 3065 O O . ALA B 1 179 ? 8.523 -22.078 8.766 1 97.12 179 ALA B O 1
ATOM 3066 N N . LEU B 1 180 ? 8.859 -19.859 8.758 1 97.06 180 LEU B N 1
ATOM 3067 C CA . LEU B 1 180 ? 7.426 -19.578 8.711 1 97.06 180 LEU B CA 1
ATOM 3068 C C . LEU B 1 180 ? 6.805 -20.141 7.434 1 97.06 180 LEU B C 1
ATOM 3070 O O . LEU B 1 180 ? 5.754 -20.781 7.477 1 97.06 180 LEU B O 1
ATOM 3074 N N . PHE B 1 181 ? 7.426 -19.922 6.297 1 97.81 181 PHE B N 1
ATOM 3075 C CA . PHE B 1 181 ? 6.93 -20.422 5.02 1 97.81 181 PHE B CA 1
ATOM 3076 C C . PHE B 1 181 ? 6.797 -21.938 5.047 1 97.81 181 PHE B C 1
ATOM 3078 O O . PHE B 1 181 ? 5.766 -22.484 4.656 1 97.81 181 PHE B O 1
ATOM 3085 N N . PHE B 1 182 ? 7.746 -22.562 5.543 1 97.94 182 PHE B N 1
ATOM 3086 C CA . PHE B 1 182 ? 7.754 -24.016 5.559 1 97.94 182 PHE B CA 1
ATOM 3087 C C . PHE B 1 182 ? 6.703 -24.562 6.523 1 97.94 182 PHE B C 1
ATOM 3089 O O . PHE B 1 182 ? 6.031 -25.547 6.23 1 97.94 182 PHE B O 1
ATOM 3096 N N . ARG B 1 183 ? 6.574 -23.891 7.609 1 97.06 183 ARG B N 1
ATOM 3097 C CA . ARG B 1 183 ? 5.543 -24.281 8.562 1 97.06 183 ARG B CA 1
ATOM 3098 C C . ARG B 1 183 ? 4.152 -24.172 7.949 1 97.06 183 ARG B C 1
ATOM 3100 O O . ARG B 1 183 ? 3.34 -25.078 8.062 1 97.06 183 ARG B O 1
ATOM 3107 N N . LEU B 1 184 ? 3.914 -23.047 7.316 1 97.25 184 LEU B N 1
ATOM 3108 C CA . LEU B 1 184 ? 2.623 -22.812 6.676 1 97.25 184 LEU B CA 1
ATOM 3109 C C . LEU B 1 184 ? 2.354 -23.875 5.617 1 97.25 184 LEU B C 1
ATOM 3111 O O . LEU B 1 184 ? 1.223 -24.359 5.48 1 97.25 184 LEU B O 1
ATOM 3115 N N . CYS B 1 185 ? 3.357 -24.281 4.93 1 97.12 185 CYS B N 1
ATOM 3116 C CA . CYS B 1 185 ? 3.221 -25.297 3.893 1 97.12 185 CYS B CA 1
ATOM 3117 C C . CYS B 1 185 ? 2.996 -26.672 4.508 1 97.12 185 CYS B C 1
ATOM 3119 O O . CYS B 1 185 ? 2.027 -27.344 4.168 1 97.12 185 CYS B O 1
ATOM 3121 N N . ARG B 1 186 ? 3.764 -27.031 5.449 1 95.69 186 ARG B N 1
ATOM 3122 C CA . ARG B 1 186 ? 3.785 -28.391 5.984 1 95.69 186 ARG B CA 1
ATOM 3123 C C . ARG B 1 186 ? 2.619 -28.625 6.938 1 95.69 186 ARG B C 1
ATOM 3125 O O . ARG B 1 186 ? 2.018 -29.703 6.938 1 95.69 186 ARG B O 1
ATOM 3132 N N . GLU B 1 187 ? 2.324 -27.625 7.664 1 94.62 187 GLU B N 1
ATOM 3133 C CA . GLU B 1 187 ? 1.315 -27.812 8.703 1 94.62 187 GLU B CA 1
ATOM 3134 C C . GLU B 1 187 ? -0.068 -27.391 8.211 1 94.62 187 GLU B C 1
ATOM 3136 O O . GLU B 1 187 ? -1.077 -27.969 8.617 1 94.62 187 GLU B O 1
ATOM 3141 N N . MET B 1 188 ? -0.071 -26.453 7.332 1 93.56 188 MET B N 1
ATOM 3142 C CA . MET B 1 188 ? -1.374 -25.922 6.938 1 93.56 188 MET B CA 1
ATOM 3143 C C . MET B 1 188 ? -1.674 -26.234 5.477 1 93.56 188 MET B C 1
ATOM 3145 O O . MET B 1 188 ? -2.768 -25.953 4.988 1 93.56 188 MET B O 1
ATOM 3149 N N . GLY B 1 189 ? -0.768 -26.781 4.77 1 96.25 189 GLY B N 1
ATOM 3150 C CA . GLY B 1 189 ? -0.972 -27.188 3.391 1 96.25 189 GLY B CA 1
ATOM 3151 C C . GLY B 1 189 ? -0.972 -26.031 2.41 1 96.25 189 GLY B C 1
ATOM 3152 O O . GLY B 1 189 ? -1.518 -26.156 1.311 1 96.25 189 GLY B O 1
ATOM 3153 N N . GLN B 1 190 ? -0.454 -24.938 2.805 1 97.69 190 GLN B N 1
ATOM 3154 C CA . GLN B 1 190 ? -0.414 -23.766 1.943 1 97.69 190 GLN B CA 1
ATOM 3155 C C . GLN B 1 190 ? 0.541 -23.984 0.772 1 97.69 190 GLN B C 1
ATOM 3157 O O . GLN B 1 190 ? 1.639 -24.516 0.946 1 97.69 190 GLN B O 1
ATOM 3162 N N . THR B 1 191 ? 0.147 -23.672 -0.416 1 98.38 191 THR B N 1
ATOM 3163 C CA . THR B 1 191 ? 0.978 -23.75 -1.611 1 98.38 191 THR B CA 1
ATOM 3164 C C . THR B 1 191 ? 1.759 -22.469 -1.825 1 98.38 191 THR B C 1
ATOM 3166 O O . THR B 1 191 ? 1.215 -21.375 -1.663 1 98.38 191 THR B O 1
ATOM 3169 N N . PHE B 1 192 ? 3.111 -22.594 -2.229 1 98.44 192 PHE B N 1
ATOM 3170 C CA . PHE B 1 192 ? 3.943 -21.406 -2.432 1 98.44 192 PHE B CA 1
ATOM 3171 C C . PHE B 1 192 ? 4.672 -21.484 -3.768 1 98.44 192 PHE B C 1
ATOM 3173 O O . PHE B 1 192 ? 5.148 -22.547 -4.16 1 98.44 192 PHE B O 1
ATOM 3180 N N . LEU B 1 193 ? 4.742 -20.422 -4.457 1 98.44 193 LEU B N 1
ATOM 3181 C CA . LEU B 1 193 ? 5.707 -20.156 -5.516 1 98.44 193 LEU B CA 1
ATOM 3182 C C . LEU B 1 193 ? 6.574 -18.953 -5.18 1 98.44 193 LEU B C 1
ATOM 3184 O O . LEU B 1 193 ? 6.059 -17.844 -5.027 1 98.44 193 LEU B O 1
ATOM 3188 N N . ILE B 1 194 ? 7.906 -19.172 -5.113 1 98.25 194 ILE B N 1
ATOM 3189 C CA . ILE B 1 194 ? 8.789 -18.125 -4.602 1 98.25 194 ILE B CA 1
ATOM 3190 C C . ILE B 1 194 ? 9.906 -17.859 -5.609 1 98.25 194 ILE B C 1
ATOM 3192 O O . ILE B 1 194 ? 10.617 -18.766 -6.016 1 98.25 194 ILE B O 1
ATOM 3196 N N . VAL B 1 195 ? 9.938 -16.656 -6.02 1 97.44 195 VAL B N 1
ATOM 3197 C CA . VAL B 1 195 ? 11.117 -16.203 -6.754 1 97.44 195 VAL B CA 1
ATOM 3198 C C . VAL B 1 195 ? 12.156 -15.648 -5.777 1 97.44 195 VAL B C 1
ATOM 3200 O O . VAL B 1 195 ? 11.844 -14.766 -4.969 1 97.44 195 VAL B O 1
ATOM 3203 N N . THR B 1 196 ? 13.43 -16.172 -5.859 1 96.44 196 THR B N 1
ATOM 3204 C CA . THR B 1 196 ? 14.398 -15.734 -4.863 1 96.44 196 THR B CA 1
ATOM 3205 C C . THR B 1 196 ? 15.828 -15.953 -5.359 1 96.44 196 THR B C 1
ATOM 3207 O O . THR B 1 196 ? 16.078 -16.844 -6.172 1 96.44 196 THR B O 1
ATOM 3210 N N . HIS B 1 197 ? 16.609 -15.133 -4.832 1 93.5 197 HIS B N 1
ATOM 3211 C CA . HIS B 1 197 ? 18.047 -15.352 -4.992 1 93.5 197 HIS B CA 1
ATOM 3212 C C . HIS B 1 197 ? 18.656 -15.953 -3.725 1 93.5 197 HIS B C 1
ATOM 3214 O O . HIS B 1 197 ? 19.859 -16.203 -3.674 1 93.5 197 HIS B O 1
ATOM 3220 N N . ASP B 1 198 ? 17.891 -16.125 -2.787 1 93.19 198 ASP B N 1
ATOM 3221 C CA . ASP B 1 198 ? 18.344 -16.703 -1.525 1 93.19 198 ASP B CA 1
ATOM 3222 C C . ASP B 1 198 ? 18.5 -18.219 -1.645 1 93.19 198 ASP B C 1
ATOM 3224 O O . ASP B 1 198 ? 17.516 -18.953 -1.652 1 93.19 198 ASP B O 1
ATOM 3228 N N . GLU B 1 199 ? 19.703 -18.656 -1.552 1 92.38 199 GLU B N 1
ATOM 3229 C CA . GLU B 1 199 ? 20.016 -20.062 -1.784 1 92.38 199 GLU B CA 1
ATOM 3230 C C . GLU B 1 199 ? 19.484 -20.938 -0.651 1 92.38 199 GLU B C 1
ATOM 3232 O O . GLU B 1 199 ? 19.062 -22.078 -0.881 1 92.38 199 GLU B O 1
ATOM 3237 N N . LYS B 1 200 ? 19.594 -20.438 0.486 1 94.69 200 LYS B N 1
ATOM 3238 C CA . LYS B 1 200 ? 19.125 -21.219 1.635 1 94.69 200 LYS B CA 1
ATOM 3239 C C . LYS B 1 200 ? 17.609 -21.453 1.553 1 94.69 200 LYS B C 1
ATOM 3241 O O . LYS B 1 200 ? 17.156 -22.562 1.801 1 94.69 200 LYS B O 1
ATOM 3246 N N . LEU B 1 201 ? 16.953 -20.375 1.236 1 95.94 201 LEU B N 1
ATOM 3247 C CA . LEU B 1 201 ? 15.516 -20.516 1.062 1 95.94 201 LEU B CA 1
ATOM 3248 C C . LEU B 1 201 ? 15.195 -21.5 -0.059 1 95.94 201 LEU B C 1
ATOM 3250 O O . LEU B 1 201 ? 14.391 -22.422 0.122 1 95.94 201 LEU B O 1
ATOM 3254 N N . ALA B 1 202 ? 15.797 -21.344 -1.171 1 96.56 202 ALA B N 1
ATOM 3255 C CA . ALA B 1 202 ? 15.562 -22.188 -2.338 1 96.56 202 ALA B CA 1
ATOM 3256 C C . ALA B 1 202 ? 15.859 -23.656 -2.025 1 96.56 202 ALA B C 1
ATOM 3258 O O . ALA B 1 202 ? 15.094 -24.547 -2.398 1 96.56 202 ALA B O 1
ATOM 3259 N N . ALA B 1 203 ? 16.891 -23.891 -1.315 1 95.69 203 ALA B N 1
ATOM 3260 C CA . ALA B 1 203 ? 17.359 -25.25 -1.03 1 95.69 203 ALA B CA 1
ATOM 3261 C C . ALA B 1 203 ? 16.359 -26 -0.168 1 95.69 203 ALA B C 1
ATOM 3263 O O . ALA B 1 203 ? 16.297 -27.234 -0.204 1 95.69 203 ALA B O 1
ATOM 3264 N N . GLY B 1 204 ? 15.562 -25.281 0.597 1 95.5 204 GLY B N 1
ATOM 3265 C CA . GLY B 1 204 ? 14.617 -25.906 1.501 1 95.5 204 GLY B CA 1
ATOM 3266 C C . GLY B 1 204 ? 13.273 -26.203 0.853 1 95.5 204 GLY B C 1
ATOM 3267 O O . GLY B 1 204 ? 12.414 -26.844 1.458 1 95.5 204 GLY B O 1
ATOM 3268 N N . THR B 1 205 ? 13.102 -25.766 -0.359 1 97.25 205 THR B N 1
ATOM 3269 C CA . THR B 1 205 ? 11.812 -25.938 -1.016 1 97.25 205 THR B CA 1
ATOM 3270 C C . THR B 1 205 ? 11.68 -27.344 -1.601 1 97.25 205 THR B C 1
ATOM 3272 O O . THR B 1 205 ? 12.672 -28.078 -1.684 1 97.25 205 THR B O 1
ATOM 3275 N N . ASP B 1 206 ? 10.461 -27.719 -1.955 1 96.88 206 ASP B N 1
ATOM 3276 C CA . ASP B 1 206 ? 10.219 -29.062 -2.496 1 96.88 206 ASP B CA 1
ATOM 3277 C C . ASP B 1 206 ? 10.867 -29.219 -3.871 1 96.88 206 ASP B C 1
ATOM 3279 O O . ASP B 1 206 ? 11.32 -30.312 -4.223 1 96.88 206 ASP B O 1
ATOM 3283 N N . ARG B 1 207 ? 10.781 -28.203 -4.625 1 96.25 207 ARG B N 1
ATOM 3284 C CA . ARG B 1 207 ? 11.336 -28.172 -5.977 1 96.25 207 ARG B CA 1
ATOM 3285 C C . ARG B 1 207 ? 11.984 -26.828 -6.277 1 96.25 207 ARG B C 1
ATOM 3287 O O . ARG B 1 207 ? 11.461 -25.781 -5.887 1 96.25 207 ARG B O 1
ATOM 3294 N N . ILE B 1 208 ? 13.109 -26.938 -6.984 1 96.81 208 ILE B N 1
ATOM 3295 C CA . ILE B 1 208 ? 13.789 -25.734 -7.453 1 96.81 208 ILE B CA 1
ATOM 3296 C C . ILE B 1 208 ? 13.766 -25.688 -8.977 1 96.81 208 ILE B C 1
ATOM 3298 O O . ILE B 1 208 ? 14.211 -26.625 -9.641 1 96.81 208 ILE B O 1
ATOM 3302 N N . LEU B 1 209 ? 13.242 -24.641 -9.508 1 96.88 209 LEU B N 1
ATOM 3303 C CA . LEU B 1 209 ? 13.234 -24.406 -10.945 1 96.88 209 LEU B CA 1
ATOM 3304 C C . LEU B 1 209 ? 14.242 -23.312 -11.312 1 96.88 209 LEU B C 1
ATOM 3306 O O . LEU B 1 209 ? 14.344 -22.297 -10.617 1 96.88 209 LEU B O 1
ATOM 3310 N N . HIS B 1 210 ? 14.945 -23.531 -12.375 1 96.5 210 HIS B N 1
ATOM 3311 C CA . HIS B 1 210 ? 15.945 -22.578 -12.844 1 96.5 210 HIS B CA 1
ATOM 3312 C C . HIS B 1 210 ? 15.477 -21.859 -14.102 1 96.5 210 HIS B C 1
ATOM 3314 O O . HIS B 1 210 ? 15.055 -22.516 -15.07 1 96.5 210 HIS B O 1
ATOM 3320 N N . MET B 1 211 ? 15.594 -20.594 -13.992 1 95.94 211 MET B N 1
ATOM 3321 C CA . MET B 1 211 ? 15.227 -19.797 -15.156 1 95.94 211 MET B CA 1
ATOM 3322 C C . MET B 1 211 ? 16.453 -19.219 -15.836 1 95.94 211 MET B C 1
ATOM 3324 O O . MET B 1 211 ? 17.328 -18.672 -15.172 1 95.94 211 MET B O 1
ATOM 3328 N N . ARG B 1 212 ? 16.469 -19.422 -17.203 1 93.44 212 ARG B N 1
ATOM 3329 C CA . ARG B 1 212 ? 17.547 -18.906 -18.016 1 93.44 212 ARG B CA 1
ATOM 3330 C C . ARG B 1 212 ? 17.047 -18.422 -19.375 1 93.44 212 ARG B C 1
ATOM 3332 O O . ARG B 1 212 ? 16.391 -19.188 -20.094 1 93.44 212 ARG B O 1
ATOM 3339 N N . ASP B 1 213 ? 17.281 -17.156 -19.672 1 92.38 213 ASP B N 1
ATOM 3340 C CA . ASP B 1 213 ? 16.984 -16.578 -20.984 1 92.38 213 ASP B CA 1
ATOM 3341 C C . ASP B 1 213 ? 15.523 -16.781 -21.359 1 92.38 213 ASP B C 1
ATOM 3343 O O . ASP B 1 213 ? 15.219 -17.172 -22.484 1 92.38 213 ASP B O 1
ATOM 3347 N N . GLY B 1 214 ? 14.664 -16.656 -20.375 1 94.5 214 GLY B N 1
ATOM 3348 C CA . GLY B 1 214 ? 13.242 -16.672 -20.656 1 94.5 214 GLY B CA 1
ATOM 3349 C C . GLY B 1 214 ? 12.664 -18.078 -20.688 1 94.5 214 GLY B C 1
ATOM 3350 O O . GLY B 1 214 ? 11.531 -18.281 -21.109 1 94.5 214 GLY B O 1
ATOM 3351 N N . LEU B 1 215 ? 13.484 -19.047 -20.25 1 94.5 215 LEU B N 1
ATOM 3352 C CA . LEU B 1 215 ? 13.055 -20.438 -20.219 1 94.5 215 LEU B CA 1
ATOM 3353 C C . LEU B 1 215 ? 13.219 -21.016 -18.812 1 94.5 215 LEU B C 1
ATOM 3355 O O . LEU B 1 215 ? 14.023 -20.531 -18.016 1 94.5 215 LEU B O 1
ATOM 3359 N N . LEU B 1 216 ? 12.367 -21.969 -18.531 1 94.38 216 LEU B N 1
ATOM 3360 C CA . LEU B 1 216 ? 12.383 -22.609 -17.219 1 94.38 216 LEU B CA 1
ATOM 3361 C C . LEU B 1 216 ? 12.867 -24.047 -17.328 1 94.38 216 LEU B C 1
ATOM 3363 O O . LEU B 1 216 ? 12.453 -24.781 -18.234 1 94.38 216 LEU B O 1
ATOM 3367 N N . PHE B 1 217 ? 13.797 -24.391 -16.484 1 88.81 217 PHE B N 1
ATOM 3368 C CA . PHE B 1 217 ? 14.367 -25.734 -16.469 1 88.81 217 PHE B CA 1
ATOM 3369 C C . PHE B 1 217 ? 14.25 -26.359 -15.078 1 88.81 217 PHE B C 1
ATOM 3371 O O . PHE B 1 217 ? 14.297 -25.656 -14.07 1 88.81 217 PHE B O 1
ATOM 3378 N N . SER B 1 218 ? 13.805 -27.609 -15.086 1 79.81 218 SER B N 1
ATOM 3379 C CA . SER B 1 218 ? 13.797 -28.344 -13.82 1 79.81 218 SER B CA 1
ATOM 3380 C C . SER B 1 218 ? 15.195 -28.844 -13.469 1 79.81 218 SER B C 1
ATOM 3382 O O . SER B 1 218 ? 16 -29.125 -14.359 1 79.81 218 SER B O 1
ATOM 3384 N N . GLU B 1 219 ? 15.555 -28.688 -12.164 1 58.66 219 GLU B N 1
ATOM 3385 C CA . GLU B 1 219 ? 16.75 -29.469 -11.875 1 58.66 219 GLU B CA 1
ATOM 3386 C C . GLU B 1 219 ? 16.469 -30.969 -11.938 1 58.66 219 GLU B C 1
ATOM 3388 O O . GLU B 1 219 ? 15.344 -31.391 -11.664 1 58.66 219 GLU B O 1
#

Radius of gyration: 22.59 Å; Cα contacts (8 Å, |Δi|>4): 926; chains: 2; bounding box: 42×64×54 Å